Protein AF-A0A6A3JXP4-F1 (afdb_monomer)

Secondary structure (DSSP, 8-state):
-HHHHHHHHHHHHHHHHHHHHHHHHHHHHHHHHHHHHHHHHHHHHHHHHHHHHHHHHHHHHHHHHHHHHHHHHHHHHS-------TTGGGS---SSGGG-EEE--STT---EEEHHHHHHHHHHTT--TT-----SSHHHHHHHHHHHHHHTS---------TTS-SSSSS--HHHHHHHHHHSTTHHHHHH--TT-----HHHHHHHHHHHHHHTT--S---HHHHHHHHHHHHHHHHHHHHHHHTTTTT--SHHHHHHHHHHH-TT--------------------------------------------------------------------------------TT--HHHHHHHHHHHHHHHHHHHHHHHHHHHHHHHHHHHHHHHHHHHHHHHHHHHHHHHHHHHHHHHHHHHHHHHHHHHHHHHHHTT--HHHHHHHSPPP---GGG-PPPP---------------

pLDDT: mean 72.71, std 23.64, range [26.55, 98.12]

Mean predicted aligned error: 24.71 Å

Solvent-accessible surface area (backbone atoms only — not comparable to full-atom values): 29949 Å² total; per-residue (Å²): 108,74,72,59,56,50,53,53,52,49,56,51,52,51,52,52,52,52,51,55,48,52,56,50,52,51,50,53,55,51,51,52,52,52,53,50,55,53,52,50,52,54,52,50,56,52,50,52,51,52,52,54,51,56,51,52,52,51,52,53,53,52,52,50,53,52,51,52,50,50,53,52,52,55,60,62,65,76,54,80,94,63,58,60,45,90,61,49,90,80,52,89,65,89,54,76,63,35,65,38,74,42,62,25,71,47,86,97,40,94,44,31,24,26,45,52,54,37,52,56,49,38,66,75,67,72,57,57,94,82,66,85,71,50,49,52,47,71,72,45,45,54,49,51,54,51,51,55,56,51,70,75,46,91,63,78,82,72,75,81,74,51,52,67,76,36,30,80,46,93,79,45,17,53,41,52,46,46,51,48,55,40,66,52,90,57,41,46,58,62,56,71,59,60,94,93,62,83,84,70,48,58,59,55,58,22,41,54,47,38,49,53,31,51,75,67,54,30,78,63,92,64,50,34,65,55,46,50,54,48,49,57,48,48,58,47,40,51,47,52,52,49,54,46,63,76,51,70,58,79,88,58,84,48,73,64,49,49,52,50,52,52,57,70,58,44,93,80,73,95,81,88,85,84,90,82,89,80,90,79,91,82,87,85,87,90,91,83,90,82,87,84,87,82,90,86,90,82,92,84,84,90,88,88,82,83,86,87,88,85,82,85,88,87,83,87,88,85,85,86,90,90,84,86,88,85,87,91,88,91,81,91,87,88,89,88,86,87,87,81,93,81,91,76,79,86,74,68,94,76,81,46,68,68,62,51,53,51,52,53,50,53,52,50,52,53,51,50,54,51,51,51,51,54,48,51,55,53,51,53,52,50,52,54,50,51,50,54,52,49,53,52,50,53,50,52,50,54,51,51,52,52,52,51,53,52,50,50,53,49,52,52,52,50,50,55,49,50,54,50,49,60,47,53,52,51,52,52,54,47,43,51,74,73,68,54,54,69,69,58,48,47,71,75,60,64,76,82,79,82,69,88,74,84,73,70,73,82,78,80,83,77,79,86,90,82,84,79,86,77,92,83,90,131

Structure (mmCIF, N/CA/C/O backbone):
data_AF-A0A6A3JXP4-F1
#
_entry.id   AF-A0A6A3JXP4-F1
#
loop_
_atom_site.group_PDB
_atom_site.id
_atom_site.type_symbol
_atom_site.label_atom_id
_atom_site.label_alt_id
_atom_site.label_comp_id
_atom_site.label_asym_id
_atom_site.label_entity_id
_atom_site.label_seq_id
_atom_site.pdbx_PDB_ins_code
_atom_site.Cartn_x
_atom_site.Cartn_y
_atom_site.Cartn_z
_atom_site.occupancy
_atom_site.B_iso_or_equiv
_atom_site.auth_seq_id
_atom_site.auth_comp_id
_atom_site.auth_asym_id
_atom_site.auth_atom_id
_atom_site.pdbx_PDB_model_num
ATOM 1 N N . HIS A 1 1 ? 51.561 23.585 76.542 1.00 56.47 1 HIS A N 1
ATOM 2 C CA . HIS A 1 1 ? 51.476 24.344 75.281 1.00 56.47 1 HIS A CA 1
ATOM 3 C C . HIS A 1 1 ? 52.503 23.840 74.276 1.00 56.47 1 HIS A C 1
ATOM 5 O O . HIS A 1 1 ? 52.205 22.787 73.740 1.00 56.47 1 HIS A O 1
ATOM 11 N N . GLN A 1 2 ? 53.703 24.421 74.105 1.00 56.34 2 GLN A N 1
ATOM 12 C CA . GLN A 1 2 ? 54.625 24.126 72.974 1.00 56.34 2 GLN A CA 1
ATOM 13 C C . GLN A 1 2 ? 54.690 22.665 72.455 1.00 56.34 2 GLN A C 1
ATOM 15 O O . GLN A 1 2 ? 54.607 22.451 71.248 1.00 56.34 2 GLN A O 1
ATOM 20 N N . GLN A 1 3 ? 54.799 21.646 73.320 1.00 54.94 3 GLN A N 1
ATOM 21 C CA . GLN A 1 3 ? 54.808 20.234 72.885 1.00 54.94 3 GLN A CA 1
ATOM 22 C C . GLN A 1 3 ? 53.517 19.797 72.156 1.00 54.94 3 GLN A C 1
ATOM 24 O O . GLN A 1 3 ? 53.585 19.074 71.166 1.00 54.94 3 GLN A O 1
ATOM 29 N N . GLN A 1 4 ? 52.345 20.265 72.596 1.00 58.81 4 GLN A N 1
ATOM 30 C CA . GLN A 1 4 ? 51.056 19.989 71.946 1.00 58.81 4 GLN A CA 1
ATOM 31 C C . GLN A 1 4 ? 50.955 20.685 70.581 1.00 58.81 4 GLN A C 1
ATOM 33 O O . GLN A 1 4 ? 50.441 20.095 69.632 1.00 58.81 4 GLN A O 1
ATOM 38 N N . ASP A 1 5 ? 51.504 21.897 70.450 1.00 60.81 5 ASP A N 1
ATOM 39 C CA . ASP A 1 5 ? 51.547 22.627 69.178 1.00 60.81 5 ASP A CA 1
ATOM 40 C C . ASP A 1 5 ? 52.428 21.917 68.138 1.00 60.81 5 ASP A C 1
ATOM 42 O O . ASP A 1 5 ? 52.072 21.865 66.960 1.00 60.81 5 ASP A O 1
ATOM 46 N N . HIS A 1 6 ? 53.543 21.312 68.566 1.00 60.84 6 HIS A N 1
ATOM 47 C CA . HIS A 1 6 ? 54.387 20.489 67.694 1.00 60.84 6 HIS A CA 1
ATOM 48 C C . HIS A 1 6 ? 53.669 19.227 67.202 1.00 60.84 6 HIS A C 1
ATOM 50 O O . HIS A 1 6 ? 53.665 18.975 65.997 1.00 60.84 6 HIS A O 1
ATOM 56 N N . VAL A 1 7 ? 53.008 18.474 68.092 1.00 64.25 7 VAL A N 1
ATOM 57 C CA . VAL A 1 7 ? 52.220 17.287 67.703 1.00 64.25 7 VAL A CA 1
ATOM 58 C C . VAL A 1 7 ? 51.109 17.670 66.719 1.00 64.25 7 VAL A C 1
ATOM 60 O O . VAL A 1 7 ? 50.943 17.016 65.691 1.00 64.25 7 VAL A O 1
ATOM 63 N N . ARG A 1 8 ? 50.394 18.774 66.978 1.00 64.19 8 ARG A N 1
ATOM 64 C CA . ARG A 1 8 ? 49.293 19.242 66.122 1.00 64.19 8 ARG A CA 1
ATOM 65 C C . ARG A 1 8 ? 49.769 19.665 64.727 1.00 64.19 8 ARG A C 1
ATOM 67 O O . ARG A 1 8 ? 49.117 19.324 63.744 1.00 64.19 8 ARG A O 1
ATOM 74 N N . ARG A 1 9 ? 50.919 20.349 64.624 1.00 65.12 9 ARG A N 1
ATOM 75 C CA . ARG A 1 9 ? 51.537 20.703 63.330 1.00 65.12 9 ARG A CA 1
ATOM 76 C C . ARG A 1 9 ? 52.049 19.479 62.572 1.00 65.12 9 ARG A C 1
ATOM 78 O O . ARG A 1 9 ? 51.872 19.425 61.360 1.00 65.12 9 ARG A O 1
ATOM 85 N N . HIS A 1 10 ? 52.644 18.502 63.261 1.00 66.88 10 HIS A N 1
ATOM 86 C CA . HIS A 1 10 ? 53.105 17.262 62.627 1.00 66.88 10 HIS A CA 1
ATOM 87 C C . HIS A 1 10 ? 51.918 16.497 62.026 1.00 66.88 10 HIS A C 1
ATOM 89 O O . HIS A 1 10 ? 51.896 16.238 60.827 1.00 66.88 10 HIS A O 1
ATOM 95 N N . GLN A 1 11 ? 50.871 16.275 62.825 1.00 67.94 11 GLN A N 1
ATOM 96 C CA . GLN A 1 11 ? 49.664 15.557 62.414 1.00 67.94 11 GLN A CA 1
ATOM 97 C C . GLN A 1 11 ? 48.920 16.243 61.250 1.00 67.94 11 GLN A C 1
ATOM 99 O O . GLN A 1 11 ? 48.408 15.562 60.363 1.00 67.94 11 GLN A O 1
ATOM 104 N N . GLN A 1 12 ? 48.904 17.582 61.196 1.00 66.62 12 GLN A N 1
ATOM 105 C CA . GLN A 1 12 ? 48.406 18.328 60.031 1.00 66.62 12 GLN A CA 1
ATOM 106 C C . GLN A 1 12 ? 49.313 18.160 58.799 1.00 66.62 12 GLN A C 1
ATOM 108 O O . GLN A 1 12 ? 48.814 17.959 57.692 1.00 66.62 12 GLN A O 1
ATOM 113 N N . GLY A 1 13 ? 50.637 18.197 58.976 1.00 69.25 13 GLY A N 1
ATOM 114 C CA . GLY A 1 13 ? 51.605 17.967 57.900 1.00 69.25 13 GLY A CA 1
ATOM 115 C C . GLY A 1 13 ? 51.499 16.569 57.281 1.00 69.25 13 GLY A C 1
ATOM 116 O O . GLY A 1 13 ? 51.599 16.432 56.062 1.00 69.25 13 GLY A O 1
ATOM 117 N N . ASP A 1 14 ? 51.236 15.548 58.096 1.00 71.88 14 ASP A N 1
ATOM 118 C CA . ASP A 1 14 ? 51.039 14.170 57.636 1.00 71.88 14 ASP A CA 1
ATOM 119 C C . ASP A 1 14 ? 49.717 14.010 56.869 1.00 71.88 14 ASP A C 1
ATOM 121 O O . ASP A 1 14 ? 49.698 13.393 55.804 1.00 71.88 14 ASP A O 1
ATOM 125 N N . GLN A 1 15 ? 48.629 14.633 57.341 1.00 70.69 15 GLN A N 1
ATOM 126 C CA . GLN A 1 15 ? 47.342 14.656 56.630 1.00 70.69 15 GLN A CA 1
ATOM 127 C C . GLN A 1 15 ? 47.453 15.328 55.253 1.00 70.69 15 GLN A C 1
ATOM 129 O O . GLN A 1 15 ? 46.971 14.777 54.261 1.00 70.69 15 GLN A O 1
ATOM 134 N N . VAL A 1 16 ? 48.137 16.476 55.163 1.00 73.56 16 VAL A N 1
ATOM 135 C CA . VAL A 1 16 ? 48.388 17.166 53.884 1.00 73.56 16 VAL A CA 1
ATOM 136 C C . VAL A 1 16 ? 49.242 16.303 52.950 1.00 73.56 16 VAL A C 1
ATOM 138 O O . VAL A 1 16 ? 48.919 16.176 51.770 1.00 73.56 16 VAL A O 1
ATOM 141 N N . ARG A 1 17 ? 50.295 15.654 53.467 1.00 75.44 17 ARG A N 1
ATOM 142 C CA . ARG A 1 17 ? 51.174 14.778 52.673 1.00 75.44 17 ARG A CA 1
ATOM 143 C C . ARG A 1 17 ? 50.435 13.542 52.145 1.00 75.44 17 ARG A C 1
ATOM 145 O O . ARG A 1 17 ? 50.616 13.176 50.987 1.00 75.44 17 ARG A O 1
ATOM 152 N N . HIS A 1 18 ? 49.569 12.943 52.960 1.00 75.62 18 HIS A N 1
ATOM 153 C CA . HIS A 1 18 ? 48.718 11.818 52.569 1.00 75.62 18 HIS A CA 1
ATOM 154 C C . HIS A 1 18 ? 47.692 12.219 51.495 1.00 75.62 18 HIS A C 1
ATOM 156 O O . HIS A 1 18 ? 47.553 11.526 50.488 1.00 75.62 18 HIS A O 1
ATOM 162 N N . HIS A 1 19 ? 47.029 13.372 51.643 1.00 76.75 19 HIS A N 1
ATOM 163 C CA . HIS A 1 19 ? 46.098 13.881 50.630 1.00 76.75 19 HIS A CA 1
ATOM 164 C C . HIS A 1 19 ? 46.810 14.181 49.297 1.00 76.75 19 HIS A C 1
ATOM 166 O O . HIS A 1 19 ? 46.344 13.759 48.239 1.00 76.75 19 HIS A O 1
ATOM 172 N N . GLN A 1 20 ? 47.994 14.803 49.348 1.00 83.06 20 GLN A N 1
ATOM 173 C CA . GLN A 1 20 ? 48.814 15.080 48.166 1.00 83.06 20 GLN A CA 1
ATOM 174 C C . GLN A 1 20 ? 49.250 13.799 47.430 1.00 83.06 20 GLN A C 1
ATOM 176 O O . GLN A 1 20 ? 49.285 13.788 46.198 1.00 83.06 20 GLN A O 1
ATOM 181 N N . GLN A 1 21 ? 49.538 12.711 48.156 1.00 80.31 21 GLN A N 1
ATOM 182 C CA . GLN A 1 21 ? 49.806 11.398 47.556 1.00 80.31 21 GLN A CA 1
ATOM 183 C C . GLN A 1 21 ? 48.554 10.803 46.894 1.00 80.31 21 GLN A C 1
ATOM 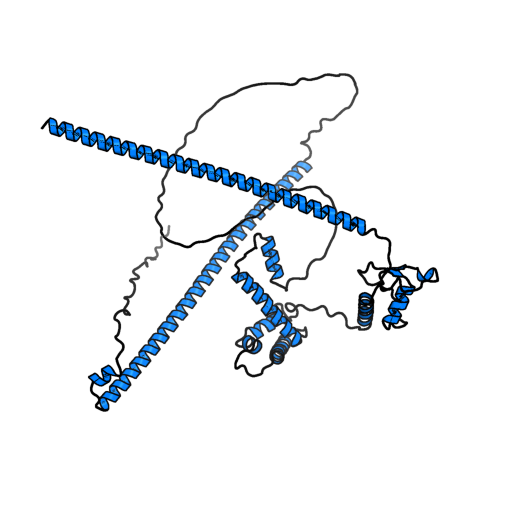185 O O . GLN A 1 21 ? 48.641 10.329 45.761 1.00 80.31 21 GLN A O 1
ATOM 190 N N . GLN A 1 22 ? 47.380 10.883 47.532 1.00 79.69 22 GLN A N 1
ATOM 191 C CA . GLN A 1 22 ? 46.123 10.415 46.929 1.00 79.69 22 GLN A CA 1
ATOM 192 C C . GLN A 1 22 ? 45.794 11.143 45.614 1.00 79.69 22 GLN A C 1
ATOM 194 O O . GLN A 1 22 ? 45.379 10.502 44.648 1.00 79.69 22 GLN A O 1
ATOM 199 N N . ASP A 1 23 ? 46.041 12.452 45.531 1.00 83.75 23 ASP A N 1
ATOM 200 C CA . ASP A 1 23 ? 45.825 13.224 44.300 1.00 83.75 23 ASP A CA 1
ATOM 201 C C . ASP A 1 23 ? 46.850 12.912 43.196 1.00 83.75 23 ASP A C 1
ATOM 203 O O . ASP A 1 23 ? 46.543 13.030 42.008 1.00 83.75 23 ASP A O 1
ATOM 207 N N . GLN A 1 24 ? 48.078 12.514 43.549 1.00 84.00 24 GLN A N 1
ATOM 208 C CA . GLN A 1 24 ? 49.051 12.005 42.574 1.00 84.00 24 GLN A CA 1
ATOM 209 C C . GLN A 1 24 ? 48.620 10.640 42.021 1.00 84.00 24 GLN A C 1
ATOM 211 O O . GLN A 1 24 ? 48.594 10.470 40.803 1.00 84.00 24 GLN A O 1
ATOM 216 N N . VAL A 1 25 ? 48.189 9.712 42.885 1.00 83.31 25 VAL A N 1
ATOM 217 C CA . VAL A 1 25 ? 47.664 8.397 42.472 1.00 83.31 25 VAL A CA 1
ATOM 218 C C . VAL A 1 25 ? 46.426 8.547 41.580 1.00 83.31 25 VAL A C 1
ATOM 220 O O . VAL A 1 25 ? 4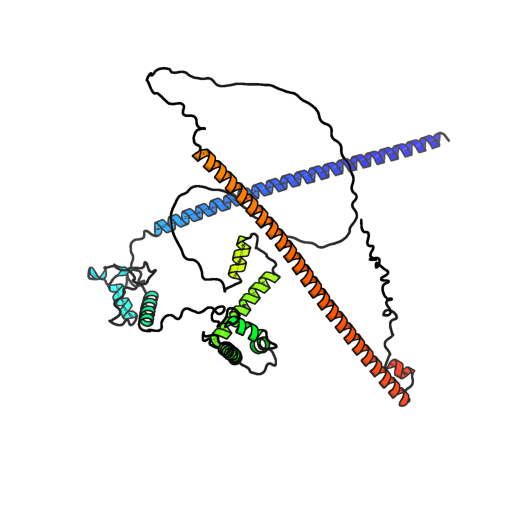6.354 7.913 40.529 1.00 83.31 25 VAL A O 1
ATOM 223 N N . ARG A 1 26 ? 45.484 9.434 41.934 1.00 83.62 26 ARG A N 1
ATOM 224 C CA . ARG A 1 26 ? 44.288 9.713 41.118 1.00 83.62 26 ARG A CA 1
ATOM 225 C C . ARG A 1 26 ? 44.625 10.247 39.726 1.00 83.62 26 ARG A C 1
ATOM 227 O O . ARG A 1 26 ? 44.044 9.770 38.757 1.00 83.62 26 ARG A O 1
ATOM 234 N N . ARG A 1 27 ? 45.563 11.198 39.608 1.00 80.62 27 ARG A N 1
ATOM 235 C CA . ARG A 1 27 ? 46.001 11.712 38.296 1.00 80.62 27 ARG A CA 1
ATOM 236 C C . ARG A 1 27 ? 46.663 10.628 37.452 1.00 80.62 27 ARG A C 1
ATOM 238 O O . ARG A 1 27 ? 46.280 10.462 36.300 1.00 80.62 27 ARG A O 1
ATOM 245 N N . HIS A 1 28 ? 47.578 9.848 38.028 1.00 86.31 28 HIS A N 1
ATOM 246 C CA . HIS A 1 28 ? 48.242 8.763 37.301 1.00 86.31 28 HIS A CA 1
ATOM 247 C C . HIS A 1 28 ? 47.233 7.718 36.795 1.00 86.31 28 HIS A C 1
ATOM 249 O O . HIS A 1 28 ? 47.277 7.336 35.629 1.00 86.31 28 HIS A O 1
ATOM 255 N N . GLN A 1 29 ? 46.257 7.340 37.628 1.00 84.56 29 GLN A N 1
ATOM 256 C CA . GLN A 1 29 ? 45.198 6.402 37.253 1.00 84.56 29 GLN A CA 1
ATOM 257 C C . GLN A 1 29 ? 44.267 6.948 36.152 1.00 84.56 29 GLN A C 1
ATOM 259 O O . GLN A 1 29 ? 43.822 6.179 35.302 1.00 84.56 29 GLN A O 1
ATOM 264 N N . GLN A 1 30 ? 43.997 8.259 36.125 1.00 81.56 30 GLN A N 1
ATOM 265 C CA . GLN A 1 30 ? 43.257 8.904 35.031 1.00 81.56 30 GLN A CA 1
ATOM 266 C C . GLN A 1 30 ? 44.072 8.959 33.730 1.00 81.56 30 GLN A C 1
ATOM 268 O O . GLN A 1 30 ? 43.528 8.695 32.658 1.00 81.56 30 GLN A O 1
ATOM 273 N N . GLU A 1 31 ? 45.373 9.253 33.807 1.00 85.31 31 GLU A N 1
ATOM 274 C CA . GLU A 1 31 ? 46.261 9.215 32.640 1.00 85.31 31 GLU A CA 1
ATOM 275 C C . GLU A 1 31 ? 46.344 7.812 32.031 1.00 85.31 31 GLU A C 1
ATOM 277 O O . GLU A 1 31 ? 46.246 7.674 30.813 1.00 85.31 31 GLU A O 1
ATOM 282 N N . ASP A 1 32 ? 46.482 6.769 32.851 1.00 87.75 32 ASP A N 1
ATOM 283 C CA . ASP A 1 32 ? 46.581 5.388 32.369 1.00 87.75 32 ASP A CA 1
ATOM 284 C C . ASP A 1 32 ? 45.269 4.904 31.733 1.00 87.75 32 ASP A C 1
ATOM 286 O O . ASP A 1 32 ? 45.295 4.264 30.680 1.00 87.75 32 ASP A O 1
ATOM 290 N N . GLN A 1 33 ? 44.115 5.281 32.298 1.00 83.00 33 GLN A N 1
ATOM 291 C CA . GLN A 1 33 ? 42.805 5.045 31.677 1.00 83.00 33 GLN A CA 1
ATOM 292 C C . GLN A 1 33 ? 42.686 5.747 30.314 1.00 83.00 33 GLN A C 1
ATOM 294 O O . GLN A 1 33 ? 42.245 5.129 29.344 1.00 83.00 33 GLN A O 1
ATOM 299 N N . GLY A 1 34 ? 43.137 7.003 30.209 1.00 86.38 34 GLY A N 1
ATOM 300 C CA . GLY A 1 34 ? 43.162 7.746 28.945 1.00 86.38 34 GLY A CA 1
ATOM 301 C C . GLY A 1 34 ? 44.084 7.113 27.895 1.00 86.38 34 GLY A C 1
ATOM 302 O O . GLY A 1 34 ? 43.683 6.947 26.741 1.00 86.38 34 GLY A O 1
ATOM 303 N N . ARG A 1 35 ? 45.292 6.689 28.295 1.00 86.75 35 ARG A N 1
ATOM 304 C CA . ARG A 1 35 ? 46.247 5.972 27.428 1.00 86.75 35 ARG A CA 1
ATOM 305 C C . ARG A 1 35 ? 45.653 4.658 26.915 1.00 86.75 35 ARG A C 1
ATOM 307 O O . ARG A 1 35 ? 45.745 4.382 25.721 1.00 86.75 35 ARG A O 1
ATOM 314 N N . HIS A 1 36 ? 45.014 3.876 27.788 1.00 87.88 36 HIS A N 1
ATOM 315 C CA . HIS A 1 36 ? 44.405 2.598 27.417 1.00 87.88 36 HIS A CA 1
ATOM 316 C C . HIS A 1 36 ? 43.236 2.789 26.437 1.00 87.88 36 HIS A C 1
ATOM 318 O O . HIS A 1 36 ? 43.225 2.169 25.374 1.00 87.88 36 HIS A O 1
ATOM 324 N N . GLN A 1 37 ? 42.322 3.725 26.723 1.00 88.75 37 GLN A N 1
ATOM 325 C CA . GLN A 1 37 ? 41.196 4.045 25.839 1.00 88.75 37 GLN A CA 1
ATOM 326 C C . GLN A 1 37 ? 41.662 4.538 24.457 1.00 88.75 37 GLN A C 1
ATOM 328 O O . GLN A 1 37 ? 41.098 4.139 23.436 1.00 88.75 37 GLN A O 1
ATOM 333 N N . GLN A 1 38 ? 42.711 5.365 24.396 1.00 88.62 38 GLN A N 1
ATOM 334 C CA . GLN A 1 38 ?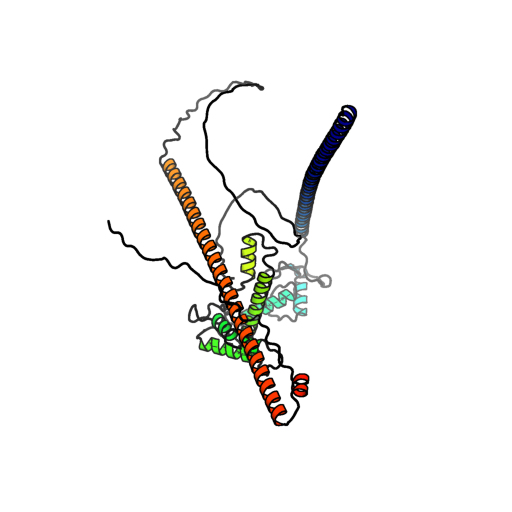 43.295 5.807 23.128 1.00 88.62 38 GLN A CA 1
ATOM 335 C C . GLN A 1 38 ? 43.946 4.644 22.358 1.00 88.62 38 GLN A C 1
ATOM 337 O O . GLN A 1 38 ? 43.799 4.551 21.137 1.00 88.62 38 GLN A O 1
ATOM 342 N N . GLN A 1 39 ? 44.628 3.730 23.055 1.00 90.06 39 GLN A N 1
ATOM 343 C CA . GLN A 1 39 ? 45.247 2.553 22.445 1.00 90.06 39 GLN A CA 1
ATOM 344 C C . GLN A 1 39 ? 44.202 1.594 21.851 1.00 90.06 39 GLN A C 1
ATOM 346 O O . GLN A 1 39 ? 44.401 1.095 20.741 1.00 90.06 39 GLN A O 1
ATOM 351 N N . ASP A 1 40 ? 43.070 1.385 22.529 1.00 90.88 40 ASP A N 1
ATOM 352 C CA . ASP A 1 40 ? 41.983 0.544 22.017 1.00 90.88 40 ASP A CA 1
ATOM 353 C C . ASP A 1 40 ? 41.242 1.180 20.832 1.00 90.88 40 ASP A C 1
ATOM 355 O O . ASP A 1 40 ? 40.938 0.475 19.868 1.00 90.88 40 ASP A O 1
ATOM 359 N N . GLN A 1 41 ? 41.035 2.505 20.815 1.00 89.62 41 GLN A N 1
ATOM 360 C CA . GLN A 1 41 ? 40.500 3.201 19.632 1.00 89.62 41 GLN A CA 1
ATOM 361 C C . GLN A 1 41 ? 41.398 3.002 18.400 1.00 89.62 41 GLN A C 1
ATOM 363 O O . GLN A 1 41 ? 40.912 2.648 17.323 1.00 89.62 41 GLN A O 1
ATOM 368 N N . VAL A 1 42 ? 42.718 3.165 18.558 1.00 93.12 42 VAL A N 1
ATOM 369 C CA . VAL A 1 42 ? 43.698 2.925 17.483 1.00 93.12 42 VAL A CA 1
ATOM 370 C C . VAL A 1 42 ? 43.684 1.457 17.039 1.00 93.12 42 VAL A C 1
ATOM 372 O O . VAL A 1 42 ? 43.717 1.171 15.840 1.00 93.12 42 VAL A O 1
ATOM 375 N N . ARG A 1 43 ? 43.582 0.514 17.982 1.00 91.50 43 ARG A N 1
ATOM 376 C CA . ARG A 1 43 ? 43.510 -0.927 17.699 1.00 91.50 43 ARG A CA 1
ATOM 377 C C . ARG A 1 43 ? 42.241 -1.307 16.932 1.00 91.50 43 ARG A C 1
ATOM 379 O O . ARG A 1 43 ? 42.321 -2.112 16.004 1.00 91.50 43 ARG A O 1
ATOM 386 N N . HIS A 1 44 ? 41.093 -0.730 17.283 1.00 90.44 44 HIS A N 1
ATOM 387 C CA . HIS A 1 44 ? 39.823 -0.963 16.593 1.00 90.44 44 HIS A CA 1
ATOM 388 C C . HIS A 1 44 ? 39.859 -0.393 15.167 1.00 90.44 44 HIS A C 1
ATOM 390 O O . HIS A 1 44 ? 39.607 -1.119 14.206 1.00 90.44 44 HIS A O 1
ATOM 396 N N . GLN A 1 45 ? 40.328 0.851 15.007 1.00 92.69 45 GLN A N 1
ATOM 397 C CA . GLN A 1 45 ? 40.481 1.492 13.698 1.00 92.69 45 GLN A CA 1
ATOM 398 C C . GLN A 1 45 ? 41.399 0.697 12.746 1.00 92.69 45 GLN A C 1
ATOM 400 O O . GLN A 1 45 ? 41.111 0.608 11.550 1.00 92.69 45 GLN A O 1
ATOM 405 N N . GLN A 1 46 ? 42.478 0.088 13.255 1.00 91.44 46 GLN A N 1
ATOM 406 C CA . GLN A 1 46 ? 43.336 -0.802 12.461 1.00 91.44 46 GLN A CA 1
ATOM 407 C C . GLN A 1 46 ? 42.623 -2.105 12.063 1.00 91.44 46 GLN A C 1
ATOM 409 O O . GLN A 1 46 ? 42.726 -2.524 10.909 1.00 91.44 46 GLN A O 1
ATOM 414 N N . GLN A 1 47 ? 41.861 -2.729 12.969 1.00 91.19 47 GLN A N 1
ATOM 415 C CA . GLN A 1 47 ? 41.080 -3.931 12.644 1.00 91.19 47 GLN A CA 1
ATOM 416 C C . GLN A 1 47 ? 40.036 -3.661 11.553 1.00 91.19 47 GLN A C 1
ATOM 418 O O . GLN A 1 47 ? 39.881 -4.480 10.647 1.00 91.19 47 GLN A O 1
ATOM 423 N N . ASP A 1 48 ? 39.376 -2.503 11.575 1.00 92.81 48 ASP A N 1
ATOM 424 C CA . ASP A 1 48 ? 38.399 -2.133 10.548 1.00 92.81 48 ASP A CA 1
ATOM 425 C C . ASP A 1 48 ? 39.037 -1.865 9.180 1.00 92.81 48 ASP A C 1
ATOM 427 O O . ASP A 1 48 ? 38.450 -2.204 8.150 1.00 92.81 48 ASP A O 1
ATOM 431 N N . GLN A 1 49 ? 40.252 -1.305 9.138 1.00 91.25 49 GLN A N 1
ATOM 432 C CA . GLN A 1 49 ? 41.009 -1.185 7.887 1.00 91.25 49 GLN A CA 1
ATOM 433 C C . GLN A 1 49 ? 41.343 -2.567 7.303 1.00 91.25 49 GLN A C 1
ATOM 435 O O . GLN A 1 49 ? 41.115 -2.793 6.113 1.00 91.25 49 GLN A O 1
ATOM 440 N N . VAL A 1 50 ? 41.795 -3.513 8.137 1.00 93.25 50 VAL A N 1
ATOM 441 C CA . VAL A 1 50 ? 42.073 -4.898 7.713 1.00 93.25 50 VAL A CA 1
ATOM 442 C C . VAL A 1 50 ? 40.801 -5.599 7.220 1.00 93.25 50 VAL A C 1
ATOM 444 O O . VAL A 1 50 ? 40.824 -6.218 6.156 1.00 93.25 50 VAL A O 1
ATOM 447 N N . ARG A 1 51 ? 39.669 -5.448 7.926 1.00 93.00 51 ARG A N 1
ATOM 448 C CA . ARG A 1 51 ? 38.364 -5.993 7.502 1.00 93.00 51 ARG A CA 1
ATOM 449 C C . ARG A 1 51 ? 37.924 -5.443 6.144 1.00 93.00 51 ARG A C 1
ATOM 451 O O . ARG A 1 51 ? 37.545 -6.226 5.276 1.00 93.00 51 ARG A O 1
ATOM 458 N N . ARG A 1 52 ? 38.009 -4.122 5.928 1.00 91.44 52 ARG A N 1
ATOM 459 C CA . ARG A 1 52 ? 37.658 -3.499 4.637 1.00 91.44 52 ARG A CA 1
ATOM 460 C C . ARG A 1 52 ? 38.555 -3.984 3.498 1.00 91.44 52 ARG A C 1
ATOM 462 O O . ARG A 1 52 ? 38.045 -4.268 2.417 1.00 91.44 52 ARG A O 1
ATOM 469 N N . HIS A 1 53 ? 39.860 -4.130 3.730 1.00 92.50 53 HIS A N 1
ATOM 470 C CA . HIS A 1 53 ? 40.778 -4.648 2.712 1.00 92.50 53 HIS A CA 1
ATOM 471 C C . HIS A 1 53 ? 40.442 -6.102 2.337 1.00 92.50 53 HIS A C 1
ATOM 473 O O . HIS A 1 53 ? 40.247 -6.403 1.161 1.00 92.50 53 HIS A O 1
ATOM 479 N N . GLN A 1 54 ? 40.239 -6.968 3.336 1.00 92.88 54 GLN A N 1
ATOM 480 C CA . GLN A 1 54 ? 39.877 -8.372 3.126 1.00 92.88 54 GLN A CA 1
ATOM 481 C C . GLN A 1 54 ? 38.533 -8.544 2.391 1.00 92.88 54 GLN A C 1
ATOM 483 O O . GLN A 1 54 ? 38.397 -9.450 1.569 1.00 92.88 54 GLN A O 1
ATOM 488 N N . GLN A 1 55 ? 37.550 -7.670 2.638 1.00 89.69 55 GLN A N 1
ATOM 489 C CA . GLN A 1 55 ? 36.292 -7.651 1.879 1.00 89.69 55 GLN A CA 1
ATOM 490 C C . GLN A 1 55 ? 36.508 -7.252 0.410 1.00 89.69 55 GLN A C 1
ATOM 492 O O . GLN A 1 55 ? 35.961 -7.903 -0.481 1.00 89.69 55 GLN A O 1
ATOM 497 N N . GLN A 1 56 ? 37.334 -6.235 0.130 1.00 90.25 56 GLN A N 1
ATOM 498 C CA . GLN A 1 56 ? 37.650 -5.847 -1.251 1.00 90.25 56 GLN A CA 1
ATOM 499 C C . GLN A 1 56 ? 38.330 -6.979 -2.031 1.00 90.25 56 GLN A C 1
ATOM 501 O O . GLN A 1 56 ? 37.989 -7.203 -3.193 1.00 90.25 56 GLN A O 1
ATOM 506 N N . ASP A 1 57 ? 39.248 -7.721 -1.410 1.00 91.75 57 ASP A N 1
ATOM 507 C CA . ASP A 1 57 ? 39.929 -8.840 -2.069 1.00 91.75 57 ASP A CA 1
ATOM 508 C C . ASP A 1 57 ? 38.973 -10.004 -2.374 1.00 91.75 57 ASP A C 1
ATOM 510 O O . ASP A 1 57 ? 39.032 -10.582 -3.462 1.00 91.75 57 ASP A O 1
ATOM 514 N N . GLN A 1 58 ? 38.024 -10.300 -1.474 1.00 89.94 58 GLN A N 1
ATOM 515 C CA . GLN A 1 58 ? 36.963 -11.283 -1.736 1.00 89.94 58 GLN A CA 1
ATOM 516 C C . GLN A 1 58 ? 36.078 -10.871 -2.924 1.00 89.94 58 GLN A C 1
ATOM 518 O O . GLN A 1 58 ? 35.789 -11.706 -3.784 1.00 89.94 58 GLN A O 1
ATOM 523 N N . VAL A 1 59 ? 35.701 -9.589 -3.020 1.00 91.56 59 VAL A N 1
ATOM 524 C CA . VAL A 1 59 ? 34.917 -9.058 -4.151 1.00 91.56 59 VAL A CA 1
ATOM 525 C C . VAL A 1 59 ? 35.693 -9.173 -5.468 1.00 91.56 59 VAL A C 1
ATOM 527 O O . VAL A 1 59 ? 35.145 -9.678 -6.449 1.00 91.56 59 VAL A O 1
ATOM 530 N N . ARG A 1 60 ? 36.980 -8.790 -5.496 1.00 91.25 60 ARG A N 1
ATOM 531 C CA . ARG A 1 60 ? 37.845 -8.926 -6.688 1.00 91.25 60 ARG A CA 1
ATOM 532 C C . ARG A 1 60 ? 37.969 -10.383 -7.135 1.00 91.25 60 ARG A C 1
ATOM 534 O O . ARG A 1 60 ? 37.821 -10.678 -8.320 1.00 91.25 60 ARG A O 1
ATOM 541 N N . HIS A 1 61 ? 38.204 -11.298 -6.195 1.00 91.19 61 HIS A N 1
ATOM 542 C CA . HIS A 1 61 ? 38.329 -12.727 -6.479 1.00 91.19 61 HIS A CA 1
ATOM 543 C C . HIS A 1 61 ? 37.022 -13.317 -7.033 1.00 91.19 61 HIS A C 1
ATOM 545 O O . HIS A 1 61 ? 37.048 -14.035 -8.033 1.00 91.19 61 HIS A O 1
ATOM 551 N N . HIS A 1 62 ? 35.869 -12.964 -6.454 1.00 90.06 62 HIS A N 1
ATOM 552 C CA . HIS A 1 62 ? 34.569 -13.396 -6.970 1.00 90.06 62 HIS A CA 1
ATOM 553 C C . HIS A 1 62 ? 34.302 -12.846 -8.382 1.00 90.06 62 HIS A C 1
ATOM 555 O O . HIS A 1 62 ? 33.906 -13.598 -9.271 1.00 90.06 62 HIS A O 1
ATOM 561 N N . GLN A 1 63 ? 34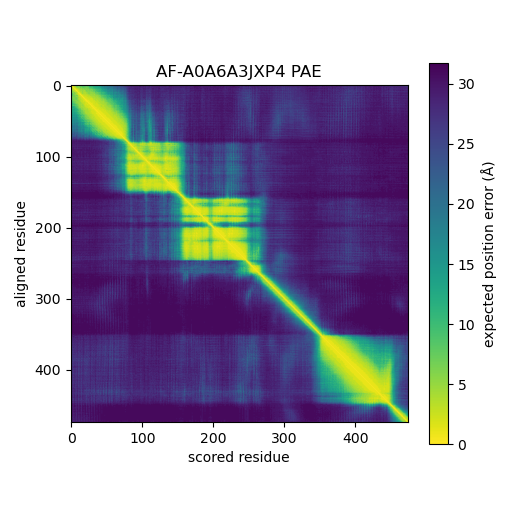.604 -11.567 -8.628 1.00 91.69 63 GLN A N 1
ATOM 562 C CA . GLN A 1 63 ? 34.446 -10.940 -9.944 1.00 91.69 63 GLN A CA 1
ATOM 563 C C . GLN A 1 63 ? 35.328 -11.604 -11.019 1.00 91.69 63 GLN A C 1
ATOM 565 O O . GLN A 1 63 ? 34.863 -11.822 -12.139 1.00 91.69 63 GLN A O 1
ATOM 570 N N . GLN A 1 64 ? 36.565 -11.993 -10.684 1.00 88.19 64 GLN A N 1
ATOM 571 C CA . GLN A 1 64 ? 37.434 -12.758 -11.589 1.00 88.19 64 GLN A CA 1
ATOM 572 C C . GLN A 1 64 ? 36.890 -14.164 -11.874 1.00 88.19 64 GLN A C 1
ATOM 574 O O . GLN A 1 64 ? 36.844 -14.570 -13.036 1.00 88.19 64 GLN A O 1
ATOM 579 N N . GLN A 1 65 ? 36.425 -14.897 -10.853 1.00 86.62 65 GLN A N 1
ATOM 580 C CA . GLN A 1 65 ? 35.784 -16.204 -11.057 1.00 86.62 65 GLN A CA 1
ATOM 581 C C . GLN A 1 65 ? 34.579 -16.099 -11.997 1.00 86.62 65 GLN A C 1
ATOM 583 O O . GLN A 1 65 ? 34.392 -16.951 -12.868 1.00 86.62 65 GLN A O 1
ATOM 588 N N . ASP A 1 66 ? 33.789 -15.035 -11.865 1.00 87.62 66 ASP A N 1
ATOM 589 C CA . ASP A 1 66 ? 32.596 -14.829 -12.675 1.00 87.62 66 ASP A CA 1
ATOM 590 C C . ASP A 1 66 ? 32.926 -14.429 -14.129 1.00 87.62 66 ASP A C 1
ATOM 592 O O . ASP A 1 66 ? 32.257 -14.879 -15.061 1.00 87.62 66 ASP A O 1
ATOM 596 N N . GLN A 1 67 ? 34.018 -13.689 -14.363 1.00 82.88 67 GLN A N 1
ATOM 597 C CA . GLN A 1 67 ? 34.562 -13.453 -15.710 1.00 82.88 67 GLN A CA 1
ATOM 598 C C . GLN A 1 67 ? 35.084 -14.746 -16.360 1.00 82.88 67 GLN A C 1
ATOM 600 O O . GLN A 1 67 ? 34.737 -15.037 -17.507 1.00 82.88 67 GLN A O 1
ATOM 605 N N . VAL A 1 68 ? 35.851 -15.564 -15.629 1.00 85.94 68 VAL A N 1
ATOM 606 C CA . VAL A 1 68 ? 36.332 -16.876 -16.109 1.00 85.94 68 VAL A CA 1
ATOM 607 C C . VAL A 1 68 ? 35.154 -17.792 -16.452 1.00 85.94 68 VAL A C 1
ATOM 609 O O . VAL A 1 68 ? 35.137 -18.411 -17.517 1.00 85.94 68 VAL A O 1
ATOM 612 N N . ARG A 1 69 ? 34.118 -17.821 -15.605 1.00 82.38 69 ARG A N 1
ATOM 613 C CA . ARG A 1 69 ? 32.885 -18.587 -15.833 1.00 82.38 69 ARG A CA 1
ATOM 614 C C . ARG A 1 69 ? 32.155 -18.144 -17.102 1.00 82.38 69 ARG A C 1
ATOM 616 O O . ARG A 1 69 ? 31.760 -19.002 -17.891 1.00 82.38 69 ARG A O 1
ATOM 623 N N . ARG A 1 70 ? 32.018 -16.832 -17.336 1.00 74.75 70 ARG A N 1
ATOM 624 C CA . ARG A 1 70 ? 31.419 -16.276 -18.565 1.00 74.75 70 ARG A CA 1
ATOM 625 C C . ARG A 1 70 ? 32.244 -16.634 -19.804 1.00 74.75 70 ARG A C 1
ATOM 627 O O . ARG A 1 70 ? 31.671 -17.097 -20.788 1.00 74.75 70 ARG A O 1
ATOM 634 N N . HIS A 1 71 ? 33.573 -16.522 -19.752 1.00 73.00 71 HIS A N 1
ATOM 635 C CA . HIS A 1 71 ? 34.440 -16.940 -20.860 1.00 73.00 71 HIS A CA 1
ATOM 636 C C . HIS A 1 71 ? 34.358 -18.444 -21.146 1.00 73.00 71 HIS A C 1
ATOM 638 O O . HIS A 1 71 ? 34.313 -18.837 -22.310 1.00 73.00 71 HIS A O 1
ATOM 644 N N . GLN A 1 72 ? 34.272 -19.298 -20.123 1.00 70.25 72 GLN A N 1
ATOM 645 C CA . GLN A 1 72 ? 34.150 -20.742 -20.329 1.00 70.25 72 GLN A CA 1
ATOM 646 C C . GLN A 1 72 ? 32.754 -21.149 -20.841 1.00 70.25 72 GLN A C 1
ATOM 648 O O . GLN A 1 72 ? 32.639 -22.080 -21.641 1.00 70.25 72 GLN A O 1
ATOM 653 N N . GLN A 1 73 ? 31.698 -20.415 -20.471 1.00 65.56 73 GLN A N 1
ATOM 654 C CA . GLN A 1 73 ? 30.365 -20.538 -21.078 1.00 65.56 73 GLN A CA 1
ATOM 655 C C . GLN A 1 73 ? 30.351 -20.073 -22.544 1.00 65.56 73 GLN A C 1
ATOM 657 O O . GLN A 1 73 ? 29.790 -20.761 -23.395 1.00 65.56 73 GLN A O 1
ATOM 662 N N . ALA A 1 74 ? 31.029 -18.970 -22.874 1.00 58.03 74 ALA A N 1
ATOM 663 C CA . ALA A 1 74 ? 31.187 -18.517 -24.257 1.00 58.03 74 ALA A CA 1
ATOM 664 C C . ALA A 1 74 ? 31.974 -19.537 -25.103 1.00 58.03 74 ALA A C 1
ATOM 666 O O . ALA A 1 74 ? 31.512 -19.943 -26.170 1.00 58.03 74 ALA A O 1
ATOM 667 N N . ALA A 1 75 ? 33.104 -20.044 -24.598 1.00 57.44 75 ALA A N 1
ATOM 668 C CA . ALA A 1 75 ? 33.911 -21.057 -25.279 1.00 57.44 75 ALA A CA 1
ATOM 669 C C . ALA A 1 75 ? 33.136 -22.367 -25.519 1.00 57.44 75 ALA A C 1
ATOM 671 O O . ALA A 1 75 ? 33.202 -22.937 -26.606 1.00 57.44 75 ALA A O 1
ATOM 672 N N . THR A 1 76 ? 32.337 -22.819 -24.544 1.00 54.72 76 THR A N 1
ATOM 673 C CA . THR A 1 76 ? 31.496 -24.025 -24.690 1.00 54.72 76 THR A CA 1
ATOM 674 C C . THR A 1 76 ? 30.236 -23.813 -25.537 1.00 54.72 76 THR A C 1
ATOM 676 O O . THR A 1 76 ? 29.631 -24.796 -25.964 1.00 54.72 76 THR A O 1
ATOM 679 N N . SER A 1 77 ? 29.862 -22.566 -25.853 1.00 49.25 77 SER A N 1
ATOM 680 C CA . SER A 1 77 ? 28.763 -22.272 -26.788 1.00 49.25 77 SER A CA 1
ATOM 681 C C . SER A 1 77 ? 29.123 -22.538 -28.257 1.00 49.25 77 SER A C 1
ATOM 683 O O . SER A 1 77 ? 28.234 -22.829 -29.055 1.00 49.25 77 SER A O 1
ATOM 685 N N . THR A 1 78 ? 30.419 -22.568 -28.601 1.00 45.59 78 THR A N 1
ATOM 686 C CA . THR A 1 78 ? 30.931 -22.917 -29.946 1.00 45.59 78 THR A CA 1
ATOM 687 C C . THR A 1 78 ? 30.960 -24.443 -30.162 1.00 45.59 78 THR A C 1
ATOM 689 O O . THR A 1 78 ? 31.895 -25.015 -30.719 1.00 45.59 78 THR A O 1
ATOM 692 N N . ALA A 1 79 ? 29.934 -25.141 -29.671 1.00 46.38 79 ALA A N 1
ATOM 693 C CA . ALA A 1 79 ? 29.775 -26.579 -29.838 1.00 46.38 79 ALA A CA 1
ATOM 694 C C . ALA A 1 79 ? 29.196 -26.902 -31.224 1.00 46.38 79 ALA A C 1
ATOM 696 O O . ALA A 1 79 ? 28.279 -26.231 -31.699 1.00 46.38 79 ALA A O 1
ATOM 697 N N . MET A 1 80 ? 29.690 -27.971 -31.859 1.00 57.81 80 MET A N 1
ATOM 698 C CA . MET A 1 80 ? 29.178 -28.413 -33.159 1.00 57.81 80 MET A CA 1
ATOM 699 C C . MET A 1 80 ? 27.659 -28.639 -33.131 1.00 57.81 80 MET A C 1
ATOM 701 O O . MET A 1 80 ? 27.105 -29.235 -32.201 1.00 57.81 80 MET A O 1
ATOM 705 N N . ALA A 1 81 ? 27.006 -28.188 -34.201 1.00 64.44 81 ALA A N 1
ATOM 706 C CA . ALA A 1 81 ? 25.571 -28.262 -34.431 1.00 64.44 81 ALA A CA 1
ATOM 707 C C . ALA A 1 81 ? 25.028 -29.699 -34.255 1.00 64.44 81 ALA A C 1
ATOM 709 O O . ALA A 1 81 ? 25.145 -30.540 -35.144 1.00 64.44 81 ALA A O 1
ATOM 710 N N . THR A 1 82 ? 24.409 -29.992 -33.105 1.00 79.56 82 THR A N 1
ATOM 711 C CA . THR A 1 82 ? 23.920 -31.336 -32.745 1.00 79.56 82 THR A CA 1
ATOM 712 C C . THR A 1 82 ? 22.394 -31.407 -32.632 1.00 79.56 82 THR A C 1
ATOM 714 O O . THR A 1 82 ? 21.726 -30.512 -32.120 1.00 79.56 82 THR A O 1
ATOM 717 N N . CYS A 1 83 ? 21.819 -32.512 -33.117 1.00 86.00 83 CYS A N 1
ATOM 718 C CA . CYS A 1 83 ? 20.370 -32.707 -33.194 1.00 86.00 83 CYS A CA 1
ATOM 719 C C . CYS A 1 83 ? 19.747 -32.881 -31.798 1.00 86.00 83 CYS A C 1
ATOM 721 O O . CYS A 1 83 ? 20.064 -33.834 -31.083 1.00 86.00 83 CYS A O 1
ATOM 723 N N . LYS A 1 84 ? 18.769 -32.033 -31.459 1.00 88.00 84 LYS A N 1
ATOM 724 C CA . LYS A 1 84 ? 18.153 -31.935 -30.124 1.00 88.00 84 LYS A CA 1
ATOM 725 C C . LYS A 1 84 ? 17.378 -33.173 -29.654 1.00 88.00 84 LYS A C 1
ATOM 727 O O . LYS A 1 84 ? 17.187 -33.358 -28.450 1.00 88.00 84 LYS A O 1
ATOM 732 N N . LEU A 1 85 ? 16.905 -34.025 -30.567 1.00 83.44 85 LEU A N 1
ATOM 733 C CA . LEU A 1 85 ? 16.103 -35.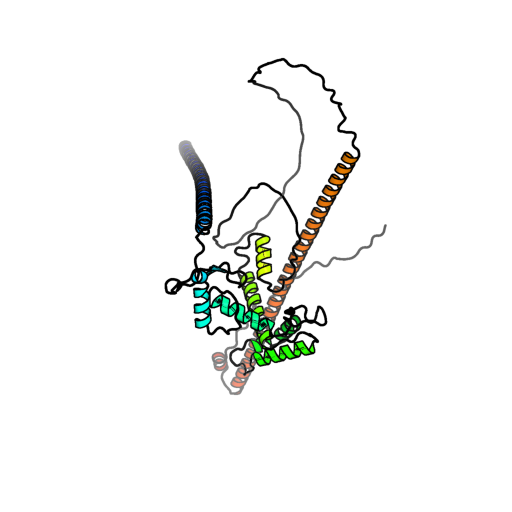196 -30.204 1.00 83.44 85 LEU A CA 1
ATOM 734 C C . LEU A 1 85 ? 16.925 -36.192 -29.360 1.00 83.44 85 LEU A C 1
ATOM 736 O O . LEU A 1 85 ? 17.826 -36.845 -29.881 1.00 83.44 85 LEU A O 1
ATOM 740 N N . LYS A 1 86 ? 16.566 -36.386 -28.080 1.00 82.25 86 LYS A N 1
ATOM 741 C CA . LYS A 1 86 ? 17.253 -37.325 -27.159 1.00 82.25 86 LYS A CA 1
ATOM 742 C C . LYS A 1 86 ? 17.392 -38.749 -27.725 1.00 82.25 86 LYS A C 1
ATOM 744 O O . LYS A 1 86 ? 18.384 -39.424 -27.476 1.00 82.25 86 LYS A O 1
ATOM 749 N N . SER A 1 87 ? 16.416 -39.205 -28.512 1.00 81.31 87 SER A N 1
ATOM 750 C CA . SER A 1 87 ? 16.411 -40.517 -29.171 1.00 81.31 87 SER A CA 1
ATOM 751 C C . SER A 1 87 ? 17.100 -40.544 -30.547 1.00 81.31 87 SER A C 1
ATOM 753 O O . SER A 1 87 ? 17.047 -41.573 -31.211 1.00 81.31 87 SER A O 1
ATOM 755 N N . CYS A 1 88 ? 17.795 -39.481 -30.974 1.00 85.31 88 CYS A N 1
ATOM 756 C CA . CYS A 1 88 ? 18.463 -39.365 -32.282 1.00 85.31 88 CYS A CA 1
ATOM 757 C C . CYS A 1 88 ? 19.394 -40.548 -32.626 1.00 85.31 88 CYS A C 1
ATOM 759 O O . CYS A 1 88 ? 19.421 -40.993 -33.777 1.00 85.31 88 CYS A O 1
ATOM 761 N N . ARG A 1 89 ? 20.108 -41.106 -31.633 1.00 83.12 89 ARG A N 1
ATOM 762 C CA . ARG A 1 89 ? 20.956 -42.308 -31.796 1.00 83.12 89 ARG A CA 1
ATOM 763 C C . ARG A 1 89 ? 20.159 -43.594 -32.088 1.00 83.12 89 ARG A C 1
ATOM 765 O O . ARG A 1 89 ? 20.721 -44.543 -32.610 1.00 83.12 89 ARG A O 1
ATOM 772 N N . ARG A 1 90 ? 18.855 -43.624 -31.781 1.00 82.88 90 ARG A N 1
ATOM 773 C CA . ARG A 1 90 ? 17.913 -44.731 -32.057 1.00 82.88 90 ARG A CA 1
ATOM 774 C C . ARG A 1 90 ? 17.118 -44.536 -33.360 1.00 82.88 90 ARG A C 1
ATOM 776 O O . ARG A 1 90 ? 16.177 -45.287 -33.621 1.00 82.88 90 ARG A O 1
ATOM 783 N N . VAL A 1 91 ? 17.446 -43.517 -34.160 1.00 83.00 91 VAL A N 1
ATOM 784 C CA . VAL A 1 91 ? 16.867 -43.289 -35.492 1.00 83.00 91 VAL A CA 1
ATOM 785 C C . VAL A 1 91 ? 17.924 -43.647 -36.534 1.00 83.00 91 VAL A C 1
ATOM 787 O O . VAL A 1 91 ? 18.943 -42.955 -36.630 1.00 83.00 91 VAL A O 1
ATOM 790 N N . LYS A 1 92 ? 17.690 -44.737 -37.281 1.00 82.38 92 LYS A N 1
ATOM 791 C CA . LYS A 1 92 ? 18.504 -45.101 -38.449 1.00 82.38 92 LYS A CA 1
ATOM 792 C C . LYS A 1 92 ? 18.462 -43.945 -39.457 1.00 82.38 92 LYS A C 1
ATOM 794 O O . LYS A 1 92 ? 17.416 -43.327 -39.627 1.00 82.38 92 LYS A O 1
ATOM 799 N N . LYS A 1 93 ? 19.608 -43.654 -40.066 1.00 86.19 93 LYS A N 1
ATOM 800 C CA . LYS A 1 93 ? 19.807 -42.662 -41.131 1.00 86.19 93 LYS A CA 1
ATOM 801 C C . LYS A 1 93 ? 20.522 -43.419 -42.239 1.00 86.19 93 LYS A C 1
ATOM 803 O O . LYS A 1 93 ? 21.497 -44.105 -41.934 1.00 86.19 93 LYS A O 1
ATOM 808 N N . VAL A 1 94 ? 19.977 -43.399 -43.448 1.00 79.06 94 VAL A N 1
ATOM 809 C CA . VAL A 1 94 ? 20.390 -44.292 -44.546 1.00 79.06 94 VAL A CA 1
ATOM 810 C C . VAL A 1 94 ? 20.721 -43.488 -45.805 1.00 79.06 94 VAL A C 1
ATOM 812 O O . VAL A 1 94 ? 21.631 -43.848 -46.542 1.00 79.06 94 VAL A O 1
ATOM 815 N N . SER A 1 95 ? 20.028 -42.370 -46.008 1.00 83.69 95 SER A N 1
ATOM 816 C CA . SER A 1 95 ? 20.255 -41.387 -47.068 1.00 83.69 95 SER A CA 1
ATOM 817 C C . SER A 1 95 ? 20.967 -40.137 -46.539 1.00 83.69 95 SER A C 1
ATOM 819 O O . SER A 1 95 ? 20.930 -39.853 -45.342 1.00 83.69 95 SER A O 1
ATOM 821 N N . ALA A 1 96 ? 21.558 -39.335 -47.432 1.00 76.12 96 ALA A N 1
ATOM 822 C CA . ALA A 1 96 ? 22.095 -38.016 -47.077 1.00 76.12 96 ALA A CA 1
ATOM 823 C C . ALA A 1 96 ? 21.007 -37.070 -46.522 1.00 76.12 96 ALA A C 1
ATOM 825 O O . ALA A 1 96 ? 21.270 -36.294 -45.602 1.00 76.12 96 ALA A O 1
ATOM 826 N N . GLU A 1 97 ? 19.767 -37.178 -47.011 1.00 79.69 97 GLU A N 1
ATOM 827 C CA . GLU A 1 97 ? 18.635 -36.386 -46.520 1.00 79.69 97 GLU A CA 1
ATOM 828 C C . GLU A 1 97 ? 18.267 -36.696 -45.064 1.00 79.69 97 GLU A C 1
ATOM 830 O O . GLU A 1 97 ? 17.858 -35.795 -44.332 1.00 79.69 97 GLU A O 1
ATOM 835 N N . ASP A 1 98 ? 18.471 -37.932 -44.597 1.00 83.12 98 ASP A N 1
ATOM 836 C CA . ASP A 1 98 ? 18.255 -38.293 -43.190 1.00 83.12 98 ASP A CA 1
ATOM 837 C C . ASP A 1 98 ? 19.211 -37.553 -42.238 1.00 83.12 98 ASP A C 1
ATOM 839 O O . ASP A 1 98 ? 18.914 -37.422 -41.048 1.00 83.12 98 ASP A O 1
ATOM 843 N N . PHE A 1 99 ? 20.350 -37.068 -42.745 1.00 80.81 99 PHE A N 1
ATOM 844 C CA . PHE A 1 99 ? 21.312 -36.243 -42.011 1.00 80.81 99 PHE A CA 1
ATOM 845 C C . PHE A 1 99 ? 21.080 -34.734 -42.193 1.00 80.81 99 PHE A C 1
ATOM 847 O O . PHE A 1 99 ? 21.718 -33.949 -41.493 1.00 80.81 99 PHE A O 1
ATOM 854 N N . ALA A 1 100 ? 20.160 -34.302 -43.066 1.00 87.06 100 ALA A N 1
ATOM 855 C CA . ALA A 1 100 ? 19.863 -32.883 -43.255 1.00 87.06 100 ALA A CA 1
ATOM 856 C C . ALA A 1 100 ? 19.340 -32.258 -41.950 1.00 87.06 100 ALA A C 1
ATOM 858 O O . ALA A 1 100 ? 18.395 -32.766 -41.339 1.00 87.06 100 ALA A O 1
ATOM 859 N N . MET A 1 101 ? 19.968 -31.166 -41.513 1.00 88.50 101 MET A N 1
ATOM 860 C CA . MET A 1 101 ? 19.678 -30.499 -40.242 1.00 88.50 101 MET A CA 1
ATOM 861 C C . MET A 1 101 ? 18.732 -29.322 -40.452 1.00 88.50 101 MET A C 1
ATOM 863 O O . MET A 1 101 ? 19.017 -28.410 -41.221 1.00 88.50 101 MET A O 1
ATOM 867 N N . LEU A 1 102 ? 17.607 -29.353 -39.745 1.00 89.69 102 LEU A N 1
ATOM 868 C CA . LEU A 1 102 ? 16.502 -28.411 -39.868 1.00 89.69 102 LEU A CA 1
ATOM 869 C C . LEU A 1 102 ? 16.383 -27.595 -38.580 1.00 89.69 102 LEU A C 1
ATOM 871 O O . LEU A 1 102 ? 16.402 -28.151 -37.476 1.00 89.69 102 LEU A O 1
ATOM 875 N N . GLN A 1 103 ? 16.265 -26.277 -38.719 1.00 90.50 103 GLN A N 1
ATOM 876 C CA . GLN A 1 103 ? 16.090 -25.353 -37.601 1.00 90.50 103 GLN A CA 1
ATOM 877 C C . GLN A 1 103 ? 14.632 -25.320 -37.133 1.00 90.50 103 GLN A C 1
ATOM 879 O O . GLN A 1 103 ? 13.705 -25.472 -37.924 1.00 90.50 103 GLN A O 1
ATOM 884 N N . CYS A 1 104 ? 14.422 -25.142 -35.830 1.00 91.50 104 CYS A N 1
ATOM 885 C CA . CYS A 1 104 ? 13.093 -25.000 -35.251 1.00 91.50 104 CYS A CA 1
ATOM 886 C C . CYS A 1 104 ? 12.468 -23.649 -35.646 1.00 91.50 104 CYS A C 1
ATOM 888 O O . CYS A 1 104 ? 13.031 -22.601 -35.353 1.00 91.50 104 CYS A O 1
ATOM 890 N N . GLU A 1 105 ? 11.275 -23.671 -36.243 1.00 90.25 105 GLU A N 1
ATOM 891 C CA . GLU A 1 105 ? 10.540 -22.469 -36.684 1.00 90.25 105 GLU A CA 1
ATOM 892 C C . GLU A 1 105 ? 9.796 -21.741 -35.549 1.00 90.25 105 GLU A C 1
ATOM 894 O O . GLU A 1 105 ? 9.242 -20.664 -35.749 1.00 90.25 105 GLU A O 1
ATOM 899 N N . ASN A 1 106 ? 9.777 -22.309 -34.341 1.00 88.75 106 ASN A N 1
ATOM 900 C CA . ASN A 1 106 ? 9.229 -21.647 -33.157 1.00 88.75 106 ASN A CA 1
ATOM 901 C C . ASN A 1 106 ? 10.107 -20.446 -32.768 1.00 88.75 106 ASN A C 1
ATOM 903 O O . ASN A 1 106 ? 11.279 -20.632 -32.429 1.00 88.75 106 ASN A O 1
ATOM 907 N N . SER A 1 107 ? 9.529 -19.244 -32.716 1.00 83.31 107 SER A N 1
ATOM 908 C CA . SER A 1 107 ? 10.216 -18.017 -32.287 1.00 83.31 107 SER A CA 1
ATOM 909 C C . SER A 1 107 ? 10.960 -18.199 -30.953 1.00 83.31 107 SER A C 1
ATOM 911 O O . SER A 1 107 ? 10.497 -18.888 -30.041 1.00 83.31 107 SER A O 1
ATOM 913 N N . GLY A 1 108 ? 12.179 -17.659 -30.862 1.00 82.81 108 GLY A N 1
ATOM 914 C CA . GLY A 1 108 ? 13.063 -17.850 -29.703 1.00 82.81 108 GLY A CA 1
ATOM 915 C C . GLY A 1 108 ? 13.689 -19.250 -29.555 1.00 82.81 108 GLY A C 1
ATOM 916 O O . GLY A 1 108 ? 14.313 -19.520 -28.531 1.00 82.81 108 GLY A O 1
ATOM 917 N N . CYS A 1 109 ? 13.558 -20.159 -30.533 1.00 87.69 109 CYS A N 1
ATOM 918 C CA . CYS A 1 109 ? 14.125 -21.511 -30.451 1.00 87.69 109 CYS A CA 1
ATOM 919 C C . CYS A 1 109 ? 15.301 -21.740 -31.421 1.00 87.69 109 CYS A C 1
ATOM 921 O O . CYS A 1 109 ? 15.121 -22.166 -32.556 1.00 87.69 109 CYS A O 1
ATOM 923 N N . SER A 1 110 ? 16.536 -21.583 -30.936 1.00 86.50 110 SER A N 1
ATOM 924 C CA . SER A 1 110 ? 17.783 -21.864 -31.679 1.00 86.50 110 SER A CA 1
ATOM 925 C C . SER A 1 110 ? 18.102 -23.360 -31.880 1.00 86.50 110 SER A C 1
ATOM 927 O O . SER A 1 110 ? 19.235 -23.733 -32.171 1.00 86.50 110 SER A O 1
ATOM 929 N N . GLN A 1 111 ? 17.143 -24.258 -31.642 1.00 87.88 111 GLN A N 1
ATOM 930 C CA . GLN A 1 111 ? 17.388 -25.703 -31.632 1.00 87.88 111 GLN A CA 1
ATOM 931 C C . GLN A 1 111 ? 17.191 -26.321 -33.019 1.00 87.88 111 GLN A C 1
ATOM 933 O O . GLN A 1 111 ? 16.309 -25.918 -33.772 1.00 87.88 111 GLN A O 1
ATOM 938 N N . ILE A 1 112 ? 17.973 -27.358 -33.315 1.00 90.44 112 ILE A N 1
ATOM 939 C CA . ILE A 1 112 ? 18.032 -28.017 -34.626 1.00 90.44 112 ILE A CA 1
ATOM 940 C C . ILE A 1 112 ? 17.787 -29.527 -34.509 1.00 90.44 112 ILE A C 1
ATOM 942 O O . ILE A 1 112 ? 18.080 -30.137 -33.474 1.00 90.44 112 ILE A O 1
ATOM 946 N N . VAL A 1 113 ? 17.248 -30.150 -35.558 1.00 90.69 113 VAL A N 1
ATOM 947 C CA . VAL A 1 113 ? 16.980 -31.598 -35.630 1.00 90.69 11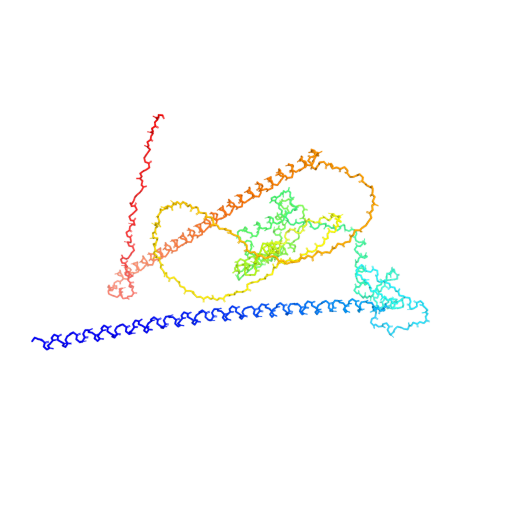3 VAL A CA 1
ATOM 948 C C . VAL A 1 113 ? 17.227 -32.157 -37.030 1.00 90.69 113 VAL A C 1
ATOM 950 O O . VAL A 1 113 ? 16.978 -31.483 -38.021 1.00 90.69 113 VAL A O 1
ATOM 953 N N . HIS A 1 114 ? 17.663 -33.415 -37.125 1.00 90.94 114 HIS A N 1
ATOM 954 C CA . HIS A 1 114 ? 17.729 -34.118 -38.411 1.00 90.94 114 HIS A CA 1
ATOM 955 C C . HIS A 1 114 ? 16.328 -34.297 -39.034 1.00 90.94 114 HIS A C 1
ATOM 957 O O . HIS A 1 114 ? 15.368 -34.555 -38.299 1.00 90.94 114 HIS A O 1
ATOM 963 N N . ARG A 1 115 ? 16.210 -34.292 -40.368 1.00 89.06 115 ARG A N 1
ATOM 964 C CA . ARG A 1 115 ? 14.949 -34.495 -41.118 1.00 89.06 115 ARG A CA 1
ATOM 965 C C . ARG A 1 115 ? 14.182 -35.756 -40.698 1.00 89.06 115 ARG A C 1
ATOM 967 O O . ARG A 1 115 ? 12.991 -35.693 -40.381 1.00 89.06 115 ARG A O 1
ATOM 974 N N . VAL A 1 116 ? 14.868 -36.895 -40.584 1.00 89.75 116 VAL A N 1
ATOM 975 C CA . VAL A 1 116 ? 14.248 -38.157 -40.129 1.00 89.75 116 VAL A CA 1
ATOM 976 C C . VAL A 1 116 ? 13.870 -38.133 -38.639 1.00 89.75 116 VAL A C 1
ATOM 978 O O . VAL A 1 116 ? 12.898 -38.766 -38.221 1.00 89.75 116 VAL A O 1
ATOM 981 N N . CYS A 1 117 ? 14.594 -37.357 -37.822 1.00 90.81 117 CYS A N 1
ATOM 982 C CA . CYS A 1 117 ? 14.254 -37.143 -36.415 1.00 90.81 117 CYS A CA 1
ATOM 983 C C . CYS A 1 117 ? 12.990 -36.286 -36.264 1.00 90.81 117 CYS A C 1
ATOM 985 O O . CYS A 1 117 ? 12.189 -36.581 -35.382 1.00 90.81 117 CYS A O 1
ATOM 987 N N . LEU A 1 118 ? 12.794 -35.270 -37.114 1.00 89.69 118 LEU A N 1
ATOM 988 C CA . LEU A 1 118 ? 11.558 -34.484 -37.176 1.00 89.69 118 LEU A CA 1
ATOM 989 C C . LEU A 1 118 ? 10.373 -35.367 -37.581 1.00 89.69 118 LEU A C 1
ATOM 991 O O . LEU A 1 118 ? 9.405 -35.459 -36.832 1.00 89.69 118 LEU A O 1
ATOM 995 N N . THR A 1 119 ? 10.483 -36.074 -38.709 1.00 88.56 119 THR A N 1
ATOM 996 C CA . THR A 1 119 ? 9.398 -36.910 -39.259 1.00 88.56 119 THR A CA 1
ATOM 997 C C . THR A 1 119 ? 8.903 -37.930 -38.231 1.00 88.56 119 THR A C 1
ATOM 999 O O . THR A 1 119 ? 7.730 -37.930 -37.865 1.00 88.56 119 THR A O 1
ATOM 1002 N N . ARG A 1 120 ? 9.816 -38.724 -37.647 1.00 89.06 120 ARG A N 1
ATOM 1003 C CA . ARG A 1 120 ? 9.467 -39.704 -36.605 1.00 89.06 120 ARG A CA 1
ATOM 1004 C C . ARG A 1 120 ? 8.842 -39.055 -35.365 1.00 89.06 120 ARG A C 1
ATOM 1006 O O . ARG A 1 120 ? 7.982 -39.661 -34.727 1.00 89.06 120 ARG A O 1
ATOM 1013 N N . MET A 1 121 ? 9.280 -37.851 -34.998 1.00 90.06 121 MET A N 1
ATOM 1014 C CA . MET A 1 121 ? 8.740 -37.115 -33.855 1.00 90.06 121 MET A CA 1
ATOM 1015 C C . MET A 1 121 ? 7.301 -36.649 -34.114 1.00 90.06 121 MET A C 1
ATOM 1017 O O . MET A 1 121 ? 6.458 -36.825 -33.240 1.00 90.06 121 MET A O 1
ATOM 1021 N N . LEU A 1 122 ? 7.008 -36.131 -35.311 1.00 88.38 122 LEU A N 1
ATOM 1022 C CA . LEU A 1 122 ? 5.665 -35.703 -35.715 1.00 88.38 122 LEU A CA 1
ATOM 1023 C C . LEU A 1 122 ? 4.679 -36.879 -35.760 1.00 88.38 122 LEU A C 1
ATOM 1025 O O . LEU A 1 122 ? 3.615 -36.790 -35.147 1.00 88.38 122 LEU A O 1
ATOM 1029 N N . SER A 1 123 ? 5.068 -38.022 -36.340 1.00 87.00 123 SER A N 1
ATOM 1030 C CA . SER A 1 123 ? 4.254 -39.249 -36.293 1.00 87.00 123 SER A CA 1
ATOM 1031 C C . SER A 1 123 ? 3.989 -39.717 -34.855 1.00 87.00 123 SER A C 1
ATOM 1033 O O . SER A 1 123 ? 2.876 -40.105 -34.521 1.00 87.00 123 SER A O 1
ATOM 1035 N N . THR A 1 124 ? 4.985 -39.614 -33.964 1.00 87.06 124 THR A N 1
ATOM 1036 C CA . THR A 1 124 ? 4.829 -39.949 -32.530 1.00 87.06 124 THR A CA 1
ATOM 1037 C C . THR A 1 124 ? 3.897 -38.970 -31.795 1.00 87.06 124 THR A C 1
ATOM 1039 O O . THR A 1 124 ? 3.404 -39.275 -30.712 1.00 87.06 124 THR A O 1
ATOM 1042 N N . PHE A 1 125 ? 3.665 -37.774 -32.341 1.00 87.00 125 PHE A N 1
ATOM 1043 C CA . PHE A 1 125 ? 2.839 -36.736 -31.722 1.00 87.00 125 PHE A CA 1
ATOM 1044 C C . PHE A 1 125 ? 1.390 -36.708 -32.211 1.00 87.00 125 PHE A C 1
ATOM 1046 O O . PHE A 1 125 ? 0.632 -35.906 -31.658 1.00 87.00 125 PHE A O 1
ATOM 1053 N N . GLY A 1 126 ? 1.028 -37.540 -33.197 1.00 84.56 126 GLY A N 1
ATOM 1054 C CA . GLY A 1 126 ? -0.269 -37.478 -33.873 1.00 84.56 126 GLY A CA 1
ATOM 1055 C C . GLY A 1 126 ? -0.435 -36.193 -34.686 1.00 84.56 126 GLY A C 1
ATOM 1056 O O . GLY A 1 126 ? -1.481 -35.557 -34.609 1.00 84.56 126 GLY A O 1
ATOM 1057 N N . ALA A 1 127 ? 0.623 -35.756 -35.377 1.00 83.06 127 ALA A N 1
ATOM 1058 C CA . ALA A 1 127 ? 0.561 -34.582 -36.241 1.00 83.06 127 ALA A CA 1
ATOM 1059 C C . ALA A 1 127 ? -0.250 -34.865 -37.514 1.00 83.06 127 ALA A C 1
ATOM 1061 O O . ALA A 1 127 ? -0.053 -35.896 -38.155 1.00 83.06 127 ALA A O 1
ATOM 1062 N N . ASP A 1 128 ? -1.120 -33.922 -37.875 1.00 75.62 128 ASP A N 1
ATOM 1063 C CA . ASP A 1 128 ? -1.845 -33.892 -39.149 1.00 75.62 128 ASP A CA 1
ATOM 1064 C C . ASP A 1 128 ? -0.858 -33.780 -40.332 1.00 75.62 128 ASP A C 1
ATOM 1066 O O . ASP A 1 128 ? 0.186 -33.132 -40.212 1.00 75.62 128 ASP A O 1
ATOM 1070 N N . GLU A 1 129 ? -1.188 -34.359 -41.490 1.00 74.25 129 GLU A N 1
ATOM 1071 C CA . GLU A 1 129 ? -0.395 -34.239 -42.728 1.00 74.25 129 GLU A CA 1
ATOM 1072 C C . GLU A 1 129 ? -0.265 -32.780 -43.216 1.00 74.25 129 GLU A C 1
ATOM 1074 O O . GLU A 1 129 ? 0.662 -32.421 -43.951 1.00 74.25 129 GLU A O 1
ATOM 1079 N N . GLN A 1 130 ? -1.163 -31.902 -42.762 1.00 76.69 130 GLN A N 1
ATOM 1080 C CA . GLN A 1 130 ? -1.110 -30.459 -42.975 1.00 76.69 130 GLN A CA 1
ATOM 1081 C C . GLN A 1 130 ? -0.018 -29.757 -42.137 1.00 76.69 130 GLN A C 1
ATOM 1083 O O . GLN A 1 130 ? 0.370 -28.633 -42.469 1.00 76.69 130 GLN A O 1
ATOM 1088 N N . PHE A 1 131 ? 0.534 -30.387 -41.087 1.00 82.56 131 PHE A N 1
ATOM 1089 C CA . PHE A 1 131 ? 1.547 -29.785 -40.205 1.00 82.56 131 PHE A CA 1
ATOM 1090 C C . PHE A 1 131 ? 2.949 -29.759 -40.846 1.00 82.56 131 PHE A C 1
ATOM 1092 O O . PHE A 1 131 ? 3.852 -30.533 -40.525 1.00 82.56 131 PHE A O 1
ATOM 1099 N N . LYS A 1 132 ? 3.161 -28.810 -41.759 1.00 82.81 132 LYS A N 1
ATOM 1100 C CA . LYS A 1 132 ? 4.407 -28.639 -42.528 1.00 82.81 132 LYS A CA 1
ATOM 1101 C C . LYS A 1 132 ? 5.402 -27.697 -41.831 1.00 82.81 132 LYS A C 1
ATOM 1103 O O . LYS A 1 132 ? 5.851 -26.723 -42.430 1.00 82.81 132 LYS A O 1
ATOM 1108 N N . LYS A 1 133 ? 5.710 -27.950 -40.549 1.00 88.56 133 LYS A N 1
ATOM 1109 C CA . LYS A 1 133 ? 6.562 -27.077 -39.712 1.00 88.56 133 LYS A CA 1
ATOM 1110 C C . LYS A 1 133 ? 7.672 -27.816 -38.959 1.00 88.56 133 LYS A C 1
ATOM 1112 O O . LYS A 1 133 ? 7.454 -28.846 -38.321 1.00 88.56 133 LYS A O 1
ATOM 1117 N N . ASN A 1 134 ? 8.872 -27.244 -38.990 1.00 91.19 134 ASN A N 1
ATOM 1118 C CA . ASN A 1 134 ? 10.071 -27.785 -38.359 1.00 91.19 134 ASN A CA 1
ATOM 1119 C C . ASN A 1 134 ? 10.081 -27.477 -36.853 1.00 91.19 134 ASN A C 1
ATOM 1121 O O . ASN A 1 134 ? 10.173 -26.319 -36.445 1.00 91.19 134 ASN A O 1
ATOM 1125 N N . ILE A 1 135 ? 10.006 -28.511 -36.006 1.00 91.94 135 ILE A N 1
ATOM 1126 C CA . ILE A 1 135 ? 10.000 -28.372 -34.539 1.00 91.94 135 ILE A CA 1
ATOM 1127 C C . ILE A 1 135 ? 11.010 -29.301 -33.850 1.00 91.94 135 ILE A C 1
ATOM 1129 O O . ILE A 1 135 ? 11.274 -30.417 -34.291 1.00 91.94 135 ILE A O 1
ATOM 1133 N N . CYS A 1 136 ? 11.589 -28.851 -32.733 1.00 89.81 136 CYS A N 1
ATOM 1134 C CA . CYS A 1 136 ? 12.632 -29.601 -32.015 1.00 89.81 136 CYS A CA 1
ATOM 1135 C C . CYS A 1 136 ? 12.115 -30.512 -30.879 1.00 89.81 136 CYS A C 1
ATOM 1137 O O . CYS A 1 136 ? 12.902 -31.241 -30.271 1.00 89.81 136 CYS A O 1
ATOM 1139 N N . GLY A 1 137 ? 10.817 -30.462 -30.555 1.00 89.25 137 GLY A N 1
ATOM 1140 C CA . GLY A 1 137 ? 10.225 -31.178 -29.419 1.00 89.25 137 GLY A CA 1
ATOM 1141 C C . GLY A 1 137 ? 8.750 -30.842 -29.170 1.00 89.25 137 GLY A C 1
ATOM 1142 O O . GLY A 1 137 ? 8.228 -29.865 -29.708 1.00 89.25 137 GLY A O 1
ATOM 1143 N N . LYS A 1 138 ? 8.081 -31.618 -28.297 1.00 88.31 138 LYS A N 1
ATOM 1144 C CA . LYS A 1 138 ? 6.632 -31.487 -28.015 1.00 88.31 138 LYS A CA 1
ATOM 1145 C C . LYS A 1 138 ? 6.228 -30.099 -27.499 1.00 88.31 138 LYS A C 1
ATOM 1147 O O . LYS A 1 138 ? 5.131 -29.652 -27.801 1.00 88.31 138 LYS A O 1
ATOM 1152 N N . ARG A 1 139 ? 7.115 -29.389 -26.783 1.00 89.25 139 ARG A N 1
ATOM 1153 C CA . ARG A 1 139 ? 6.870 -27.999 -26.343 1.00 89.25 139 ARG A CA 1
ATOM 1154 C C . ARG A 1 139 ? 6.655 -27.062 -27.539 1.00 89.25 139 ARG A C 1
ATOM 1156 O O . ARG A 1 139 ? 5.662 -26.348 -27.559 1.00 89.25 139 ARG A O 1
ATOM 1163 N N . CYS A 1 140 ? 7.541 -27.112 -28.534 1.00 90.00 140 CYS A N 1
ATOM 1164 C CA . CYS A 1 140 ? 7.444 -26.283 -29.737 1.00 90.00 140 CYS A CA 1
ATOM 1165 C C . CYS A 1 140 ? 6.299 -26.747 -30.650 1.00 90.00 140 CYS A C 1
ATOM 1167 O O . CYS A 1 140 ? 5.586 -25.914 -31.186 1.00 90.00 140 CYS A O 1
ATOM 1169 N N . TYR A 1 141 ? 6.051 -28.060 -30.759 1.00 90.12 141 TYR A N 1
ATOM 1170 C CA . TYR A 1 141 ? 4.858 -28.582 -31.441 1.00 90.12 141 TYR A CA 1
ATOM 1171 C C . TYR A 1 141 ? 3.563 -28.009 -30.839 1.00 90.12 141 TYR A C 1
ATOM 1173 O O . TYR A 1 141 ? 2.766 -27.408 -31.551 1.00 90.12 141 TYR A O 1
ATOM 1181 N N . ASN A 1 142 ? 3.381 -28.119 -29.516 1.00 90.06 142 ASN A N 1
ATOM 1182 C CA . ASN A 1 142 ? 2.197 -27.596 -28.829 1.00 90.06 142 ASN A CA 1
ATOM 1183 C C . ASN A 1 142 ? 2.069 -26.066 -28.964 1.00 90.06 142 ASN A C 1
ATOM 1185 O O . ASN A 1 142 ? 0.953 -25.563 -29.048 1.00 90.06 142 ASN A O 1
ATOM 1189 N N . ALA A 1 143 ? 3.185 -25.329 -28.980 1.00 88.69 143 ALA A N 1
ATOM 1190 C CA . ALA A 1 143 ? 3.184 -23.880 -29.179 1.00 88.69 143 ALA A CA 1
ATOM 1191 C C . ALA A 1 143 ? 2.753 -23.489 -30.604 1.00 88.69 143 ALA A C 1
ATOM 1193 O O . ALA A 1 143 ? 1.869 -22.649 -30.751 1.00 88.69 143 ALA A O 1
ATOM 1194 N N . MET A 1 144 ? 3.302 -24.143 -31.635 1.00 86.62 144 MET A N 1
ATOM 1195 C CA . MET A 1 144 ? 2.925 -23.906 -33.036 1.00 86.62 144 MET A CA 1
ATOM 1196 C C . MET A 1 144 ? 1.457 -24.272 -33.299 1.00 86.62 144 MET A C 1
ATOM 1198 O O . MET A 1 144 ? 0.725 -23.467 -33.866 1.00 86.62 144 MET A O 1
ATOM 1202 N N . VAL A 1 145 ? 0.993 -25.430 -32.814 1.00 87.12 145 VAL A N 1
ATOM 1203 C CA . VAL A 1 145 ? -0.418 -25.846 -32.929 1.00 87.12 145 VAL A CA 1
ATOM 1204 C C . VAL A 1 145 ? -1.348 -24.864 -32.206 1.00 87.12 145 VAL A C 1
ATOM 1206 O O . VAL A 1 145 ? -2.382 -24.482 -32.751 1.00 87.12 145 VAL A O 1
ATOM 1209 N N . LYS A 1 146 ? -0.971 -24.376 -31.014 1.00 84.81 146 LYS A N 1
ATOM 1210 C CA . LYS A 1 146 ? -1.738 -23.333 -30.316 1.00 84.81 146 LYS A CA 1
ATOM 1211 C C . LYS A 1 146 ? -1.805 -22.035 -31.130 1.00 84.81 146 LYS A C 1
ATOM 1213 O O . LYS A 1 146 ? -2.882 -21.457 -31.214 1.00 84.81 146 LYS A O 1
ATOM 1218 N N . ALA A 1 147 ? -0.700 -21.602 -31.740 1.00 80.44 147 ALA A N 1
ATOM 1219 C CA . ALA A 1 147 ? -0.679 -20.408 -32.583 1.00 80.44 147 ALA A CA 1
ATOM 1220 C C . ALA A 1 147 ? -1.590 -20.560 -33.817 1.00 80.44 147 ALA A C 1
ATOM 1222 O O . ALA A 1 147 ? -2.407 -19.682 -34.070 1.00 80.44 147 ALA A O 1
ATOM 1223 N N . GLN A 1 148 ? -1.540 -21.704 -34.512 1.00 77.81 148 GLN A N 1
ATOM 1224 C CA . GLN A 1 148 ? -2.428 -21.990 -35.650 1.00 77.81 148 GLN A CA 1
ATOM 1225 C C . GLN A 1 148 ? -3.915 -21.975 -35.255 1.00 77.81 148 GLN A C 1
ATOM 1227 O O . GLN A 1 148 ? -4.741 -21.427 -35.980 1.00 77.81 148 GLN A O 1
ATOM 1232 N N . HIS A 1 149 ? -4.274 -22.517 -34.086 1.00 70.38 149 HIS A N 1
ATOM 1233 C CA . HIS A 1 149 ? -5.654 -22.433 -33.594 1.00 70.38 149 HIS A CA 1
ATOM 1234 C C . HIS A 1 149 ? -6.081 -21.010 -33.204 1.00 70.38 149 HIS A C 1
ATOM 1236 O O . HIS A 1 149 ? -7.265 -20.706 -33.307 1.00 70.38 149 HIS A O 1
ATOM 1242 N N . GLN A 1 150 ? -5.155 -20.140 -32.783 1.00 62.03 150 GLN A N 1
ATOM 1243 C CA . GLN A 1 150 ? -5.465 -18.730 -32.519 1.00 62.03 150 GLN A CA 1
ATOM 1244 C C . GLN A 1 150 ? -5.717 -17.949 -33.819 1.00 62.03 150 GLN A C 1
ATOM 1246 O O . GLN A 1 150 ? -6.634 -17.133 -33.850 1.00 62.03 150 GLN A O 1
ATOM 1251 N N . ASP A 1 151 ? -4.975 -18.248 -34.888 1.00 55.41 151 ASP A N 1
ATOM 1252 C CA . ASP A 1 151 ? -5.122 -17.619 -36.213 1.00 55.41 151 ASP A CA 1
ATOM 1253 C C . ASP A 1 151 ? -6.480 -17.953 -36.868 1.00 55.41 151 ASP A C 1
ATOM 1255 O O . ASP A 1 151 ? -7.147 -17.096 -37.443 1.00 55.41 151 ASP A O 1
ATOM 1259 N N . HIS A 1 152 ? -6.957 -19.194 -36.702 1.00 55.84 152 HIS A N 1
ATOM 1260 C CA . HIS A 1 152 ? -8.285 -19.606 -37.176 1.00 55.84 152 HIS A CA 1
ATOM 1261 C C . HIS A 1 152 ? -9.456 -19.090 -36.319 1.00 55.84 152 HIS A C 1
ATOM 1263 O O . HIS A 1 152 ? -10.606 -19.156 -36.758 1.00 55.84 152 HIS A O 1
ATOM 1269 N N . THR A 1 153 ? -9.206 -18.543 -35.125 1.00 43.75 153 THR A N 1
ATOM 1270 C CA . THR A 1 153 ? -10.236 -17.850 -34.338 1.00 43.75 153 THR A CA 1
ATOM 1271 C C . THR A 1 153 ? -10.176 -16.346 -34.574 1.00 43.75 153 THR A C 1
ATOM 1273 O O . THR A 1 153 ? -9.483 -15.630 -33.854 1.00 43.75 153 THR A O 1
ATOM 1276 N N . VAL A 1 154 ? -10.977 -15.839 -35.520 1.00 45.59 154 VAL A N 1
ATOM 1277 C CA . VAL A 1 154 ? -11.170 -14.391 -35.734 1.00 45.59 154 VAL A CA 1
ATOM 1278 C C . VAL A 1 154 ? -12.024 -13.786 -34.605 1.00 45.59 154 VAL A C 1
ATOM 1280 O O . VAL A 1 154 ? -13.168 -13.370 -34.772 1.00 45.59 154 VAL A O 1
ATOM 1283 N N . GLN A 1 155 ? -11.443 -13.747 -33.411 1.00 46.50 155 GLN A N 1
ATOM 1284 C CA . GLN A 1 155 ? -11.769 -12.805 -32.353 1.00 46.50 155 GLN A CA 1
ATOM 1285 C C . GLN A 1 155 ? -10.564 -11.866 -32.253 1.00 46.50 155 GLN A C 1
ATOM 1287 O O . GLN A 1 155 ? -9.496 -12.324 -31.842 1.00 46.50 155 GLN A O 1
ATOM 1292 N N . PRO A 1 156 ? -10.681 -10.574 -32.620 1.00 41.25 156 PRO A N 1
ATOM 1293 C CA . PRO A 1 156 ? -9.571 -9.647 -32.446 1.00 41.25 156 PRO A CA 1
ATOM 1294 C C . PRO A 1 156 ? -9.176 -9.641 -30.970 1.00 41.25 156 PRO A C 1
ATOM 1296 O O . PRO A 1 156 ? -10.049 -9.596 -30.098 1.00 41.25 156 PRO A O 1
ATOM 1299 N N . ALA A 1 157 ? -7.873 -9.712 -30.686 1.00 49.12 157 ALA A N 1
ATOM 1300 C CA . ALA A 1 157 ? -7.358 -9.747 -29.323 1.00 49.12 157 ALA A CA 1
ATOM 1301 C C . ALA A 1 157 ? -7.822 -8.489 -28.572 1.00 49.12 157 ALA A C 1
ATOM 1303 O O . ALA A 1 157 ? -7.264 -7.403 -28.743 1.00 49.12 157 ALA A O 1
ATOM 1304 N N . LYS A 1 158 ? -8.893 -8.631 -27.779 1.00 54.78 158 LYS A N 1
ATOM 1305 C CA . LYS A 1 158 ? -9.553 -7.521 -27.087 1.00 54.78 158 LYS A CA 1
ATOM 1306 C C . LYS A 1 158 ? -8.539 -6.904 -26.131 1.00 54.78 158 LYS A C 1
ATOM 1308 O O . LYS A 1 158 ? -8.242 -7.499 -25.095 1.00 54.78 158 LYS A O 1
ATOM 1313 N N . LYS A 1 159 ? -7.985 -5.742 -26.510 1.00 60.09 159 LYS A N 1
ATOM 1314 C CA . LYS A 1 159 ? -7.018 -4.985 -25.702 1.00 60.09 159 LYS A CA 1
ATOM 1315 C C . LYS A 1 159 ? -7.575 -4.902 -24.283 1.00 60.09 159 LYS A C 1
ATOM 1317 O O . LYS A 1 159 ? -8.695 -4.432 -24.103 1.00 60.09 159 LYS A O 1
ATOM 1322 N N . ARG A 1 160 ? -6.848 -5.447 -23.302 1.00 71.56 160 ARG A N 1
ATOM 1323 C CA . ARG A 1 160 ? -7.349 -5.664 -21.936 1.00 71.56 160 ARG A CA 1
ATOM 1324 C C . ARG A 1 160 ? -7.570 -4.313 -21.257 1.00 71.56 160 ARG A C 1
ATOM 1326 O O . ARG A 1 160 ? -6.642 -3.773 -20.666 1.00 71.56 160 ARG A O 1
ATOM 1333 N N . ILE A 1 161 ? -8.784 -3.774 -21.367 1.00 80.25 161 ILE A N 1
ATOM 1334 C CA . ILE A 1 161 ? -9.096 -2.412 -20.923 1.00 80.25 161 ILE A CA 1
ATOM 1335 C C . ILE A 1 161 ? -8.830 -2.304 -19.406 1.00 80.25 161 ILE A C 1
ATOM 1337 O O . ILE A 1 161 ? -9.402 -3.100 -18.640 1.00 80.25 161 ILE A O 1
ATOM 1341 N N . PRO A 1 162 ? -7.950 -1.383 -18.959 1.00 87.38 162 PRO A N 1
ATOM 1342 C CA . PRO A 1 162 ? -7.615 -1.218 -17.548 1.00 87.38 162 PRO A CA 1
ATOM 1343 C C . PRO A 1 162 ? -8.842 -0.909 -16.691 1.00 87.38 162 PRO A C 1
ATOM 1345 O O . PRO A 1 162 ? -9.747 -0.199 -17.117 1.00 87.38 162 PRO A O 1
ATOM 1348 N N . TRP A 1 163 ? -8.845 -1.403 -15.453 1.00 91.81 163 TRP A N 1
ATOM 1349 C CA . TRP A 1 163 ? -9.953 -1.229 -14.499 1.00 91.81 163 TRP A CA 1
ATOM 1350 C C . TRP A 1 163 ? -10.196 0.224 -14.059 1.00 91.81 163 TRP A C 1
ATOM 1352 O O . TRP A 1 163 ? -11.205 0.498 -13.423 1.00 91.81 163 TRP A O 1
ATOM 1362 N N . HIS A 1 164 ? -9.256 1.123 -14.348 1.00 88.81 164 HIS A N 1
ATOM 1363 C CA . HIS A 1 164 ? -9.278 2.524 -13.927 1.00 88.81 164 HIS A CA 1
ATOM 1364 C C . HIS A 1 164 ? -9.847 3.440 -15.028 1.00 88.81 164 HIS A C 1
ATOM 1366 O O . HIS A 1 164 ? -10.401 4.487 -14.716 1.00 88.81 164 HIS A O 1
ATOM 1372 N N . ASN A 1 165 ? -9.744 3.022 -16.301 1.00 85.31 165 ASN A N 1
ATOM 1373 C CA . ASN A 1 165 ? -9.949 3.858 -17.495 1.00 85.31 165 ASN A CA 1
ATOM 1374 C C . ASN A 1 165 ? -10.968 3.240 -18.480 1.00 85.31 165 ASN A C 1
ATOM 1376 O O . ASN A 1 165 ? -10.880 3.442 -19.689 1.00 85.31 165 ASN A O 1
ATOM 1380 N N . ASP A 1 166 ? -11.918 2.447 -17.982 1.00 87.75 166 ASP A N 1
ATOM 1381 C CA . ASP A 1 166 ? -13.034 1.869 -18.748 1.00 87.75 166 ASP A CA 1
ATOM 1382 C C . ASP A 1 166 ? -14.360 2.644 -18.609 1.00 87.75 166 ASP A C 1
ATOM 1384 O O . ASP A 1 166 ? -15.413 2.196 -19.078 1.00 87.75 166 ASP A O 1
ATOM 1388 N N . GLY A 1 167 ? -14.285 3.801 -17.955 1.00 84.06 167 GLY A N 1
ATOM 1389 C CA . GLY A 1 167 ? -15.401 4.635 -17.542 1.00 84.06 167 GLY A CA 1
ATOM 1390 C C . GLY A 1 167 ? -16.081 5.471 -18.628 1.00 84.06 167 GLY A C 1
ATOM 1391 O O . GLY A 1 167 ? -15.480 5.754 -19.667 1.00 84.06 167 GLY A O 1
ATOM 1392 N N . PRO A 1 168 ? -17.311 5.957 -18.368 1.00 82.00 168 PRO A N 1
ATOM 1393 C CA . PRO A 1 168 ? -17.871 7.107 -19.078 1.00 82.00 168 PRO A CA 1
ATOM 1394 C C . PRO A 1 168 ? -17.206 8.438 -18.669 1.00 82.00 168 PRO A C 1
ATOM 1396 O O . PRO A 1 168 ? -17.312 9.416 -19.405 1.00 82.00 168 PRO A O 1
ATOM 1399 N N . SER A 1 169 ? -16.520 8.486 -17.520 1.00 82.19 169 SER A N 1
ATOM 1400 C CA . SER A 1 169 ? -15.753 9.635 -17.018 1.00 82.19 169 SER A CA 1
ATOM 1401 C C . SER A 1 169 ? -14.455 9.172 -16.342 1.00 82.19 169 SER A C 1
ATOM 1403 O O . SER A 1 169 ? -14.280 7.988 -16.060 1.00 82.19 169 SER A O 1
ATOM 1405 N N . SER A 1 170 ? -13.562 10.109 -16.011 1.00 76.75 170 SER A N 1
ATOM 1406 C CA . SER A 1 170 ? -12.369 9.845 -15.188 1.00 76.75 170 SER A CA 1
ATOM 1407 C C . SER A 1 170 ? -12.676 9.516 -13.717 1.00 76.75 170 SER A C 1
ATOM 1409 O O . SER A 1 170 ? -11.791 9.058 -13.001 1.00 76.75 170 SER A O 1
ATOM 1411 N N . SER A 1 171 ? -13.910 9.744 -13.252 1.00 81.56 171 SER A N 1
ATOM 1412 C CA . SER A 1 171 ? -14.348 9.497 -11.869 1.00 81.56 171 SER A CA 1
ATOM 1413 C C . SER A 1 171 ? -15.101 8.172 -11.676 1.00 81.56 171 SER A C 1
ATOM 1415 O O . SER A 1 171 ? -15.150 7.642 -10.562 1.00 81.56 171 SER A O 1
ATOM 1417 N N . VAL A 1 172 ? -15.676 7.607 -12.741 1.00 87.81 172 VAL A N 1
ATOM 1418 C CA . VAL A 1 172 ? -16.522 6.404 -12.694 1.00 87.81 172 VAL A CA 1
ATOM 1419 C C . VAL A 1 172 ? -15.893 5.311 -13.550 1.00 87.81 172 VAL A C 1
ATOM 1421 O O . VAL A 1 172 ? -15.940 5.395 -14.767 1.00 87.81 172 VAL A O 1
ATOM 1424 N N . SER A 1 173 ? -15.316 4.284 -12.931 1.00 94.44 173 SER A N 1
ATOM 1425 C CA . SER A 1 173 ? -14.660 3.151 -13.602 1.00 94.44 173 SER A CA 1
ATOM 1426 C C . SER A 1 173 ? -14.984 1.836 -12.894 1.00 94.44 173 SER A C 1
ATOM 1428 O O . SER A 1 173 ? -15.475 1.849 -11.761 1.00 94.44 173 SER A O 1
ATOM 1430 N N . SER A 1 174 ? -14.679 0.684 -13.511 1.00 92.94 174 SER A N 1
ATOM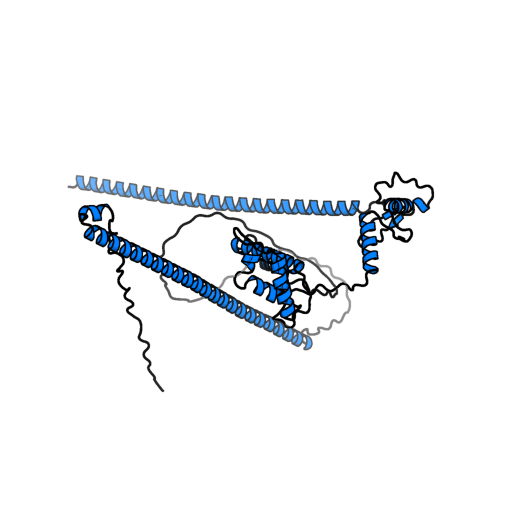 1431 C CA . SER A 1 174 ? -14.888 -0.621 -12.855 1.00 92.94 174 SER A CA 1
ATOM 1432 C C . SER A 1 174 ? -14.217 -0.679 -11.483 1.00 92.94 174 SER A C 1
ATOM 1434 O O . SER A 1 174 ? -14.732 -1.337 -10.583 1.00 92.94 174 SER A O 1
ATOM 1436 N N . LEU A 1 175 ? -13.064 -0.018 -11.306 1.00 93.81 175 LEU A N 1
ATOM 1437 C CA . LEU A 1 175 ? -12.382 0.022 -10.020 1.00 93.81 175 LEU A CA 1
ATOM 1438 C C . LEU A 1 175 ? -13.034 0.980 -9.023 1.00 93.81 175 LEU A C 1
ATOM 1440 O O . LEU A 1 175 ? -13.145 0.594 -7.865 1.00 93.81 175 LEU A O 1
ATOM 1444 N N . SER A 1 176 ? -13.458 2.189 -9.412 1.00 93.25 176 SER A N 1
ATOM 1445 C CA . SER A 1 176 ? -14.076 3.101 -8.434 1.00 93.25 176 SER A CA 1
ATOM 1446 C C . SER A 1 176 ? -15.425 2.568 -7.943 1.00 93.25 176 SER A C 1
ATOM 1448 O O . SER A 1 176 ? -15.711 2.640 -6.747 1.00 93.25 176 SER A O 1
ATOM 1450 N N . VAL A 1 177 ? -16.193 1.915 -8.822 1.00 92.75 177 VAL A N 1
ATOM 1451 C CA . VAL A 1 177 ? -17.430 1.205 -8.461 1.00 92.75 177 VAL A CA 1
ATOM 1452 C C . VAL A 1 177 ? -17.148 -0.034 -7.611 1.00 92.75 177 VAL A C 1
ATOM 1454 O O . VAL A 1 177 ? -17.835 -0.242 -6.614 1.00 92.75 177 VAL A O 1
ATOM 1457 N N . LEU A 1 178 ? -16.114 -0.824 -7.936 1.00 94.12 178 LEU A N 1
ATOM 1458 C CA . LEU A 1 178 ? -15.685 -1.950 -7.101 1.00 94.12 178 LEU A CA 1
ATOM 1459 C C . LEU A 1 178 ? -15.276 -1.485 -5.698 1.00 94.12 178 LEU A C 1
ATOM 1461 O O . LEU A 1 178 ? -15.792 -2.015 -4.722 1.00 94.12 178 LEU A O 1
ATOM 1465 N N . ILE A 1 179 ? -14.373 -0.505 -5.587 1.00 93.81 179 ILE A N 1
ATOM 1466 C CA . ILE A 1 179 ? -13.889 0.001 -4.295 1.00 93.81 179 ILE A CA 1
ATOM 1467 C C . ILE A 1 179 ? -15.072 0.490 -3.465 1.00 93.81 179 ILE A C 1
ATOM 1469 O O . ILE A 1 179 ? -15.259 -0.024 -2.365 1.00 93.81 179 ILE A O 1
ATOM 1473 N N . LYS A 1 180 ? -15.917 1.371 -4.023 1.00 92.00 180 LYS A N 1
ATOM 1474 C CA . LYS A 1 180 ? -17.132 1.847 -3.352 1.00 92.00 180 LYS A CA 1
ATOM 1475 C C . LYS A 1 180 ? -18.016 0.682 -2.893 1.00 92.00 180 LYS A C 1
ATOM 1477 O O . LYS A 1 180 ? -18.378 0.607 -1.725 1.00 92.00 180 LYS A O 1
ATOM 1482 N N . GLY A 1 181 ? -18.309 -0.263 -3.788 1.00 90.12 181 GLY A N 1
ATOM 1483 C CA . GLY A 1 181 ? -19.138 -1.429 -3.489 1.00 90.12 181 GLY A CA 1
ATOM 1484 C C . GLY A 1 181 ? -18.597 -2.300 -2.351 1.00 90.12 181 GLY A C 1
ATOM 1485 O O . GLY A 1 181 ? -19.395 -2.859 -1.602 1.00 90.12 181 GLY A O 1
ATOM 1486 N N . MET A 1 182 ? -17.272 -2.385 -2.177 1.00 88.94 182 MET A N 1
ATOM 1487 C CA . MET A 1 182 ? -16.646 -3.108 -1.063 1.00 88.94 182 MET A CA 1
ATOM 1488 C C . MET A 1 182 ? -16.575 -2.277 0.231 1.00 88.94 182 MET A C 1
ATOM 1490 O O . MET A 1 182 ? -16.734 -2.852 1.310 1.00 88.94 182 MET A O 1
ATOM 1494 N N . THR A 1 183 ? -16.346 -0.959 0.146 1.00 87.56 183 THR A N 1
ATOM 1495 C CA . THR A 1 183 ? -16.253 -0.053 1.310 1.00 87.56 183 THR A CA 1
ATOM 1496 C C . THR A 1 183 ? -17.609 0.337 1.896 1.00 87.56 183 THR A C 1
ATOM 1498 O O . THR A 1 183 ? -17.682 0.667 3.078 1.00 87.56 183 THR A O 1
ATOM 1501 N N . ASP A 1 184 ? -18.683 0.294 1.106 1.00 83.19 184 ASP A N 1
ATOM 1502 C CA . ASP A 1 184 ? -20.021 0.679 1.553 1.00 83.19 184 ASP A CA 1
ATOM 1503 C C . ASP A 1 184 ? -20.581 -0.330 2.585 1.00 83.19 184 ASP A C 1
ATOM 1505 O O . ASP A 1 184 ? -20.988 -1.460 2.285 1.00 83.19 184 ASP A O 1
ATOM 1509 N N . GLY A 1 185 ? -20.625 0.104 3.847 1.00 78.38 185 GLY A N 1
ATOM 1510 C CA . GLY A 1 185 ? -21.343 -0.552 4.941 1.00 78.38 185 GLY A CA 1
ATOM 1511 C C . GLY A 1 185 ? -20.766 -1.903 5.378 1.00 78.38 185 GLY A C 1
ATOM 1512 O O . GLY A 1 185 ? -19.865 -1.968 6.211 1.00 78.38 185 GLY A O 1
ATOM 1513 N N . LYS A 1 186 ? -21.367 -3.004 4.906 1.00 78.94 186 LYS A N 1
ATOM 1514 C CA . LYS A 1 186 ? -21.051 -4.381 5.349 1.00 78.94 186 LYS A CA 1
ATOM 1515 C C . LYS A 1 186 ? -20.614 -5.312 4.211 1.00 78.94 186 LYS A C 1
ATOM 1517 O O . LYS A 1 186 ? -20.400 -6.498 4.457 1.00 78.94 186 LYS A O 1
ATOM 1522 N N . ASN A 1 187 ? -20.454 -4.810 2.988 1.00 85.88 187 ASN A N 1
ATOM 1523 C CA . ASN A 1 187 ? -20.249 -5.653 1.806 1.00 85.88 187 ASN A CA 1
ATOM 1524 C C . ASN A 1 187 ? -18.926 -6.432 1.815 1.00 85.88 187 ASN A C 1
ATOM 1526 O O . ASN A 1 187 ? -18.939 -7.635 1.557 1.00 85.88 187 ASN A O 1
ATOM 1530 N N . TYR A 1 188 ? -17.800 -5.824 2.211 1.00 88.38 188 TYR A N 1
ATOM 1531 C CA . TYR A 1 188 ? -16.557 -6.587 2.397 1.00 88.38 188 TYR A CA 1
ATOM 1532 C C . TYR A 1 188 ? -16.666 -7.655 3.502 1.00 88.38 188 TYR A C 1
ATOM 1534 O O . TYR A 1 188 ? -16.083 -8.729 3.370 1.00 88.38 188 TYR A O 1
ATOM 1542 N N . ASN A 1 189 ? -17.479 -7.434 4.541 1.00 84.94 189 ASN A N 1
ATOM 1543 C CA . ASN A 1 189 ? -17.712 -8.436 5.588 1.00 84.94 189 ASN A CA 1
ATOM 1544 C C . ASN A 1 189 ? -18.575 -9.611 5.086 1.00 84.94 189 ASN A C 1
ATOM 1546 O O . ASN A 1 189 ? -18.212 -10.760 5.341 1.00 84.94 189 ASN A O 1
ATOM 1550 N N . ARG A 1 190 ? -19.633 -9.343 4.294 1.00 85.81 190 ARG A N 1
ATOM 1551 C CA . ARG A 1 190 ? -20.379 -10.376 3.535 1.00 85.81 190 ARG A CA 1
ATOM 1552 C C . ARG A 1 190 ? -19.418 -11.184 2.650 1.00 85.81 190 ARG A C 1
ATOM 1554 O O . ARG A 1 190 ? -19.417 -12.409 2.682 1.00 85.81 190 ARG A O 1
ATOM 1561 N N . TYR A 1 191 ? -18.542 -10.498 1.909 1.00 87.06 191 TYR A N 1
ATOM 1562 C CA . TYR A 1 191 ? -17.615 -11.120 0.957 1.00 87.06 191 TYR A CA 1
ATOM 1563 C C . TYR A 1 191 ? -16.490 -11.928 1.609 1.00 87.06 191 TYR A C 1
ATOM 1565 O O . TYR A 1 191 ? -16.091 -12.971 1.082 1.00 87.06 191 TYR A O 1
ATOM 1573 N N . ARG A 1 192 ? -15.945 -11.477 2.743 1.00 86.31 192 ARG A N 1
ATOM 1574 C CA . ARG A 1 192 ? -14.889 -12.204 3.456 1.00 86.31 192 ARG A CA 1
ATOM 1575 C C . ARG A 1 192 ? -15.418 -13.535 3.990 1.00 86.31 192 ARG A C 1
ATOM 1577 O O . ARG A 1 192 ? -14.764 -14.558 3.762 1.00 86.31 192 ARG A O 1
ATOM 1584 N N . GLY A 1 193 ? -16.605 -13.506 4.600 1.00 78.38 193 GLY A N 1
ATOM 1585 C CA . GLY A 1 193 ? -17.178 -14.601 5.381 1.00 78.38 193 GLY A CA 1
ATOM 1586 C C . GLY A 1 193 ? -16.612 -14.659 6.806 1.00 78.38 193 GLY A C 1
ATOM 1587 O O . GLY A 1 193 ? -15.567 -14.077 7.100 1.00 78.38 193 GLY A O 1
ATOM 1588 N N . GLY A 1 194 ? -17.315 -15.366 7.690 1.00 68.00 194 GLY A N 1
ATOM 1589 C CA . GLY A 1 194 ? -16.952 -15.561 9.095 1.00 68.00 194 GLY A CA 1
ATOM 1590 C C . GLY A 1 194 ? -18.004 -16.395 9.829 1.00 68.00 194 GLY A C 1
ATOM 1591 O O . GLY A 1 194 ? -19.058 -16.695 9.261 1.00 68.00 194 GLY A O 1
ATOM 1592 N N . ASP A 1 195 ? -17.726 -16.767 11.077 1.00 47.56 195 ASP A N 1
ATOM 1593 C CA . ASP A 1 195 ? -18.628 -17.603 11.873 1.00 47.56 195 ASP A CA 1
ATOM 1594 C C . ASP A 1 195 ? -20.016 -16.956 12.026 1.00 47.56 195 ASP A C 1
ATOM 1596 O O . ASP A 1 195 ? -20.150 -15.768 12.323 1.00 47.56 195 ASP A O 1
ATOM 1600 N N . GLY A 1 196 ? -21.063 -17.745 11.773 1.00 58.31 196 GLY A N 1
ATOM 1601 C CA . GLY A 1 196 ? -22.459 -17.295 11.807 1.00 58.31 196 GLY A CA 1
ATOM 1602 C C . GLY A 1 196 ? -22.967 -16.554 10.559 1.00 58.31 196 GLY A C 1
ATOM 1603 O O . GLY A 1 196 ? -24.137 -16.176 10.542 1.00 58.31 196 GLY A O 1
ATOM 1604 N N . GLN A 1 197 ? -22.159 -16.352 9.508 1.00 58.47 197 GLN A N 1
ATOM 1605 C CA . GLN A 1 197 ? -22.639 -15.744 8.254 1.00 58.47 197 GLN A CA 1
ATOM 1606 C C . GLN A 1 197 ? -23.446 -16.732 7.392 1.00 58.47 197 GLN A C 1
ATOM 1608 O O . GLN A 1 197 ? -23.054 -17.880 7.178 1.00 58.47 197 GLN A O 1
ATOM 1613 N N . THR A 1 198 ? -24.582 -16.274 6.866 1.00 54.72 198 THR A N 1
ATOM 1614 C CA . THR A 1 198 ? -25.600 -17.106 6.208 1.00 54.72 198 THR A CA 1
ATOM 1615 C C . THR A 1 198 ? -25.421 -17.209 4.691 1.00 54.72 198 THR A C 1
ATOM 1617 O O . THR A 1 198 ? -26.029 -16.471 3.927 1.00 54.72 198 THR A O 1
ATOM 1620 N N . GLY A 1 199 ? -24.647 -18.201 4.240 1.00 52.69 199 GLY A N 1
ATOM 1621 C CA . GLY A 1 199 ? -24.829 -18.879 2.941 1.00 52.69 199 GLY A CA 1
ATOM 1622 C C . GLY A 1 199 ? -24.588 -18.105 1.630 1.00 52.69 199 GLY A C 1
ATOM 1623 O O . GLY A 1 199 ? -24.494 -18.748 0.584 1.00 52.69 199 GLY A O 1
ATOM 1624 N N . GLU A 1 200 ? -24.469 -16.776 1.636 1.00 67.94 200 GLU A N 1
ATOM 1625 C CA . GLU A 1 200 ? -24.217 -15.991 0.422 1.00 67.94 200 GLU A CA 1
ATOM 1626 C C . GLU A 1 200 ? -22.858 -16.345 -0.196 1.00 67.94 200 GLU A C 1
ATOM 1628 O O . GLU A 1 200 ? -21.803 -16.230 0.431 1.00 67.94 200 GLU A O 1
ATOM 1633 N N . THR A 1 201 ? -22.862 -16.780 -1.458 1.00 79.88 201 THR A N 1
ATOM 1634 C CA . THR A 1 201 ? -21.612 -17.127 -2.139 1.00 79.88 201 THR A CA 1
ATOM 1635 C C . THR A 1 201 ? -20.856 -15.864 -2.554 1.00 79.88 201 THR A C 1
ATOM 1637 O O . THR A 1 201 ? -21.456 -14.881 -2.996 1.00 79.88 201 THR A O 1
ATOM 1640 N N . LYS A 1 202 ? -19.517 -15.908 -2.534 1.00 86.50 202 LYS A N 1
ATOM 1641 C CA . LYS A 1 202 ? -18.674 -14.815 -3.064 1.00 86.50 202 LYS A CA 1
ATOM 1642 C C . LYS A 1 202 ? -18.985 -14.483 -4.531 1.00 86.50 202 LYS A C 1
ATOM 1644 O O . LYS A 1 202 ? -18.811 -13.345 -4.953 1.00 86.50 202 LYS A O 1
ATOM 1649 N N . GLN A 1 203 ? -19.495 -15.459 -5.288 1.00 86.94 203 GLN A N 1
ATOM 1650 C CA . GLN A 1 203 ? -19.954 -15.291 -6.667 1.00 86.94 203 GLN A CA 1
ATOM 1651 C C . GLN A 1 203 ? -21.269 -14.498 -6.768 1.00 86.94 203 GLN A C 1
ATOM 1653 O O . GLN A 1 203 ? -21.422 -13.739 -7.721 1.00 86.94 203 GLN A O 1
ATOM 1658 N N . THR A 1 204 ? -22.182 -14.625 -5.797 1.00 88.12 204 THR A N 1
ATOM 1659 C CA . THR A 1 204 ? -23.410 -13.812 -5.702 1.00 88.12 204 THR A CA 1
ATOM 1660 C C . THR A 1 204 ? -23.052 -12.341 -5.492 1.00 88.12 204 THR A C 1
ATOM 1662 O O . THR A 1 204 ? -23.452 -11.487 -6.277 1.00 88.12 204 THR A O 1
ATOM 1665 N N . LEU A 1 205 ? -22.195 -12.068 -4.505 1.00 89.25 205 LEU A N 1
ATOM 1666 C CA . LEU A 1 205 ? -21.728 -10.721 -4.154 1.00 89.25 205 LEU A CA 1
ATOM 1667 C C . LEU A 1 205 ? -20.916 -10.075 -5.287 1.00 89.25 205 LEU A C 1
ATOM 1669 O O . LEU A 1 205 ? -21.095 -8.907 -5.618 1.00 89.25 205 LEU A O 1
ATOM 1673 N N . ALA A 1 206 ? -20.064 -10.853 -5.958 1.00 91.38 206 ALA A N 1
ATOM 1674 C CA . ALA A 1 206 ? -19.382 -10.395 -7.165 1.00 91.38 206 ALA A CA 1
ATOM 1675 C C . ALA A 1 206 ? -20.346 -10.170 -8.351 1.00 91.38 206 ALA A C 1
ATOM 1677 O O . ALA A 1 206 ? -20.017 -9.412 -9.260 1.00 91.38 206 ALA A O 1
ATOM 1678 N N . GLY A 1 207 ? -21.529 -10.793 -8.344 1.00 91.25 207 GLY A N 1
ATOM 1679 C CA . GLY A 1 207 ? -22.634 -10.509 -9.261 1.00 91.25 207 GLY A CA 1
ATOM 1680 C C . GLY A 1 207 ? -23.308 -9.162 -8.983 1.00 91.25 207 GLY A C 1
ATOM 1681 O O . GLY A 1 207 ? -23.505 -8.398 -9.924 1.00 91.25 207 GLY A O 1
ATOM 1682 N N . GLU A 1 208 ? -23.573 -8.831 -7.712 1.00 92.25 208 GLU A N 1
ATOM 1683 C CA . GLU A 1 208 ? -24.071 -7.504 -7.294 1.00 92.25 208 GLU A CA 1
ATOM 1684 C C . GLU A 1 208 ? -23.135 -6.385 -7.784 1.00 92.25 208 GLU A C 1
ATOM 1686 O O . GLU A 1 208 ? -23.579 -5.404 -8.377 1.00 92.25 208 GLU A O 1
ATOM 1691 N N . VAL A 1 209 ? -21.819 -6.568 -7.624 1.00 92.31 209 VAL A N 1
ATOM 1692 C CA . VAL A 1 209 ? -20.816 -5.604 -8.106 1.00 92.31 209 VAL A CA 1
ATOM 1693 C C . VAL A 1 209 ? -20.773 -5.523 -9.638 1.00 92.31 209 VAL A C 1
ATOM 1695 O O . VAL A 1 209 ? -20.600 -4.434 -10.179 1.00 92.31 209 VAL A O 1
ATOM 1698 N N . VAL A 1 210 ? -20.957 -6.631 -10.368 1.00 93.38 210 VAL A N 1
ATOM 1699 C CA . VAL A 1 210 ? -21.046 -6.596 -11.843 1.00 93.38 210 VAL A CA 1
ATOM 1700 C C . VAL A 1 210 ? -22.282 -5.829 -12.320 1.00 93.38 210 VAL A C 1
ATOM 1702 O O . VAL A 1 210 ? -22.168 -5.072 -13.284 1.00 93.38 210 VAL A O 1
ATOM 1705 N N . ALA A 1 211 ? -23.425 -5.970 -11.640 1.00 92.88 211 ALA A N 1
ATOM 1706 C CA . ALA A 1 211 ? -24.613 -5.165 -11.923 1.00 92.88 211 ALA A CA 1
ATOM 1707 C C . ALA A 1 211 ? -24.329 -3.672 -11.688 1.00 92.88 211 ALA A C 1
ATOM 1709 O O . ALA A 1 211 ? -24.464 -2.880 -12.615 1.00 92.88 211 ALA A O 1
ATOM 1710 N N . ALA A 1 212 ? -23.780 -3.308 -10.523 1.00 91.69 212 ALA A N 1
ATOM 1711 C CA . ALA A 1 212 ? -23.415 -1.923 -10.216 1.00 91.69 212 ALA A CA 1
ATOM 1712 C C . ALA A 1 212 ? -22.411 -1.313 -11.220 1.00 91.69 212 ALA A C 1
ATOM 1714 O O . ALA A 1 212 ? -22.504 -0.129 -11.552 1.00 91.69 212 ALA A O 1
ATOM 1715 N N . ILE A 1 213 ? -21.463 -2.105 -11.742 1.00 92.25 213 ILE A N 1
ATOM 1716 C CA . ILE A 1 213 ? -20.546 -1.667 -12.808 1.00 92.25 213 ILE A CA 1
ATOM 1717 C C . ILE A 1 213 ? -21.325 -1.372 -14.101 1.00 92.25 213 ILE A C 1
ATOM 1719 O O . ILE A 1 213 ? -21.105 -0.321 -14.703 1.00 92.25 213 ILE A O 1
ATOM 1723 N N . ALA A 1 214 ? -22.263 -2.232 -14.507 1.00 90.62 214 ALA A N 1
ATOM 1724 C CA . ALA A 1 214 ? -23.100 -1.985 -15.683 1.00 90.62 214 ALA A CA 1
ATOM 1725 C C . ALA A 1 214 ? -24.001 -0.745 -15.509 1.00 90.62 214 ALA A C 1
ATOM 1727 O O . ALA A 1 214 ? -24.020 0.123 -16.385 1.00 90.62 214 ALA A O 1
ATOM 1728 N N . ASP A 1 215 ? -24.665 -0.617 -14.358 1.00 91.25 215 ASP A N 1
ATOM 1729 C CA . ASP A 1 215 ? -25.560 0.500 -14.023 1.00 91.25 215 ASP A CA 1
ATOM 1730 C C . ASP A 1 215 ? -24.821 1.851 -13.983 1.00 91.25 215 ASP A C 1
ATOM 1732 O O . ASP A 1 215 ? -25.389 2.894 -14.307 1.00 91.25 215 ASP A O 1
ATOM 1736 N N . SER A 1 216 ? -23.523 1.844 -13.655 1.00 87.38 216 SER A N 1
ATOM 1737 C CA . SER A 1 216 ? -22.662 3.035 -13.684 1.00 87.38 216 SER A CA 1
ATOM 1738 C C . SER A 1 216 ? -22.285 3.528 -15.094 1.00 87.38 216 SER A C 1
ATOM 1740 O O . SER A 1 216 ? -21.618 4.554 -15.233 1.00 87.38 216 SER A O 1
ATOM 1742 N N . GLY A 1 217 ? -22.683 2.812 -16.152 1.00 85.81 217 GLY A N 1
ATOM 1743 C CA . GLY A 1 217 ? -22.391 3.172 -17.543 1.00 85.81 217 GLY A CA 1
ATOM 1744 C C . GLY A 1 217 ? -20.996 2.766 -18.040 1.00 85.81 217 GLY A C 1
ATOM 1745 O O . GLY A 1 217 ? -20.586 3.190 -19.126 1.00 85.81 217 GLY A O 1
ATOM 1746 N N . VAL A 1 218 ? -20.258 1.944 -17.284 1.00 88.25 218 VAL A N 1
ATOM 1747 C CA . VAL A 1 218 ? -18.972 1.369 -17.712 1.00 88.25 218 VAL A CA 1
ATOM 1748 C C . VAL A 1 218 ? -19.197 0.420 -18.891 1.00 88.25 218 VAL A C 1
ATOM 1750 O O . VAL A 1 218 ? -19.882 -0.595 -18.789 1.00 88.25 218 VAL A O 1
ATOM 1753 N N . LYS A 1 219 ? -18.575 0.725 -20.036 1.00 81.19 219 LYS A N 1
ATOM 1754 C CA . LYS A 1 219 ? -18.781 -0.019 -21.296 1.00 81.19 219 LYS A CA 1
ATOM 1755 C C . LYS A 1 219 ? -17.991 -1.330 -21.383 1.00 81.19 219 LYS A C 1
ATOM 1757 O O . LYS A 1 219 ? -18.177 -2.093 -22.330 1.00 81.19 219 LYS A O 1
ATOM 1762 N N . THR A 1 220 ? -17.088 -1.589 -20.437 1.00 85.81 220 THR A N 1
ATOM 1763 C CA . THR A 1 220 ? -16.280 -2.816 -20.413 1.00 85.81 220 THR A CA 1
ATOM 1764 C C . THR A 1 220 ? -16.986 -3.901 -19.602 1.00 85.81 220 THR A C 1
ATOM 1766 O O . THR A 1 220 ? -17.105 -3.747 -18.388 1.00 85.81 220 THR A O 1
ATOM 1769 N N . PRO A 1 221 ? -17.404 -5.026 -20.211 1.00 85.31 221 PRO A N 1
ATOM 1770 C CA . PRO A 1 221 ? -18.009 -6.116 -19.459 1.00 85.31 221 PRO A CA 1
ATOM 1771 C C . PRO A 1 221 ? -16.981 -6.747 -18.510 1.00 85.31 221 PRO A C 1
ATOM 1773 O O . PRO A 1 221 ? -15.891 -7.151 -18.926 1.00 85.31 221 PRO A O 1
ATOM 1776 N N . ARG A 1 222 ? -17.349 -6.860 -17.232 1.00 90.88 222 ARG A N 1
ATOM 1777 C CA . ARG A 1 222 ? -16.621 -7.607 -16.197 1.00 90.88 222 ARG A CA 1
ATOM 1778 C C . ARG A 1 222 ? -17.459 -8.818 -15.796 1.00 90.88 222 ARG A C 1
ATOM 1780 O O . ARG A 1 222 ? -18.671 -8.696 -15.654 1.00 90.88 222 ARG A O 1
ATOM 1787 N N . SER A 1 223 ? -16.844 -9.985 -15.610 1.00 91.69 223 SER A N 1
ATOM 1788 C CA . SER A 1 223 ? -17.533 -11.141 -15.021 1.00 91.69 223 SER A CA 1
ATOM 1789 C C . SER A 1 223 ? -17.368 -11.166 -13.493 1.00 91.69 223 SER A C 1
ATOM 1791 O O . SER A 1 223 ? -16.397 -10.604 -12.975 1.00 91.69 223 SER A O 1
ATOM 1793 N N . PRO A 1 224 ? -18.225 -11.893 -12.748 1.00 92.06 224 PRO A N 1
ATOM 1794 C CA . PRO A 1 224 ? -18.035 -12.087 -11.307 1.00 92.06 224 PRO A CA 1
ATOM 1795 C C . PRO A 1 224 ? -16.672 -12.713 -10.967 1.00 92.06 224 PRO A C 1
ATOM 1797 O O . PRO A 1 224 ? -16.103 -12.450 -9.911 1.00 92.06 224 PRO A O 1
ATOM 1800 N N . LYS A 1 225 ? -16.095 -13.502 -11.886 1.00 91.31 225 LYS A N 1
ATOM 1801 C CA . LYS A 1 225 ? -14.748 -14.072 -11.742 1.00 91.31 225 LYS A CA 1
ATOM 1802 C C . LYS A 1 225 ? -13.647 -13.014 -11.865 1.00 91.31 225 LYS A C 1
ATOM 1804 O O . LYS A 1 225 ? -12.670 -13.082 -11.121 1.00 91.31 225 LYS A O 1
ATOM 1809 N N . ASP A 1 226 ? -13.810 -12.036 -12.755 1.00 91.69 226 ASP A N 1
ATOM 1810 C CA . ASP A 1 226 ? -12.883 -10.905 -12.877 1.00 91.69 226 ASP A CA 1
ATOM 1811 C C . ASP A 1 226 ? -12.932 -10.025 -11.621 1.00 91.69 226 ASP A C 1
ATOM 1813 O O . ASP A 1 226 ? -11.885 -9.631 -11.112 1.00 91.69 226 ASP A O 1
ATOM 1817 N N . VAL A 1 227 ? -14.136 -9.784 -11.084 1.00 92.56 227 VAL A N 1
ATOM 1818 C CA . VAL A 1 227 ? -14.351 -9.065 -9.818 1.00 92.56 227 VAL A CA 1
ATOM 1819 C C . VAL A 1 227 ? -13.682 -9.789 -8.649 1.00 92.56 227 VAL A C 1
ATOM 1821 O O . VAL A 1 227 ? -12.828 -9.192 -7.997 1.00 92.56 227 VAL A O 1
ATOM 1824 N N . MET A 1 228 ? -13.964 -11.080 -8.429 1.00 91.56 228 MET A N 1
ATOM 1825 C CA . MET A 1 228 ? -13.303 -11.864 -7.370 1.00 91.56 228 MET A CA 1
ATOM 1826 C C . MET A 1 228 ? -11.772 -11.846 -7.513 1.00 91.56 228 MET A C 1
ATOM 1828 O O . MET A 1 228 ? -11.055 -11.653 -6.532 1.00 91.56 228 MET A O 1
ATOM 1832 N N . SER A 1 229 ? -11.256 -11.971 -8.743 1.00 92.94 229 SER A N 1
ATOM 1833 C CA . SER A 1 229 ? -9.815 -11.912 -9.009 1.00 92.94 229 SER A CA 1
ATOM 1834 C C . SER A 1 229 ? -9.201 -10.531 -8.754 1.00 92.94 229 SER A C 1
ATOM 1836 O O . SER A 1 229 ? -8.038 -10.467 -8.355 1.00 92.94 229 SER A O 1
ATOM 1838 N N . LYS A 1 230 ? -9.930 -9.429 -8.988 1.00 94.38 230 LYS A N 1
ATOM 1839 C CA . LYS A 1 230 ? -9.451 -8.073 -8.676 1.00 94.38 230 LYS A CA 1
ATOM 1840 C C . LYS A 1 230 ? -9.523 -7.797 -7.176 1.00 94.38 230 LYS A C 1
ATOM 1842 O O . LYS A 1 230 ? -8.574 -7.211 -6.665 1.00 94.38 230 LYS A O 1
ATOM 1847 N N . ILE A 1 231 ? -10.552 -8.278 -6.468 1.00 92.75 231 ILE A N 1
ATOM 1848 C CA . ILE A 1 231 ? -10.636 -8.177 -5.001 1.00 92.75 231 ILE A CA 1
ATOM 1849 C C . ILE A 1 231 ? -9.428 -8.861 -4.356 1.00 92.75 231 ILE A C 1
ATOM 1851 O O . ILE A 1 231 ? -8.701 -8.198 -3.630 1.00 92.75 231 ILE A O 1
ATOM 1855 N N . SER A 1 232 ? -9.110 -10.117 -4.688 1.00 91.94 232 SER A N 1
ATOM 1856 C CA . SER A 1 232 ? -7.944 -10.780 -4.074 1.00 91.94 232 SER A CA 1
ATOM 1857 C C . SER A 1 232 ? -6.581 -10.226 -4.512 1.00 91.94 232 SER A C 1
ATOM 1859 O O . SER A 1 232 ? -5.591 -10.370 -3.789 1.00 91.94 232 SER A O 1
ATOM 1861 N N . GLY A 1 233 ? -6.525 -9.515 -5.642 1.00 92.50 233 GLY A N 1
ATOM 1862 C CA . GLY A 1 233 ? -5.386 -8.662 -5.990 1.00 92.50 233 GLY A CA 1
ATOM 1863 C C . GLY A 1 233 ? -5.261 -7.439 -5.071 1.00 92.50 233 GLY A C 1
ATOM 1864 O O . GLY A 1 233 ? -4.169 -7.153 -4.588 1.00 92.50 233 GLY A O 1
ATOM 1865 N N . LEU A 1 234 ? -6.376 -6.757 -4.780 1.00 93.50 234 LEU A N 1
ATOM 1866 C CA . LEU A 1 234 ? -6.434 -5.620 -3.852 1.00 93.50 234 LEU A CA 1
ATOM 1867 C C . LEU A 1 234 ? -6.147 -6.050 -2.403 1.00 93.50 234 LEU A C 1
ATOM 1869 O O . LEU A 1 234 ? -5.327 -5.418 -1.753 1.00 93.50 234 LEU A O 1
ATOM 1873 N N . GLU A 1 235 ? -6.726 -7.160 -1.927 1.00 92.12 235 GLU A N 1
ATOM 1874 C CA . GLU A 1 235 ? -6.425 -7.771 -0.616 1.00 92.12 235 GLU A CA 1
ATOM 1875 C C . GLU A 1 235 ? -4.919 -8.053 -0.457 1.00 92.12 235 GLU A C 1
ATOM 1877 O O . GLU A 1 235 ? -4.354 -7.891 0.623 1.00 92.12 235 GLU A O 1
ATOM 1882 N N . THR A 1 236 ? -4.252 -8.463 -1.542 1.00 89.75 236 THR A N 1
ATOM 1883 C CA . THR A 1 236 ? -2.817 -8.772 -1.534 1.00 89.75 236 THR A CA 1
ATOM 1884 C C . THR A 1 236 ? -1.950 -7.516 -1.592 1.00 89.75 236 THR A C 1
ATOM 1886 O O . THR A 1 236 ? -1.016 -7.421 -0.803 1.00 89.75 236 THR A O 1
ATOM 1889 N N . SER A 1 237 ? -2.268 -6.542 -2.452 1.00 88.75 237 SER A N 1
ATOM 1890 C CA . SER A 1 237 ? -1.568 -5.246 -2.504 1.00 88.75 237 SER A CA 1
ATOM 1891 C C . SER A 1 237 ? -1.727 -4.467 -1.191 1.00 88.75 237 SER A C 1
ATOM 1893 O O . SER A 1 237 ? -0.732 -4.007 -0.639 1.00 88.75 237 SER A O 1
ATOM 1895 N N . PHE A 1 238 ? -2.935 -4.427 -0.614 1.00 90.00 238 PHE A N 1
ATOM 1896 C CA . PHE A 1 238 ? -3.185 -3.816 0.695 1.00 90.00 238 PHE A CA 1
ATOM 1897 C C . PHE A 1 238 ? -2.375 -4.487 1.808 1.00 90.00 238 PHE A C 1
ATOM 1899 O O . PHE A 1 238 ? -1.762 -3.796 2.614 1.00 90.00 238 PHE A O 1
ATOM 1906 N N . ARG A 1 239 ? -2.323 -5.827 1.839 1.00 87.50 239 ARG A N 1
ATOM 1907 C CA . ARG A 1 239 ? -1.484 -6.558 2.799 1.00 87.50 239 ARG A CA 1
ATOM 1908 C C . ARG A 1 239 ? -0.001 -6.238 2.615 1.00 87.50 239 ARG A C 1
ATOM 1910 O O . ARG A 1 239 ? 0.643 -5.935 3.603 1.00 87.50 239 ARG A O 1
ATOM 1917 N N . VAL A 1 240 ? 0.523 -6.225 1.387 1.00 82.25 240 VAL A N 1
ATOM 1918 C CA . VAL A 1 240 ? 1.928 -5.852 1.125 1.00 82.25 240 VAL A CA 1
ATOM 1919 C C . VAL A 1 240 ? 2.221 -4.418 1.583 1.00 82.25 240 VAL A C 1
ATOM 1921 O O . VAL A 1 240 ? 3.241 -4.188 2.224 1.00 82.25 240 VAL A O 1
ATOM 1924 N N . ALA A 1 241 ? 1.316 -3.467 1.331 1.00 84.12 241 ALA A N 1
ATOM 1925 C CA . ALA A 1 241 ? 1.458 -2.086 1.791 1.00 84.12 241 ALA A CA 1
ATOM 1926 C C . ALA A 1 241 ? 1.374 -1.957 3.326 1.00 84.12 241 ALA A C 1
ATOM 1928 O O . ALA A 1 241 ? 2.144 -1.206 3.921 1.00 84.12 241 ALA A O 1
ATOM 1929 N N . ALA A 1 242 ? 0.483 -2.709 3.979 1.00 82.00 242 ALA A N 1
ATOM 1930 C CA . ALA A 1 242 ? 0.365 -2.749 5.435 1.00 82.00 242 ALA A CA 1
ATOM 1931 C C . ALA A 1 242 ? 1.579 -3.429 6.091 1.00 82.00 242 ALA A C 1
ATOM 1933 O O . ALA A 1 242 ? 2.107 -2.921 7.074 1.00 82.00 242 ALA A O 1
ATOM 1934 N N . ASP A 1 243 ? 2.064 -4.537 5.530 1.00 83.50 243 ASP A N 1
ATOM 1935 C CA . ASP A 1 243 ? 3.276 -5.224 5.977 1.00 83.50 243 ASP A CA 1
ATOM 1936 C C . ASP A 1 243 ? 4.506 -4.315 5.796 1.00 83.50 243 ASP A C 1
ATOM 1938 O O . ASP A 1 243 ? 5.343 -4.241 6.693 1.00 83.50 243 ASP A O 1
ATOM 1942 N N . TRP A 1 244 ? 4.598 -3.558 4.697 1.00 78.94 244 TRP A N 1
ATOM 1943 C CA . TRP A 1 244 ? 5.650 -2.556 4.481 1.00 78.94 244 TRP A CA 1
ATOM 1944 C C . TRP A 1 244 ? 5.586 -1.410 5.503 1.00 78.94 244 TRP A C 1
ATOM 1946 O O . TRP A 1 244 ? 6.602 -1.083 6.117 1.00 78.94 244 TRP A O 1
ATOM 1956 N N . LEU A 1 245 ? 4.391 -0.858 5.748 1.00 79.88 245 LEU A N 1
ATOM 1957 C CA . LEU A 1 245 ? 4.155 0.194 6.743 1.00 79.88 245 LEU A CA 1
ATOM 1958 C C . LEU A 1 245 ? 4.517 -0.271 8.164 1.00 79.88 245 LEU A C 1
ATOM 1960 O O . LEU A 1 245 ? 5.168 0.461 8.904 1.00 79.88 245 LEU A O 1
ATOM 1964 N N . ASN A 1 246 ? 4.154 -1.505 8.525 1.00 77.44 246 ASN A N 1
ATOM 1965 C CA . ASN A 1 246 ? 4.443 -2.101 9.833 1.00 77.44 246 ASN A CA 1
ATOM 1966 C C . ASN A 1 246 ? 5.925 -2.483 10.029 1.00 77.44 246 ASN A C 1
ATOM 1968 O O . ASN A 1 246 ? 6.350 -2.678 11.166 1.00 77.44 246 ASN A O 1
ATOM 1972 N N . ASN A 1 247 ? 6.714 -2.602 8.952 1.00 68.75 247 ASN A N 1
ATOM 1973 C CA . ASN A 1 247 ? 8.150 -2.919 8.997 1.00 68.75 247 ASN A CA 1
ATOM 1974 C C . ASN A 1 247 ? 9.063 -1.701 8.724 1.00 68.75 247 ASN A C 1
ATOM 1976 O O . ASN A 1 247 ? 10.275 -1.867 8.560 1.00 68.75 247 ASN A O 1
ATOM 1980 N N . THR A 1 248 ? 8.490 -0.490 8.683 1.00 57.34 248 THR A N 1
ATOM 1981 C CA . THR A 1 248 ? 9.156 0.830 8.698 1.00 57.34 248 THR A CA 1
ATOM 1982 C C . THR A 1 248 ? 10.497 0.887 7.952 1.00 57.34 248 THR A C 1
ATOM 1984 O O . THR A 1 248 ? 11.542 1.200 8.520 1.00 57.34 248 THR A O 1
ATOM 1987 N N . GLY A 1 249 ? 10.475 0.575 6.654 1.00 55.53 249 GLY A N 1
ATOM 1988 C CA . GLY A 1 249 ? 11.597 0.849 5.750 1.00 55.53 249 GLY A CA 1
ATOM 1989 C C . GLY A 1 249 ? 12.878 0.031 5.964 1.00 55.53 249 GLY A C 1
ATOM 1990 O O . GLY A 1 249 ? 13.916 0.425 5.429 1.00 55.53 249 GLY A O 1
ATOM 1991 N N . GLN A 1 250 ? 12.856 -1.101 6.685 1.00 46.97 250 GLN A N 1
ATOM 1992 C CA . GLN A 1 250 ? 14.035 -1.979 6.756 1.00 46.97 250 GLN A CA 1
ATOM 1993 C C . GLN A 1 250 ? 14.515 -2.385 5.349 1.00 46.97 250 GLN A C 1
ATOM 1995 O O . GLN A 1 250 ? 13.824 -3.086 4.615 1.00 46.97 250 GLN A O 1
ATOM 2000 N N . GLY A 1 251 ? 15.722 -1.937 4.988 1.00 55.44 251 GLY A N 1
ATOM 2001 C CA . GLY A 1 251 ? 16.358 -2.192 3.691 1.00 55.44 251 GLY A CA 1
ATOM 2002 C C . GLY A 1 251 ? 16.217 -1.075 2.650 1.00 55.44 251 GLY A C 1
ATOM 2003 O O . GLY A 1 251 ? 16.925 -1.119 1.651 1.00 55.44 251 GLY A O 1
ATOM 2004 N N . VAL A 1 252 ? 15.385 -0.054 2.876 1.00 56.62 252 VAL A N 1
ATOM 2005 C CA . VAL A 1 252 ? 15.202 1.062 1.931 1.00 56.62 252 VAL A CA 1
ATOM 2006 C C . VAL A 1 252 ? 16.219 2.166 2.239 1.00 56.62 252 VAL A C 1
ATOM 2008 O O . VAL A 1 252 ? 15.986 3.001 3.111 1.00 56.62 252 VAL A O 1
ATOM 2011 N N . GLN A 1 253 ? 17.374 2.157 1.563 1.00 56.97 253 GLN A N 1
ATOM 2012 C CA . GLN A 1 253 ? 18.501 3.044 1.907 1.00 56.97 253 GLN A CA 1
ATOM 2013 C C . GLN A 1 253 ? 18.679 4.244 0.969 1.00 56.97 253 GLN A C 1
ATOM 2015 O O . GLN A 1 253 ? 19.499 5.117 1.253 1.00 56.97 253 GLN A O 1
ATOM 2020 N N . ASN A 1 254 ? 17.941 4.318 -0.142 1.00 64.31 254 ASN A N 1
ATOM 2021 C CA . ASN A 1 254 ? 18.030 5.439 -1.078 1.00 64.31 254 ASN A CA 1
ATOM 2022 C C . ASN A 1 254 ? 16.721 5.695 -1.857 1.00 64.31 254 ASN A C 1
ATOM 2024 O O . ASN A 1 254 ? 15.763 4.924 -1.808 1.00 64.31 254 ASN A O 1
ATOM 2028 N N . GLU A 1 255 ? 16.697 6.803 -2.601 1.00 62.81 255 GLU A N 1
ATOM 2029 C CA . GLU A 1 255 ? 15.553 7.265 -3.400 1.00 62.81 255 GLU A CA 1
ATOM 2030 C C . GLU A 1 255 ? 15.174 6.307 -4.552 1.00 62.81 255 GLU A C 1
ATOM 2032 O O . GLU A 1 255 ? 14.013 6.241 -4.957 1.00 62.81 255 GLU A O 1
ATOM 2037 N N . THR A 1 256 ? 16.131 5.529 -5.067 1.00 71.31 256 THR A N 1
ATOM 2038 C CA . THR A 1 256 ? 15.893 4.507 -6.100 1.00 71.31 256 THR A CA 1
ATOM 2039 C C . THR A 1 256 ? 15.187 3.294 -5.506 1.00 71.31 256 THR A C 1
ATOM 2041 O O . THR A 1 256 ? 14.227 2.810 -6.100 1.00 71.31 256 THR A O 1
ATOM 2044 N N . ASP A 1 257 ? 15.590 2.855 -4.308 1.00 68.31 257 ASP A N 1
ATOM 2045 C CA . ASP A 1 257 ? 14.917 1.773 -3.577 1.00 68.31 257 ASP A CA 1
ATOM 2046 C C . ASP A 1 257 ? 13.483 2.179 -3.200 1.00 68.31 257 ASP A C 1
ATOM 2048 O O . ASP A 1 257 ? 12.562 1.377 -3.348 1.00 68.31 257 ASP A O 1
ATOM 2052 N N . LEU A 1 258 ? 13.271 3.439 -2.784 1.00 64.44 258 LEU A N 1
ATOM 2053 C CA . LEU A 1 258 ? 11.933 4.009 -2.569 1.00 64.44 258 LEU A CA 1
ATOM 2054 C C . LEU A 1 258 ? 11.088 3.933 -3.847 1.00 64.44 258 LEU A C 1
ATOM 2056 O O . LEU A 1 258 ? 9.993 3.373 -3.824 1.00 64.44 258 LEU A O 1
ATOM 2060 N N . ARG A 1 259 ? 11.597 4.450 -4.976 1.00 69.38 259 ARG A N 1
ATOM 2061 C CA . ARG A 1 259 ? 10.895 4.402 -6.271 1.00 69.38 259 ARG A CA 1
ATOM 2062 C C . ARG A 1 259 ? 10.582 2.965 -6.698 1.00 69.38 259 ARG A C 1
ATOM 2064 O O . ARG A 1 259 ? 9.458 2.698 -7.112 1.00 69.38 259 ARG A O 1
ATOM 2071 N N . ALA A 1 260 ? 11.528 2.039 -6.557 1.00 67.25 260 ALA A N 1
ATOM 2072 C CA . ALA A 1 260 ? 11.338 0.630 -6.897 1.00 67.25 260 ALA A CA 1
ATOM 2073 C C . ALA A 1 260 ? 10.296 -0.058 -5.995 1.00 67.25 260 ALA A C 1
ATOM 2075 O O . ALA A 1 260 ? 9.443 -0.787 -6.498 1.00 67.25 260 ALA A O 1
ATOM 2076 N N . ALA A 1 261 ? 10.310 0.205 -4.684 1.00 62.62 261 ALA A N 1
ATOM 2077 C CA . ALA A 1 261 ? 9.327 -0.334 -3.745 1.00 62.62 261 ALA A CA 1
ATOM 2078 C C . ALA A 1 261 ? 7.913 0.215 -4.006 1.00 62.62 261 ALA A C 1
ATOM 2080 O O . ALA A 1 261 ? 6.947 -0.549 -3.979 1.00 62.62 261 ALA A O 1
ATOM 2081 N N . ILE A 1 262 ? 7.788 1.509 -4.320 1.00 64.81 262 ILE A N 1
ATOM 2082 C CA . ILE A 1 262 ? 6.515 2.148 -4.690 1.00 64.81 262 ILE A CA 1
ATOM 2083 C C . ILE A 1 262 ? 5.972 1.538 -5.993 1.00 64.81 262 ILE A C 1
ATOM 2085 O O . ILE A 1 262 ? 4.828 1.087 -6.022 1.00 64.81 262 ILE A O 1
ATOM 2089 N N . LEU A 1 263 ? 6.805 1.434 -7.036 1.00 65.19 263 LEU A N 1
ATOM 2090 C CA . LEU A 1 263 ? 6.429 0.825 -8.321 1.00 65.19 263 LEU A CA 1
ATOM 2091 C C . LEU A 1 263 ? 6.066 -0.664 -8.199 1.00 65.19 263 LEU A C 1
ATOM 2093 O O . LEU A 1 263 ? 5.193 -1.136 -8.919 1.00 65.19 263 LEU A O 1
ATOM 2097 N N . HIS A 1 264 ? 6.686 -1.410 -7.279 1.00 62.06 264 HIS A N 1
ATOM 2098 C CA . HIS A 1 264 ? 6.304 -2.801 -7.020 1.00 62.06 264 HIS A CA 1
ATOM 2099 C C . HIS A 1 264 ? 4.993 -2.911 -6.209 1.00 62.06 264 HIS A C 1
ATOM 2101 O O . HIS A 1 264 ? 4.259 -3.894 -6.353 1.00 62.06 264 HIS A O 1
ATOM 2107 N N . SER A 1 265 ? 4.685 -1.916 -5.371 1.00 55.91 265 SER A N 1
ATOM 2108 C CA . SER A 1 265 ? 3.498 -1.903 -4.502 1.00 55.91 265 SER A CA 1
ATOM 2109 C C . SER A 1 265 ? 2.205 -1.502 -5.225 1.00 55.91 265 SER A C 1
ATOM 2111 O O . SER A 1 265 ? 1.127 -1.918 -4.789 1.00 55.91 265 SER A O 1
ATOM 2113 N N . ASP A 1 266 ? 2.301 -0.755 -6.335 1.00 47.97 266 ASP A N 1
ATOM 2114 C CA . ASP A 1 266 ? 1.179 -0.402 -7.220 1.00 47.97 266 ASP A CA 1
ATOM 2115 C C . ASP A 1 266 ? 1.234 -1.137 -8.583 1.00 47.97 266 ASP A C 1
ATOM 2117 O O . ASP A 1 266 ? 1.902 -0.683 -9.515 1.00 47.97 266 ASP A O 1
ATOM 2121 N N . PRO A 1 267 ? 0.448 -2.218 -8.773 1.00 44.50 267 PRO A N 1
ATOM 2122 C CA . PRO A 1 267 ? 0.308 -2.911 -10.059 1.00 44.50 267 PRO A CA 1
ATOM 2123 C C . PRO A 1 267 ? -0.475 -2.133 -11.143 1.00 44.50 267 PRO A C 1
ATOM 2125 O O . PRO A 1 267 ? -0.990 -2.749 -12.082 1.00 44.50 267 PRO A O 1
ATOM 2128 N N . GLY A 1 268 ? -0.672 -0.819 -10.990 1.00 45.44 268 GLY A N 1
ATOM 2129 C CA . GLY A 1 268 ? -1.495 0.023 -11.861 1.00 45.44 268 GLY A CA 1
ATOM 2130 C C . GLY A 1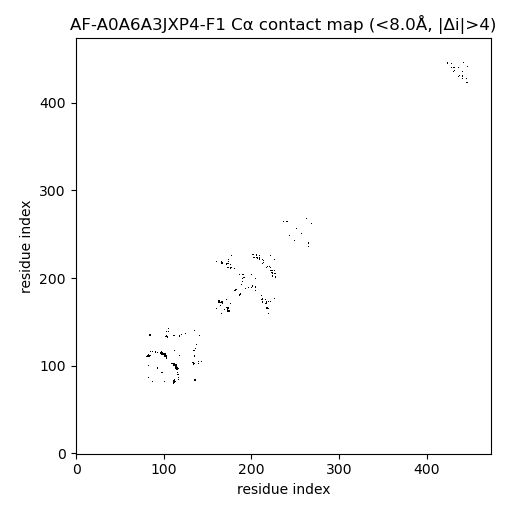 268 ? -0.770 0.732 -13.013 1.00 45.44 268 GLY A C 1
ATOM 2131 O O . GLY A 1 268 ? -1.438 1.127 -13.969 1.00 45.44 268 GLY A O 1
ATOM 2132 N N . SER A 1 269 ? 0.558 0.896 -12.956 1.00 41.12 269 SER A N 1
ATOM 2133 C CA . SER A 1 269 ? 1.286 1.889 -13.776 1.00 41.12 269 SER A CA 1
ATOM 2134 C C . SER A 1 269 ? 1.995 1.374 -15.045 1.00 41.12 269 SER A C 1
ATOM 2136 O O . SER A 1 269 ? 2.573 2.169 -15.788 1.00 41.12 269 SER A O 1
ATOM 2138 N N . GLU A 1 270 ? 1.924 0.078 -15.372 1.00 38.06 270 GLU A N 1
ATOM 2139 C CA . GLU A 1 270 ? 2.577 -0.484 -16.570 1.00 38.06 270 GLU A CA 1
ATOM 2140 C C . GLU A 1 270 ? 1.869 -0.115 -17.895 1.00 38.06 270 GLU A C 1
ATOM 2142 O O . GLU A 1 270 ? 1.135 -0.931 -18.457 1.00 38.06 270 GLU A O 1
ATOM 2147 N N . SER A 1 271 ? 2.109 1.092 -18.433 1.00 37.91 271 SER A N 1
ATOM 2148 C CA . SER A 1 271 ? 2.136 1.384 -19.888 1.00 37.91 271 SER A CA 1
ATOM 2149 C C . SER A 1 271 ? 2.506 2.841 -20.214 1.00 37.91 271 SER A C 1
ATOM 2151 O O . SER A 1 271 ? 1.618 3.677 -20.382 1.00 37.91 271 SER A O 1
ATOM 2153 N N . SER A 1 272 ? 3.798 3.127 -20.416 1.00 32.62 272 SER A N 1
ATOM 2154 C CA . SER A 1 272 ? 4.296 4.035 -21.476 1.00 32.62 272 SER A CA 1
ATOM 2155 C C . SER A 1 272 ? 5.823 4.000 -21.549 1.00 32.62 272 SER A C 1
ATOM 2157 O O . SER A 1 272 ? 6.521 4.658 -20.783 1.00 32.62 272 SER A O 1
ATOM 2159 N N . SER A 1 273 ? 6.350 3.230 -22.498 1.00 32.81 273 SER A N 1
ATOM 2160 C CA . SER A 1 273 ? 7.759 3.267 -22.894 1.00 32.81 273 SER A CA 1
ATOM 2161 C C . SER A 1 273 ? 7.821 3.001 -24.394 1.00 32.81 273 SER A C 1
ATOM 2163 O O . SER A 1 273 ? 7.662 1.866 -24.835 1.00 32.81 273 SER A O 1
ATOM 2165 N N . SER A 1 274 ? 7.955 4.069 -25.176 1.00 32.69 274 SER A N 1
ATOM 2166 C CA . SER A 1 274 ? 8.201 4.021 -26.619 1.00 32.69 274 SER A CA 1
ATOM 2167 C C . SER A 1 274 ? 9.664 4.369 -26.865 1.00 32.69 274 SER A C 1
ATOM 2169 O O . SER A 1 274 ? 10.110 5.441 -26.458 1.00 32.69 274 SER A O 1
ATOM 2171 N N . GLU A 1 275 ? 10.399 3.456 -27.489 1.00 42.34 275 GLU A N 1
ATOM 2172 C CA . GLU A 1 275 ? 11.821 3.615 -27.795 1.00 42.34 275 GLU A CA 1
ATOM 2173 C C . GLU A 1 275 ? 12.026 4.476 -29.049 1.00 42.34 275 GLU A C 1
ATOM 2175 O O . GLU A 1 275 ? 11.393 4.216 -30.065 1.00 42.34 275 GLU A O 1
ATOM 2180 N N . ASP A 1 276 ? 12.939 5.447 -28.971 1.00 30.12 276 ASP A N 1
ATOM 2181 C CA . ASP A 1 276 ? 13.681 6.061 -30.086 1.00 30.12 276 ASP A CA 1
ATOM 2182 C C . ASP A 1 276 ? 14.864 6.859 -29.468 1.00 30.12 276 ASP A C 1
ATOM 2184 O O . ASP A 1 276 ? 14.669 7.589 -28.500 1.00 30.12 276 ASP A O 1
ATOM 2188 N N . GLY A 1 277 ? 16.122 6.785 -29.926 1.00 31.58 277 GLY A N 1
ATOM 2189 C CA . GLY A 1 277 ? 16.651 5.881 -30.952 1.00 31.58 277 GLY A CA 1
ATOM 2190 C C . GLY A 1 277 ? 17.928 6.347 -31.675 1.00 31.58 277 GLY A C 1
ATOM 2191 O O . GLY A 1 277 ? 17.903 6.377 -32.901 1.00 31.58 277 GLY A O 1
ATOM 2192 N N . SER A 1 278 ? 19.037 6.715 -30.999 1.00 31.95 278 SER A N 1
ATOM 2193 C CA . SER A 1 278 ? 20.367 6.902 -31.650 1.00 31.95 278 SER A CA 1
ATOM 2194 C C . SER A 1 278 ? 21.578 7.027 -30.696 1.00 31.95 278 SER A C 1
ATOM 2196 O O . SER A 1 278 ? 21.460 7.648 -29.648 1.00 31.95 278 SER A O 1
ATOM 2198 N N . ALA A 1 279 ? 22.708 6.427 -31.121 1.00 32.75 279 ALA A N 1
ATOM 2199 C CA . ALA A 1 279 ? 24.124 6.884 -31.125 1.00 32.75 279 ALA A CA 1
ATOM 2200 C C . ALA A 1 279 ? 24.616 8.028 -30.185 1.00 32.75 279 ALA A C 1
ATOM 2202 O O . ALA A 1 279 ? 23.920 9.024 -30.028 1.00 32.75 279 ALA A O 1
ATOM 2203 N N . ASP A 1 280 ? 25.860 8.059 -29.668 1.00 28.17 280 ASP A N 1
ATOM 2204 C CA . ASP A 1 280 ? 27.046 7.154 -29.699 1.00 28.17 280 ASP A CA 1
ATOM 2205 C C . ASP A 1 280 ? 28.143 7.692 -28.717 1.00 28.17 280 ASP A C 1
ATOM 2207 O O . ASP A 1 280 ? 28.028 8.847 -28.327 1.00 28.17 280 ASP A O 1
ATOM 2211 N N . GLU A 1 281 ? 29.161 6.884 -28.342 1.00 31.42 281 GLU A N 1
ATOM 2212 C CA . GLU A 1 281 ? 30.404 7.163 -27.542 1.00 31.42 281 GLU A CA 1
ATOM 2213 C C . GLU A 1 281 ? 30.341 8.067 -26.260 1.00 31.42 281 GLU A C 1
ATOM 2215 O O . GLU A 1 281 ? 29.653 9.072 -26.180 1.00 31.42 281 GLU A O 1
ATOM 2220 N N . GLY A 1 282 ? 31.098 7.857 -25.168 1.00 28.12 282 GLY A N 1
ATOM 2221 C CA . GLY A 1 282 ? 32.059 6.814 -24.785 1.00 28.12 282 GLY A CA 1
ATOM 2222 C C . GLY A 1 282 ? 32.916 7.219 -23.550 1.00 28.12 282 GLY A C 1
ATOM 2223 O O . GLY A 1 282 ? 33.083 8.400 -23.268 1.00 28.12 282 GLY A O 1
ATOM 2224 N N . CYS A 1 283 ? 33.527 6.231 -22.869 1.00 27.58 283 CYS A N 1
ATOM 2225 C CA . CYS A 1 283 ? 34.663 6.340 -21.912 1.00 27.58 283 CYS A CA 1
ATOM 2226 C C . CYS A 1 283 ? 34.454 6.734 -20.405 1.00 27.58 283 CYS A C 1
ATOM 2228 O O . CYS A 1 283 ? 34.215 7.883 -20.062 1.00 27.58 283 CYS A O 1
ATOM 2230 N N . SER A 1 284 ? 34.783 5.772 -19.514 1.00 31.39 284 SER A N 1
ATOM 2231 C CA . SER A 1 284 ? 35.350 5.878 -18.133 1.00 31.39 284 SER A CA 1
ATOM 2232 C C . SER A 1 284 ? 34.574 6.443 -16.909 1.00 31.39 284 SER A C 1
ATOM 2234 O O . SER A 1 284 ? 34.239 7.618 -16.841 1.00 31.39 284 SER A O 1
ATOM 2236 N N . GLY A 1 285 ? 34.478 5.612 -15.848 1.00 26.55 285 GLY A N 1
ATOM 2237 C CA . GLY A 1 285 ? 34.371 5.997 -14.411 1.00 26.55 285 GLY A CA 1
ATOM 2238 C C . GLY A 1 285 ? 35.726 5.809 -13.680 1.00 26.55 285 GLY A C 1
ATOM 2239 O O . GLY A 1 285 ? 36.742 5.913 -14.376 1.00 26.55 285 GLY A O 1
ATOM 2240 N N . PRO A 1 286 ? 35.829 5.458 -12.365 1.00 55.12 286 PRO A N 1
ATOM 2241 C CA . PRO A 1 286 ? 34.830 5.197 -11.292 1.00 55.12 286 PRO A CA 1
ATOM 2242 C C . PRO A 1 286 ? 34.929 6.260 -10.143 1.00 55.12 286 PRO A C 1
ATOM 2244 O O . PRO A 1 286 ? 35.522 7.307 -10.378 1.00 55.12 286 PRO A O 1
ATOM 2247 N N . ASP A 1 287 ? 34.426 6.172 -8.896 1.00 27.83 287 ASP A N 1
ATOM 2248 C CA . ASP A 1 287 ? 33.843 5.135 -7.993 1.00 27.83 287 ASP A CA 1
ATOM 2249 C C . ASP A 1 287 ? 32.748 5.822 -7.098 1.00 27.83 287 ASP A C 1
ATOM 2251 O O . ASP A 1 287 ? 32.262 6.867 -7.523 1.00 27.83 287 ASP A O 1
ATOM 2255 N N . SER A 1 288 ? 32.234 5.445 -5.907 1.00 29.64 288 SER A N 1
ATOM 2256 C CA . SER A 1 288 ? 32.454 4.457 -4.812 1.00 29.64 288 SER A CA 1
ATOM 2257 C C . SER A 1 288 ? 31.091 4.321 -4.049 1.00 29.64 288 SER A C 1
ATOM 2259 O O . SER A 1 288 ? 30.298 5.256 -4.129 1.00 29.64 288 SER A O 1
ATOM 2261 N N . VAL A 1 289 ? 30.610 3.251 -3.381 1.00 30.77 289 VAL A N 1
ATOM 2262 C CA . VAL A 1 289 ? 31.169 2.189 -2.496 1.00 30.77 289 VAL A CA 1
ATOM 2263 C C . VAL A 1 289 ? 31.438 2.679 -1.048 1.00 30.77 289 VAL A C 1
ATOM 2265 O O . VAL A 1 289 ? 32.217 3.605 -0.874 1.00 30.77 289 VAL A O 1
ATOM 2268 N N . LEU A 1 290 ? 30.879 2.129 0.057 1.00 31.59 290 LEU A N 1
ATOM 2269 C CA . LEU A 1 290 ? 29.816 1.119 0.327 1.00 31.59 290 LEU A CA 1
ATOM 2270 C C . LEU A 1 290 ? 29.299 1.228 1.805 1.00 31.59 290 LEU A C 1
ATOM 2272 O O . LEU A 1 290 ? 30.080 1.574 2.682 1.00 31.59 290 LEU A O 1
ATOM 2276 N N . HIS A 1 291 ? 28.048 0.793 2.054 1.00 26.70 291 HIS A N 1
ATOM 2277 C CA . HIS A 1 291 ? 27.477 0.107 3.256 1.00 26.70 291 HIS A CA 1
ATOM 2278 C C . HIS A 1 291 ? 27.575 0.622 4.726 1.00 26.70 291 HIS A C 1
ATOM 2280 O O . HIS A 1 291 ? 28.566 1.176 5.186 1.00 26.70 291 HIS A O 1
ATOM 2286 N N . ALA A 1 292 ? 26.534 0.258 5.502 1.00 32.16 292 ALA A N 1
ATOM 2287 C CA . ALA A 1 292 ? 26.490 0.179 6.978 1.00 32.16 292 ALA A CA 1
ATOM 2288 C C . ALA A 1 292 ? 26.950 -1.214 7.502 1.00 32.16 292 ALA A C 1
ATOM 2290 O O . ALA A 1 292 ? 27.189 -2.112 6.689 1.00 32.16 292 ALA A O 1
ATOM 2291 N N . PRO A 1 293 ? 27.121 -1.425 8.828 1.00 47.12 293 PRO A N 1
ATOM 2292 C CA . PRO A 1 293 ? 26.020 -1.811 9.742 1.00 47.12 293 PRO A CA 1
ATOM 2293 C C . PRO A 1 293 ? 26.129 -1.066 11.107 1.00 47.12 293 PRO A C 1
ATOM 2295 O O . PRO A 1 293 ? 26.929 -0.143 11.211 1.00 47.12 293 PRO A O 1
ATOM 2298 N N . GLY A 1 294 ? 25.398 -1.346 12.196 1.00 29.08 294 GLY A N 1
ATOM 2299 C CA . GLY A 1 294 ? 24.357 -2.335 12.525 1.00 29.08 294 GLY A CA 1
ATOM 2300 C C . GLY A 1 294 ? 23.788 -2.058 13.935 1.00 29.08 294 GLY A C 1
ATOM 2301 O O . GLY A 1 294 ? 24.304 -1.192 14.638 1.00 29.08 294 GLY A O 1
ATOM 2302 N N . ASN A 1 295 ? 22.722 -2.754 14.338 1.00 37.09 295 ASN A N 1
ATOM 2303 C CA . ASN A 1 295 ? 21.944 -2.435 15.549 1.00 37.09 295 ASN A CA 1
ATOM 2304 C C . ASN A 1 295 ? 22.554 -2.990 16.850 1.00 37.09 295 ASN A C 1
ATOM 2306 O O . ASN A 1 295 ? 23.175 -4.046 16.818 1.00 37.09 295 ASN A O 1
ATOM 2310 N N . ASP A 1 296 ? 22.245 -2.349 17.983 1.00 28.27 296 ASP A N 1
ATOM 2311 C CA . ASP A 1 296 ? 21.568 -2.988 19.131 1.00 28.27 296 ASP A CA 1
ATOM 2312 C C . ASP A 1 296 ? 20.997 -1.907 20.081 1.00 28.27 296 ASP A C 1
ATOM 2314 O O . ASP A 1 296 ? 21.220 -0.713 19.865 1.00 28.27 296 ASP A O 1
ATOM 2318 N N . ALA A 1 297 ? 20.179 -2.287 21.071 1.00 32.56 297 ALA A N 1
ATOM 2319 C CA . ALA A 1 297 ? 19.316 -1.363 21.824 1.00 32.56 297 ALA A CA 1
ATOM 2320 C C . ALA A 1 297 ? 19.474 -1.451 23.354 1.00 32.56 297 ALA A C 1
ATOM 2322 O O . ALA A 1 297 ? 19.650 -2.547 23.867 1.00 32.56 297 ALA A O 1
ATOM 2323 N N . GLU A 1 298 ? 19.259 -0.335 24.078 1.00 27.75 298 GLU A N 1
ATOM 2324 C CA . GLU A 1 298 ? 18.398 -0.321 25.283 1.00 27.75 298 GLU A CA 1
ATOM 2325 C C . GLU A 1 298 ? 18.004 1.091 25.801 1.00 27.75 298 GLU A C 1
ATOM 2327 O O . GLU A 1 298 ? 18.827 1.928 26.157 1.00 27.75 298 GLU A O 1
ATOM 2332 N N . ARG A 1 299 ? 16.686 1.323 25.865 1.00 31.58 299 ARG A N 1
ATOM 2333 C CA . ARG A 1 299 ? 15.896 1.894 26.982 1.00 31.58 299 ARG A CA 1
ATOM 2334 C C . ARG A 1 299 ? 16.592 2.752 28.075 1.00 31.58 299 ARG A C 1
ATOM 2336 O O . ARG A 1 299 ? 17.131 2.188 29.022 1.00 31.58 299 ARG A O 1
ATOM 2343 N N . SER A 1 300 ? 16.347 4.080 28.094 1.00 29.80 300 SER A N 1
ATOM 2344 C CA . SER A 1 300 ? 15.750 4.854 29.234 1.00 29.80 300 SER A CA 1
ATOM 2345 C C . SER A 1 300 ? 15.823 6.397 29.086 1.00 29.80 300 SER A C 1
ATOM 2347 O O . SER A 1 300 ? 16.779 6.938 28.544 1.00 29.80 300 SER A O 1
ATOM 2349 N N . GLN A 1 301 ? 14.823 7.103 29.633 1.00 30.20 301 GLN A N 1
ATOM 2350 C CA . GLN A 1 301 ? 14.800 8.551 29.969 1.00 30.20 301 GLN A CA 1
ATOM 2351 C C . GLN A 1 301 ? 14.812 8.712 31.514 1.00 30.20 301 GLN A C 1
ATOM 2353 O O . GLN A 1 301 ? 14.672 7.681 32.179 1.00 30.20 301 GLN A O 1
ATOM 2358 N N . PRO A 1 302 ? 14.854 9.923 32.136 1.00 44.22 302 PRO A N 1
ATOM 2359 C CA . PRO A 1 302 ? 15.032 11.309 31.642 1.00 44.22 302 PRO A CA 1
ATOM 2360 C C . PRO A 1 302 ? 16.378 11.916 32.171 1.00 44.22 302 PRO A C 1
ATOM 2362 O O . PRO A 1 302 ? 17.214 11.150 32.632 1.00 44.22 302 PRO A O 1
ATOM 2365 N N . THR A 1 303 ? 16.766 13.203 32.089 1.00 28.81 303 THR A N 1
ATOM 2366 C CA . THR A 1 303 ? 16.127 14.484 32.493 1.00 28.81 303 THR A CA 1
ATOM 2367 C C . THR A 1 303 ? 16.725 15.709 31.772 1.00 28.81 303 THR A C 1
ATOM 2369 O O . THR A 1 303 ? 17.739 15.615 31.087 1.00 28.81 303 THR A O 1
ATOM 2372 N N . ALA A 1 304 ? 16.081 16.877 31.912 1.00 28.53 304 ALA A N 1
ATOM 2373 C CA . ALA A 1 304 ? 16.469 18.137 31.266 1.00 28.53 304 ALA A CA 1
ATOM 2374 C C . ALA A 1 304 ? 17.170 19.125 32.220 1.00 28.53 304 ALA A C 1
ATOM 2376 O O . ALA A 1 304 ? 16.828 19.161 33.400 1.00 28.53 304 ALA A O 1
ATOM 2377 N N . ALA A 1 305 ? 18.036 20.001 31.682 1.00 28.19 305 ALA A N 1
ATOM 2378 C CA . ALA A 1 305 ? 18.263 21.361 32.202 1.00 28.19 305 ALA A CA 1
ATOM 2379 C C . ALA A 1 305 ? 19.010 22.291 31.210 1.00 28.19 305 ALA A C 1
ATOM 2381 O O . ALA A 1 305 ? 20.107 21.983 30.761 1.00 28.19 305 ALA A O 1
ATOM 2382 N N . SER A 1 306 ? 18.407 23.457 30.962 1.00 29.19 306 SER A N 1
ATOM 2383 C CA . SER A 1 306 ? 19.008 24.804 30.844 1.00 29.19 306 SER A CA 1
ATOM 2384 C C . SER A 1 306 ? 20.224 25.116 29.942 1.00 29.19 306 SER A C 1
ATOM 2386 O O . SER A 1 306 ? 21.360 24.723 30.191 1.00 29.19 306 SER A O 1
ATOM 2388 N N . MET A 1 307 ? 19.986 26.062 29.021 1.00 30.83 307 MET A N 1
ATOM 2389 C CA . MET A 1 307 ? 20.966 27.049 28.522 1.00 30.83 307 MET A CA 1
ATOM 2390 C C . MET A 1 307 ? 21.573 27.882 29.684 1.00 30.83 307 MET A C 1
ATOM 2392 O O . MET A 1 307 ? 20.964 27.955 30.754 1.00 30.83 307 MET A O 1
ATOM 2396 N N . PRO A 1 308 ? 22.706 28.591 29.484 1.00 40.56 308 PRO A N 1
ATOM 2397 C CA . PRO A 1 308 ? 22.588 29.989 29.037 1.00 40.56 308 PRO A CA 1
ATOM 2398 C C . PRO A 1 308 ? 23.654 30.457 28.023 1.00 40.56 308 PRO A C 1
ATOM 2400 O O . PRO A 1 308 ? 24.721 29.871 27.863 1.00 40.56 308 PRO A O 1
ATOM 2403 N N . SER A 1 309 ? 23.357 31.577 27.361 1.00 31.62 309 SER A N 1
ATOM 2404 C CA . SER A 1 309 ? 24.182 32.234 26.339 1.00 31.62 309 SER A CA 1
ATOM 2405 C C . SER A 1 309 ? 25.072 33.363 26.880 1.00 31.62 309 SER A C 1
ATOM 2407 O O . SER A 1 309 ? 24.599 34.195 27.652 1.00 31.62 309 SER A O 1
ATOM 2409 N N . ASN A 1 310 ? 26.301 33.478 26.366 1.00 28.88 310 ASN A N 1
ATOM 2410 C CA . ASN A 1 310 ? 27.103 34.713 26.281 1.00 28.88 310 ASN A CA 1
ATOM 2411 C C . ASN A 1 310 ? 28.281 34.478 25.302 1.00 28.88 310 ASN A C 1
ATOM 2413 O O . ASN A 1 310 ? 28.703 33.341 25.132 1.00 28.88 310 ASN A O 1
ATOM 2417 N N . GLY A 1 311 ? 28.875 35.473 24.635 1.00 28.70 311 GLY A N 1
ATOM 2418 C CA . GLY A 1 311 ? 28.485 36.881 24.543 1.00 28.70 311 GLY A CA 1
ATOM 2419 C C . GLY A 1 311 ? 29.629 37.793 24.058 1.00 28.70 311 GLY A C 1
ATOM 2420 O O . GLY A 1 311 ? 30.601 37.976 24.777 1.00 28.70 311 GLY A O 1
ATOM 2421 N N . LYS A 1 312 ? 29.437 38.441 22.896 1.00 28.70 312 LYS A N 1
ATOM 2422 C CA . LYS A 1 312 ? 30.091 39.694 22.441 1.00 28.70 312 LYS A CA 1
ATOM 2423 C C . LYS A 1 312 ? 31.589 39.688 22.029 1.00 28.70 312 LYS A C 1
ATOM 2425 O O . LYS A 1 312 ? 32.496 39.690 22.845 1.00 28.70 312 LYS A O 1
ATOM 2430 N N . SER A 1 313 ? 31.783 39.840 20.715 1.00 26.97 313 SER A N 1
ATOM 2431 C CA . SER A 1 313 ? 32.760 40.677 19.982 1.00 26.97 313 SER A CA 1
ATOM 2432 C C . SER A 1 313 ? 34.109 41.096 20.604 1.00 26.97 313 SER A C 1
ATOM 2434 O O . SER A 1 313 ? 34.141 41.863 21.561 1.00 26.97 313 SER A O 1
ATOM 2436 N N . THR A 1 314 ? 35.204 40.886 19.857 1.00 29.11 314 THR A N 1
ATOM 2437 C CA . THR A 1 314 ? 35.979 41.989 19.221 1.00 29.11 314 THR A CA 1
ATOM 2438 C C . THR A 1 314 ? 37.014 41.481 18.204 1.00 29.11 314 THR A C 1
ATOM 2440 O O . THR A 1 314 ? 37.585 40.409 18.360 1.00 29.11 314 THR A O 1
ATOM 2443 N N . THR A 1 315 ? 37.283 42.287 17.172 1.00 32.97 315 THR A N 1
ATOM 2444 C CA . THR A 1 315 ? 38.526 42.257 16.373 1.00 32.97 315 THR A CA 1
ATOM 2445 C C . THR A 1 315 ? 39.455 43.378 16.859 1.00 32.97 315 THR A C 1
ATOM 2447 O O . THR A 1 315 ? 38.952 44.378 17.377 1.00 32.97 315 THR A O 1
ATOM 2450 N N . PRO A 1 316 ? 40.779 43.282 16.650 1.00 38.72 316 PRO A N 1
ATOM 2451 C CA . PRO A 1 316 ? 41.346 43.970 15.481 1.00 38.72 316 PRO A CA 1
ATOM 2452 C C . PRO A 1 316 ? 42.446 43.166 14.755 1.00 38.72 316 PRO A C 1
ATOM 2454 O O . PRO A 1 316 ? 42.885 42.116 15.214 1.00 38.72 316 PRO A O 1
ATOM 2457 N N . ALA A 1 317 ? 42.886 43.664 13.598 1.00 27.69 317 ALA A N 1
ATOM 2458 C CA . ALA A 1 317 ? 43.936 43.058 12.771 1.00 27.69 317 ALA A CA 1
ATOM 2459 C C . ALA A 1 317 ? 45.315 43.709 12.995 1.00 27.69 317 ALA A C 1
ATOM 2461 O O . ALA A 1 317 ? 45.364 44.861 13.427 1.00 27.69 317 ALA A O 1
ATOM 2462 N N . SER A 1 318 ? 46.408 43.037 12.584 1.00 30.17 318 SER A N 1
ATOM 2463 C CA . SER A 1 318 ? 47.391 43.587 11.612 1.00 30.17 318 SER A CA 1
ATOM 2464 C C . SER A 1 318 ? 48.641 42.711 11.362 1.00 30.17 318 SER A C 1
ATOM 2466 O O . SER A 1 318 ? 49.242 42.182 12.286 1.00 30.17 318 SER A O 1
ATOM 2468 N N . ASN A 1 319 ? 49.078 42.714 10.096 1.00 28.48 319 ASN A N 1
ATOM 2469 C CA . ASN A 1 319 ? 50.467 42.784 9.600 1.00 28.48 319 ASN A CA 1
ATOM 2470 C C . ASN A 1 319 ? 51.525 41.658 9.800 1.00 28.48 319 ASN A C 1
ATOM 2472 O O . ASN A 1 319 ? 52.294 41.653 10.753 1.00 28.48 319 ASN A O 1
ATOM 2476 N N . SER A 1 320 ? 51.744 40.930 8.691 1.00 28.61 320 SER A N 1
ATOM 2477 C CA . SER A 1 320 ? 52.942 41.064 7.814 1.00 28.61 320 SER A CA 1
ATOM 2478 C C . SER A 1 320 ? 54.217 40.201 7.974 1.00 28.61 320 SER A C 1
ATOM 2480 O O . SER A 1 320 ? 54.879 40.168 9.002 1.00 28.61 320 SER A O 1
ATOM 2482 N N . THR A 1 321 ? 54.690 39.761 6.793 1.00 27.72 321 THR A N 1
ATOM 2483 C CA . THR A 1 321 ? 56.082 39.427 6.375 1.00 27.72 321 THR A CA 1
ATOM 2484 C C . THR A 1 321 ? 56.737 38.105 6.811 1.00 27.72 321 THR A C 1
ATOM 2486 O O . THR A 1 321 ? 57.166 37.972 7.948 1.00 27.72 321 THR A O 1
ATOM 2489 N N . ALA A 1 322 ? 57.017 37.223 5.832 1.00 27.88 322 ALA A N 1
ATOM 2490 C CA . ALA A 1 322 ? 58.320 36.544 5.664 1.00 27.88 322 ALA A CA 1
ATOM 2491 C C . ALA A 1 322 ? 58.471 35.850 4.281 1.00 27.88 322 ALA A C 1
ATOM 2493 O O . ALA A 1 322 ? 57.505 35.378 3.687 1.00 27.88 322 ALA A O 1
ATOM 2494 N N . ARG A 1 323 ? 59.713 35.787 3.780 1.00 29.77 323 ARG A N 1
ATOM 2495 C CA . ARG A 1 323 ? 60.245 35.080 2.580 1.00 29.77 323 ARG A CA 1
ATOM 2496 C C . ARG A 1 323 ? 61.793 35.026 2.769 1.00 29.77 323 ARG A C 1
ATOM 2498 O O . ARG A 1 323 ? 62.255 35.779 3.628 1.00 29.77 323 ARG A O 1
ATOM 2505 N N . PRO A 1 324 ? 62.641 34.323 1.974 1.00 48.25 324 PRO A N 1
ATOM 2506 C CA . PRO A 1 324 ? 62.422 33.271 0.962 1.00 48.25 324 PRO A CA 1
ATOM 2507 C C . PRO A 1 324 ? 63.396 32.045 1.059 1.00 48.25 324 PRO A C 1
ATOM 2509 O O . PRO A 1 324 ? 64.352 32.055 1.826 1.00 48.25 324 PRO A O 1
ATOM 2512 N N . GLY A 1 325 ? 63.265 31.066 0.142 1.00 29.31 325 GLY A N 1
ATOM 2513 C CA . GLY A 1 325 ? 64.371 30.183 -0.316 1.00 29.31 325 GLY A CA 1
ATOM 2514 C C . GLY A 1 325 ? 64.381 28.726 0.203 1.00 29.31 325 GLY A C 1
ATOM 2515 O O . GLY A 1 325 ? 63.736 28.433 1.198 1.00 29.31 325 GLY A O 1
ATOM 2516 N N . ASN A 1 326 ? 65.094 27.761 -0.411 1.00 32.12 326 ASN A N 1
ATOM 2517 C CA . ASN A 1 326 ? 65.862 27.748 -1.680 1.00 32.12 326 ASN A CA 1
ATOM 2518 C C . ASN A 1 326 ? 66.180 26.281 -2.142 1.00 32.12 326 ASN A C 1
ATOM 2520 O O . ASN A 1 326 ? 65.905 25.351 -1.389 1.00 32.12 326 ASN A O 1
ATOM 2524 N N . LYS A 1 327 ? 66.871 26.112 -3.295 1.00 34.75 327 LYS A N 1
ATOM 2525 C CA . LYS A 1 327 ? 67.319 24.885 -4.038 1.00 34.75 327 LYS A CA 1
ATOM 2526 C C . LYS A 1 327 ? 66.303 24.416 -5.105 1.00 34.75 327 LYS A C 1
ATOM 2528 O O . LYS A 1 327 ? 65.144 24.247 -4.760 1.00 34.75 327 LYS A O 1
ATOM 2533 N N . ARG A 1 328 ? 66.564 24.287 -6.425 1.00 35.03 328 ARG A N 1
ATOM 2534 C CA . ARG A 1 328 ? 67.713 23.977 -7.343 1.00 35.03 328 ARG A CA 1
ATOM 2535 C C . ARG A 1 328 ? 67.994 22.486 -7.620 1.00 35.03 328 ARG A C 1
ATOM 2537 O O . ARG A 1 328 ? 68.408 21.771 -6.718 1.00 35.03 328 ARG A O 1
ATOM 2544 N N . GLY A 1 329 ? 67.966 22.120 -8.912 1.00 27.94 329 GLY A N 1
ATOM 2545 C CA . GLY A 1 329 ? 68.626 20.941 -9.502 1.00 27.94 329 GLY A CA 1
ATOM 2546 C C . GLY A 1 329 ? 68.118 20.611 -10.921 1.00 27.94 329 GLY A C 1
ATOM 2547 O O . GLY A 1 329 ? 66.924 20.390 -11.076 1.00 27.94 329 GLY A O 1
ATOM 2548 N N . GLY A 1 330 ? 68.999 20.571 -11.936 1.00 29.42 330 GLY A N 1
ATOM 2549 C CA . GLY A 1 330 ? 68.685 20.087 -13.301 1.00 29.42 330 GLY A CA 1
ATOM 2550 C C . GLY A 1 330 ? 68.974 21.069 -14.456 1.00 29.42 330 GLY A C 1
ATOM 2551 O O . GLY A 1 330 ? 68.261 22.050 -14.634 1.00 29.42 330 GLY A O 1
ATOM 2552 N N . GLN A 1 331 ? 69.995 20.770 -15.266 1.00 36.62 331 GLN A N 1
ATOM 2553 C CA . GLN A 1 331 ? 70.315 21.391 -16.570 1.00 36.62 331 GLN A CA 1
ATOM 2554 C C . GLN A 1 331 ? 70.250 20.280 -17.645 1.00 36.62 331 GLN A C 1
ATOM 2556 O O . GLN A 1 331 ? 70.584 19.140 -17.337 1.00 36.62 331 GLN A O 1
ATOM 2561 N N . LEU A 1 332 ? 69.613 20.468 -18.809 1.00 31.89 332 LEU A N 1
ATOM 2562 C CA . LEU A 1 332 ? 69.978 21.297 -19.979 1.00 31.89 332 LEU A CA 1
ATOM 2563 C C . LEU A 1 332 ? 71.048 20.618 -20.860 1.00 31.89 332 LEU A C 1
ATOM 2565 O O . LEU A 1 332 ? 72.194 20.471 -20.453 1.00 31.89 332 LEU A O 1
ATOM 2569 N N . MET A 1 333 ? 70.656 20.265 -22.089 1.00 29.50 333 MET A N 1
ATOM 2570 C CA . MET A 1 333 ? 71.535 19.892 -23.205 1.00 29.50 333 MET A CA 1
ATOM 2571 C C . MET A 1 333 ? 71.064 20.594 -24.483 1.00 29.50 333 MET A C 1
ATOM 2573 O O . MET A 1 333 ? 69.866 20.822 -24.657 1.00 29.50 333 MET A O 1
ATOM 2577 N N . THR A 1 334 ? 72.003 20.935 -25.368 1.00 30.55 334 THR A N 1
ATOM 2578 C CA . THR A 1 334 ? 71.768 21.785 -26.546 1.00 30.55 334 THR A CA 1
ATOM 2579 C C . THR A 1 334 ? 72.226 21.084 -27.819 1.00 30.55 334 THR A C 1
ATOM 2581 O O . THR A 1 334 ? 73.383 20.682 -27.906 1.00 30.55 334 THR A O 1
ATOM 2584 N N . ILE A 1 335 ? 71.367 21.032 -28.839 1.00 31.34 335 ILE A N 1
ATOM 2585 C CA . ILE A 1 335 ? 71.768 20.795 -30.234 1.00 31.34 335 ILE A CA 1
ATOM 2586 C C . ILE A 1 335 ? 71.078 21.847 -31.108 1.00 31.34 335 ILE A C 1
ATOM 2588 O O . ILE A 1 335 ? 69.888 22.110 -30.952 1.00 31.34 335 ILE A O 1
ATOM 2592 N N . VAL A 1 336 ? 71.839 22.460 -32.016 1.00 34.97 336 VAL A N 1
ATOM 2593 C CA . VAL A 1 336 ? 71.368 23.462 -32.982 1.00 34.97 336 VAL A CA 1
ATOM 2594 C C . VAL A 1 336 ? 71.711 22.992 -34.388 1.00 34.97 336 VAL A C 1
ATOM 2596 O O . VAL A 1 336 ? 72.877 22.726 -34.665 1.00 34.97 336 VAL A O 1
ATOM 2599 N N . THR A 1 337 ? 70.723 22.947 -35.283 1.00 34.09 337 THR A N 1
ATOM 2600 C CA . THR A 1 337 ? 70.823 23.267 -36.726 1.00 34.09 337 THR A CA 1
ATOM 2601 C C . THR A 1 337 ? 69.448 23.105 -37.387 1.00 34.09 337 THR A C 1
ATOM 2603 O O . THR A 1 337 ? 68.601 22.378 -36.876 1.00 34.09 337 THR A O 1
ATOM 2606 N N . GLY A 1 338 ? 69.217 23.784 -38.518 1.00 29.28 338 GLY A N 1
ATOM 2607 C CA . GLY A 1 338 ? 67.984 23.659 -39.311 1.00 29.28 338 GLY A CA 1
ATOM 2608 C C . GLY A 1 338 ? 67.229 24.978 -39.487 1.00 29.28 338 GLY A C 1
ATOM 2609 O O . GLY A 1 338 ? 66.424 25.372 -38.650 1.00 29.28 338 GLY A O 1
ATOM 2610 N N . GLN A 1 339 ? 67.474 25.666 -40.602 1.00 36.78 339 GLN A N 1
ATOM 2611 C CA . GLN A 1 339 ? 66.683 26.822 -41.034 1.00 36.78 339 GLN A CA 1
ATOM 2612 C C . GLN A 1 339 ? 65.502 26.349 -41.896 1.00 36.78 339 GLN A C 1
ATOM 2614 O O . GLN A 1 339 ? 65.704 25.492 -42.750 1.00 36.78 339 GLN A O 1
ATOM 2619 N N . THR A 1 340 ? 64.320 26.973 -41.794 1.00 35.78 340 THR A N 1
ATOM 2620 C CA . THR A 1 340 ? 63.737 27.790 -42.892 1.00 35.78 340 THR A CA 1
ATOM 2621 C C . THR A 1 340 ? 62.331 28.347 -42.595 1.00 35.78 340 THR A C 1
ATOM 2623 O O . THR A 1 340 ? 61.545 27.787 -41.843 1.00 35.78 340 THR A O 1
ATOM 2626 N N . ARG A 1 341 ? 62.059 29.501 -43.224 1.00 38.69 341 ARG A N 1
ATOM 2627 C CA . ARG A 1 341 ? 60.774 30.179 -43.514 1.00 38.69 341 ARG A CA 1
ATOM 2628 C C . ARG A 1 341 ? 59.449 29.517 -43.068 1.00 38.69 341 ARG A C 1
ATOM 2630 O O . ARG A 1 341 ? 59.026 28.523 -43.643 1.00 38.69 341 ARG A O 1
ATOM 2637 N N . GLY A 1 342 ? 58.665 30.261 -42.281 1.00 35.81 342 GLY A N 1
ATOM 2638 C CA . GLY A 1 342 ? 57.203 30.118 -42.188 1.00 35.81 342 GLY A CA 1
ATOM 2639 C C . GLY A 1 342 ? 56.557 31.346 -41.533 1.00 35.81 342 GLY A C 1
ATOM 2640 O O . GLY A 1 342 ? 56.922 31.705 -40.417 1.00 35.81 342 GLY A O 1
ATOM 2641 N N . LYS A 1 343 ? 55.632 32.035 -42.221 1.00 50.28 343 LYS A N 1
ATOM 2642 C CA . LYS A 1 343 ? 54.895 33.181 -41.649 1.00 50.28 343 LYS A CA 1
ATOM 2643 C C . LYS A 1 343 ? 53.696 32.668 -40.842 1.00 50.28 343 LYS A C 1
ATOM 2645 O O . LYS A 1 343 ? 52.690 32.327 -41.454 1.00 50.28 343 LYS A O 1
ATOM 2650 N N . ASN A 1 344 ? 53.749 32.712 -39.512 1.00 37.59 344 ASN A N 1
ATOM 2651 C CA . ASN A 1 344 ? 52.534 32.600 -38.697 1.00 37.59 344 ASN A CA 1
ATOM 2652 C C . ASN A 1 344 ? 52.027 33.993 -38.318 1.00 37.59 344 ASN A C 1
ATOM 2654 O O . ASN A 1 344 ? 52.721 34.766 -37.658 1.00 37.59 344 ASN A O 1
ATOM 2658 N N . GLN A 1 345 ? 50.807 34.312 -38.754 1.00 42.62 345 GLN A N 1
ATOM 2659 C CA . GLN A 1 345 ? 50.092 35.500 -38.301 1.00 42.62 345 GLN A CA 1
ATOM 2660 C C . GLN A 1 345 ? 49.763 35.351 -36.814 1.00 42.62 345 GLN A C 1
ATOM 2662 O O . GLN A 1 345 ? 49.259 34.319 -36.379 1.00 42.62 345 GLN A O 1
ATOM 2667 N N . ARG A 1 346 ? 50.014 36.402 -36.031 1.00 50.06 346 ARG A N 1
ATOM 2668 C CA . ARG A 1 346 ? 49.603 36.470 -34.627 1.00 50.06 346 ARG A CA 1
ATOM 2669 C C . ARG A 1 346 ? 48.180 37.025 -34.550 1.00 50.06 346 ARG A C 1
ATOM 2671 O O . ARG A 1 346 ? 47.985 38.158 -34.120 1.00 50.06 346 ARG A O 1
ATOM 2678 N N . THR A 1 347 ? 47.203 36.258 -35.033 1.00 45.16 347 THR A N 1
ATOM 2679 C CA . THR A 1 347 ? 45.784 36.623 -34.926 1.00 45.16 347 THR A CA 1
ATOM 2680 C C . THR A 1 347 ? 45.389 36.708 -33.456 1.00 45.16 347 THR A C 1
ATOM 2682 O O . THR A 1 347 ? 45.622 35.777 -32.683 1.00 45.16 347 THR A O 1
ATOM 2685 N N . SER A 1 348 ? 44.826 37.849 -33.069 1.00 51.59 348 SER A N 1
ATOM 2686 C CA . SER A 1 348 ? 44.345 38.095 -31.714 1.00 51.59 348 SER A CA 1
ATOM 2687 C C . SER A 1 348 ? 43.177 37.161 -31.389 1.00 51.59 348 SER A C 1
ATOM 2689 O O . SER A 1 348 ? 42.215 37.057 -32.145 1.00 51.59 348 SER A O 1
ATOM 2691 N N . LEU A 1 349 ? 43.263 36.485 -30.242 1.00 51.88 349 LEU A N 1
ATOM 2692 C CA . LEU A 1 349 ? 42.248 35.544 -29.753 1.00 51.88 349 LEU A CA 1
ATOM 2693 C C . LEU A 1 349 ? 41.067 36.260 -29.056 1.00 51.88 349 LEU A C 1
ATOM 2695 O O . LEU A 1 349 ? 40.275 35.619 -28.372 1.00 51.88 349 LEU A O 1
ATOM 2699 N N . ALA A 1 350 ? 40.964 37.587 -29.207 1.00 54.44 350 ALA A N 1
ATOM 2700 C CA . ALA A 1 350 ? 39.890 38.417 -28.659 1.00 54.44 350 ALA A CA 1
ATOM 2701 C C . ALA A 1 350 ? 38.847 38.850 -29.713 1.00 54.44 350 ALA A C 1
ATOM 2703 O O . ALA A 1 350 ? 37.729 39.209 -29.356 1.00 54.44 350 ALA A O 1
ATOM 2704 N N . ASP A 1 351 ? 39.175 38.784 -31.008 1.00 55.34 351 ASP A N 1
ATOM 2705 C CA . ASP A 1 351 ? 38.410 39.433 -32.085 1.00 55.34 351 ASP A CA 1
ATOM 2706 C C . ASP A 1 351 ? 37.391 38.499 -32.772 1.00 55.34 351 ASP A C 1
ATOM 2708 O O . ASP A 1 351 ? 37.248 38.473 -33.996 1.00 55.34 351 ASP A O 1
ATOM 2712 N N . HIS A 1 352 ? 36.662 37.711 -31.977 1.00 65.56 352 HIS A N 1
ATOM 2713 C CA . HIS A 1 352 ? 35.502 36.934 -32.434 1.00 65.56 352 HIS A CA 1
ATOM 2714 C C . HIS A 1 352 ? 34.267 37.250 -31.571 1.00 65.56 352 HIS A C 1
ATOM 2716 O O . HIS A 1 352 ? 34.043 36.586 -30.555 1.00 65.56 352 HIS A O 1
ATOM 2722 N N . PRO A 1 353 ? 33.415 38.219 -31.973 1.00 76.06 353 PRO A N 1
ATOM 2723 C CA . PRO A 1 353 ? 32.226 38.595 -31.200 1.00 76.06 353 PRO A CA 1
ATOM 2724 C C . PRO A 1 353 ? 31.221 37.442 -31.045 1.00 76.06 353 PRO A C 1
ATOM 2726 O O . PRO A 1 353 ? 30.540 37.358 -30.028 1.00 76.06 353 PRO A O 1
ATOM 2729 N N . MET A 1 354 ? 31.191 36.494 -31.991 1.00 73.94 354 MET A N 1
ATOM 2730 C CA . MET A 1 354 ? 30.408 35.255 -31.880 1.00 73.94 354 MET A CA 1
ATOM 2731 C C . MET A 1 354 ? 30.829 34.400 -30.668 1.00 73.94 354 MET A C 1
ATOM 2733 O O . MET A 1 354 ? 29.979 33.813 -30.008 1.00 73.94 354 MET A O 1
ATOM 2737 N N . LEU A 1 355 ? 32.125 34.361 -30.339 1.00 80.38 355 LEU A N 1
ATOM 2738 C CA . LEU A 1 355 ? 32.671 33.604 -29.203 1.00 80.38 355 LEU A CA 1
ATOM 2739 C C . LEU A 1 355 ? 32.372 34.286 -27.860 1.00 80.38 355 LEU A C 1
ATOM 2741 O O . LEU A 1 355 ? 32.143 33.606 -26.861 1.00 80.38 355 LEU A O 1
ATOM 2745 N N . ILE A 1 356 ? 32.331 35.622 -27.847 1.00 83.00 356 ILE A N 1
ATOM 2746 C CA . ILE A 1 356 ? 31.908 36.417 -26.686 1.00 83.00 356 ILE A CA 1
ATOM 2747 C C . ILE A 1 356 ? 30.411 36.196 -26.434 1.00 83.00 356 ILE A C 1
ATOM 2749 O O . ILE A 1 356 ? 30.043 35.739 -25.355 1.00 83.00 356 ILE A O 1
ATOM 2753 N N . SER A 1 357 ? 29.571 36.386 -27.457 1.00 86.75 357 SER A N 1
ATOM 2754 C CA . SER A 1 357 ? 28.117 36.185 -27.380 1.00 86.75 357 SER A CA 1
ATOM 2755 C C . SER A 1 357 ? 27.729 34.749 -26.989 1.00 86.75 357 SER A C 1
ATOM 2757 O O . SER A 1 357 ? 26.836 34.550 -26.162 1.00 86.75 357 SER A O 1
ATOM 2759 N N . LEU A 1 358 ? 28.441 33.734 -27.496 1.00 89.94 358 LEU A N 1
ATOM 2760 C CA . LEU A 1 358 ? 28.256 32.338 -27.085 1.00 89.94 358 LEU A CA 1
ATOM 2761 C C . LEU A 1 358 ? 28.557 32.138 -25.590 1.00 89.94 358 LEU A C 1
ATOM 2763 O O . LEU A 1 358 ? 27.801 31.468 -24.890 1.00 89.94 358 LEU A O 1
ATOM 2767 N N . LYS A 1 359 ? 29.636 32.745 -25.083 1.00 91.44 359 LYS A N 1
ATOM 2768 C CA . LYS A 1 359 ? 30.038 32.644 -23.673 1.00 91.44 359 LYS A CA 1
ATOM 2769 C C . LYS A 1 359 ? 29.104 33.416 -22.734 1.00 91.44 359 LYS A C 1
ATOM 2771 O O . LYS A 1 359 ? 28.839 32.956 -21.626 1.00 91.44 359 LYS A O 1
ATOM 2776 N N . GLU A 1 360 ? 28.576 34.554 -23.176 1.00 92.19 360 GLU A N 1
ATOM 2777 C CA . GLU A 1 360 ? 27.526 35.300 -22.471 1.00 92.19 360 GLU A CA 1
ATOM 2778 C C . GLU A 1 360 ? 26.226 34.487 -22.397 1.00 92.19 360 GLU A C 1
ATOM 2780 O O . GLU A 1 360 ? 25.638 34.371 -21.322 1.00 92.19 360 GLU A O 1
ATOM 2785 N N . THR A 1 361 ? 25.835 33.841 -23.501 1.00 91.19 361 THR A N 1
ATOM 2786 C CA . THR A 1 361 ? 24.674 32.935 -23.561 1.00 91.19 361 THR A CA 1
ATOM 2787 C C . THR A 1 361 ? 24.848 31.743 -22.616 1.00 91.19 361 THR A C 1
ATOM 2789 O O . THR A 1 361 ? 23.952 31.445 -21.829 1.00 91.19 361 THR A O 1
ATOM 2792 N N . GLN A 1 362 ? 26.024 31.107 -22.619 1.00 93.75 362 GLN A N 1
ATOM 2793 C CA . GLN A 1 362 ? 26.346 29.995 -21.719 1.00 93.75 362 GLN A CA 1
ATOM 2794 C C . GLN A 1 362 ? 26.289 30.415 -20.238 1.00 93.75 362 GLN A C 1
ATOM 2796 O O . GLN A 1 362 ? 25.764 29.680 -19.403 1.00 93.75 362 GLN A O 1
ATOM 2801 N N . LEU A 1 363 ? 26.777 31.617 -19.903 1.00 95.38 363 LEU A N 1
ATOM 2802 C CA . LEU A 1 363 ? 26.706 32.163 -18.544 1.00 95.38 363 LEU A CA 1
ATOM 2803 C C . LEU A 1 363 ? 25.268 32.526 -18.131 1.00 95.38 363 LEU A C 1
ATOM 2805 O O . LEU A 1 363 ? 24.917 32.383 -16.959 1.00 95.38 363 LEU A O 1
ATOM 2809 N N . ALA A 1 364 ? 24.433 32.989 -19.066 1.00 94.06 364 ALA A N 1
ATOM 2810 C CA . ALA A 1 364 ? 23.016 33.244 -18.819 1.00 94.06 364 ALA A CA 1
ATOM 2811 C C . ALA A 1 364 ? 22.258 31.938 -18.524 1.00 94.06 364 ALA A C 1
ATOM 2813 O O . ALA A 1 364 ? 21.601 31.845 -17.489 1.00 94.06 364 ALA A O 1
ATOM 2814 N N . GLN A 1 365 ? 22.446 30.907 -19.355 1.00 96.06 365 GLN A N 1
ATOM 2815 C CA . GLN A 1 365 ? 21.882 29.568 -19.140 1.00 96.06 365 GLN A CA 1
ATOM 2816 C C . GLN A 1 365 ? 22.327 28.961 -17.802 1.00 96.06 365 GLN A C 1
ATOM 2818 O O . GLN A 1 365 ? 21.513 28.401 -17.073 1.00 96.06 365 GLN A O 1
ATOM 2823 N N . GLN A 1 366 ? 23.602 29.114 -17.426 1.00 95.44 366 GLN A N 1
ATOM 2824 C CA . GLN A 1 366 ? 24.104 28.613 -16.144 1.00 95.44 366 GLN A CA 1
ATOM 2825 C C . GLN A 1 366 ? 23.410 29.278 -14.941 1.00 95.44 366 GLN A C 1
ATOM 2827 O O . GLN A 1 366 ? 23.053 28.588 -13.986 1.00 95.44 366 GLN A O 1
ATOM 2832 N N . LYS A 1 367 ? 23.165 30.595 -15.001 1.00 96.81 367 LYS A N 1
ATOM 2833 C CA . LYS A 1 367 ? 22.407 31.328 -13.970 1.00 96.81 367 LYS A CA 1
ATOM 2834 C C . LYS A 1 367 ? 20.931 30.938 -13.942 1.00 96.81 367 LYS A C 1
ATOM 2836 O O . LYS A 1 367 ? 20.347 30.866 -12.866 1.00 96.81 367 LYS A O 1
ATOM 2841 N N . GLU A 1 368 ? 20.326 30.688 -15.100 1.00 96.94 368 GLU A N 1
ATOM 2842 C CA . GLU A 1 368 ? 18.938 30.232 -15.188 1.00 96.94 368 GLU A CA 1
ATOM 2843 C C . GLU A 1 368 ? 18.763 28.860 -14.520 1.00 96.94 368 GLU A C 1
ATOM 2845 O O . GLU A 1 368 ? 17.882 28.700 -13.678 1.00 96.94 368 GLU A O 1
ATOM 2850 N N . ILE A 1 369 ? 19.661 27.908 -14.796 1.00 97.25 369 ILE A N 1
ATOM 2851 C CA . ILE A 1 369 ? 19.686 26.584 -14.151 1.00 97.25 369 ILE A CA 1
ATOM 2852 C C . ILE A 1 369 ? 19.880 26.708 -12.628 1.00 97.25 369 ILE A C 1
ATOM 2854 O O . ILE A 1 369 ? 19.228 26.003 -11.857 1.00 97.25 369 ILE A O 1
ATOM 2858 N N . GLU A 1 370 ? 20.746 27.617 -12.169 1.00 96.38 370 GLU A N 1
ATOM 2859 C CA . GLU A 1 370 ? 20.962 27.868 -10.738 1.00 96.38 370 GLU A CA 1
ATOM 2860 C C . GLU A 1 370 ? 19.714 28.461 -10.053 1.00 96.38 370 GLU A C 1
ATOM 2862 O O . GLU A 1 370 ? 19.319 27.999 -8.980 1.00 96.38 370 GLU A O 1
ATOM 2867 N N . LEU A 1 371 ? 19.029 29.411 -10.699 1.00 97.62 371 LEU A N 1
ATOM 2868 C CA . LEU A 1 371 ? 17.764 29.976 -10.215 1.00 97.62 371 LEU A CA 1
ATOM 2869 C C . LEU A 1 371 ? 16.627 28.942 -10.202 1.00 97.62 371 LEU A C 1
ATOM 2871 O O . LEU A 1 371 ? 15.889 28.870 -9.219 1.00 97.62 371 LEU A O 1
ATOM 2875 N N . GLN A 1 372 ? 16.509 28.108 -11.240 1.00 96.81 372 GLN A N 1
ATOM 2876 C CA . GLN A 1 372 ? 15.545 27.003 -11.278 1.00 96.81 372 GLN A CA 1
ATOM 2877 C C . GLN A 1 372 ? 15.799 26.013 -10.132 1.00 96.81 372 GLN A C 1
ATOM 2879 O O . GLN A 1 372 ? 14.867 25.650 -9.415 1.00 96.81 372 GLN A O 1
ATOM 2884 N N . LYS A 1 373 ? 17.063 25.644 -9.881 1.00 96.81 373 LYS A N 1
ATOM 2885 C CA . LYS A 1 373 ? 17.444 24.769 -8.762 1.00 96.81 373 LYS A CA 1
ATOM 2886 C C . LYS A 1 373 ? 17.058 25.360 -7.400 1.00 96.81 373 LYS A C 1
ATOM 2888 O O . LYS A 1 373 ? 16.497 24.646 -6.572 1.00 96.81 373 LYS A O 1
ATOM 2893 N N . LEU A 1 374 ? 17.312 26.651 -7.176 1.00 96.69 374 LEU A N 1
ATOM 2894 C CA . LEU A 1 374 ? 16.913 27.348 -5.945 1.00 96.69 374 LEU A CA 1
ATOM 2895 C C . LEU A 1 374 ? 15.385 27.446 -5.798 1.00 96.69 374 LEU A C 1
ATOM 2897 O O . LEU A 1 374 ? 14.872 27.336 -4.684 1.00 96.69 374 LEU A O 1
ATOM 2901 N N . SER A 1 375 ? 14.651 27.606 -6.904 1.00 97.69 375 SER A N 1
ATOM 2902 C CA . SER A 1 375 ? 13.183 27.582 -6.905 1.00 97.69 375 SER A CA 1
ATOM 2903 C C . SER A 1 375 ? 12.638 26.215 -6.483 1.00 97.69 375 SER A C 1
ATOM 2905 O O . SER A 1 375 ? 11.808 26.145 -5.579 1.00 97.69 375 SER A O 1
ATOM 2907 N N . ILE A 1 376 ? 13.162 25.131 -7.068 1.00 97.56 376 ILE A N 1
ATOM 2908 C CA . ILE A 1 376 ? 12.783 23.748 -6.735 1.00 97.56 376 ILE A CA 1
ATOM 2909 C C . ILE A 1 376 ? 13.090 23.440 -5.262 1.00 97.56 376 ILE A C 1
ATOM 2911 O O . ILE A 1 376 ? 12.232 22.921 -4.555 1.00 97.56 376 ILE A O 1
ATOM 2915 N N . GLN A 1 377 ? 14.268 23.823 -4.755 1.00 97.06 377 GLN A N 1
ATOM 2916 C CA . GLN A 1 377 ? 14.616 23.633 -3.338 1.00 97.06 377 GLN A CA 1
ATOM 2917 C C . GLN A 1 377 ? 13.678 24.393 -2.385 1.00 97.06 377 GLN A C 1
ATOM 2919 O O . GLN A 1 377 ? 13.377 23.908 -1.293 1.00 97.06 377 GLN A O 1
ATOM 2924 N N . ARG A 1 378 ? 13.192 25.577 -2.780 1.00 97.88 378 ARG A N 1
ATOM 2925 C CA . ARG A 1 378 ? 12.216 26.339 -1.989 1.00 97.88 378 ARG A CA 1
ATOM 2926 C C . ARG A 1 378 ? 10.843 25.666 -1.975 1.00 97.88 378 ARG A C 1
ATOM 2928 O O . ARG A 1 378 ? 10.212 25.619 -0.922 1.00 97.88 378 ARG A O 1
ATOM 2935 N N . GLU A 1 379 ? 10.390 25.156 -3.115 1.00 97.56 379 GLU A N 1
ATOM 2936 C CA . GLU A 1 379 ? 9.128 24.419 -3.235 1.00 97.56 379 GLU A CA 1
ATOM 2937 C C . GLU A 1 379 ? 9.172 23.101 -2.447 1.00 97.56 379 GLU A C 1
ATOM 2939 O O . GLU A 1 379 ? 8.268 22.818 -1.664 1.00 97.56 379 GLU A O 1
ATOM 2944 N N . GLU A 1 380 ? 10.277 22.357 -2.536 1.00 97.25 380 GLU A N 1
ATOM 2945 C CA . GLU A 1 380 ? 10.504 21.132 -1.766 1.00 97.25 380 GLU A CA 1
ATOM 2946 C C . GLU A 1 380 ? 10.446 21.377 -0.246 1.00 97.25 380 GLU A C 1
ATOM 2948 O O . GLU A 1 380 ? 9.826 20.608 0.491 1.00 97.25 380 GLU A O 1
ATOM 2953 N N . LEU A 1 381 ? 11.044 22.471 0.242 1.00 97.75 381 LEU A N 1
ATOM 2954 C CA . LEU A 1 381 ? 10.975 22.855 1.657 1.00 97.75 381 LEU A CA 1
ATOM 2955 C C . LEU A 1 381 ? 9.549 23.209 2.108 1.00 97.75 381 LEU A C 1
ATOM 2957 O O . LEU A 1 381 ? 9.162 22.848 3.221 1.00 97.75 381 LEU A O 1
ATOM 2961 N N . LEU A 1 382 ? 8.758 23.871 1.256 1.00 98.12 382 LEU A N 1
ATOM 2962 C CA . LEU A 1 382 ? 7.352 24.175 1.542 1.00 98.12 382 LEU A CA 1
ATOM 2963 C C . LEU A 1 382 ? 6.496 22.901 1.577 1.00 98.12 382 LEU A C 1
ATOM 2965 O O . LEU A 1 382 ? 5.706 22.732 2.504 1.00 98.12 382 LEU A O 1
ATOM 2969 N N . LEU A 1 383 ? 6.700 21.973 0.638 1.00 97.75 383 LEU A N 1
ATOM 2970 C CA . LEU A 1 383 ? 6.012 20.678 0.618 1.00 97.75 383 LEU A CA 1
ATOM 2971 C C . LEU A 1 383 ? 6.363 19.825 1.848 1.00 97.75 383 LEU A C 1
ATOM 2973 O O . LEU A 1 383 ? 5.467 19.268 2.480 1.00 97.75 383 LEU A O 1
ATOM 2977 N N . ARG A 1 384 ? 7.640 19.781 2.254 1.00 97.06 384 ARG A N 1
ATOM 2978 C CA . ARG A 1 384 ? 8.081 19.112 3.495 1.00 97.06 384 ARG A CA 1
ATOM 2979 C C . ARG A 1 384 ? 7.440 19.733 4.745 1.00 97.06 384 ARG A C 1
ATOM 2981 O O . ARG A 1 384 ? 7.009 19.003 5.635 1.00 97.06 384 ARG A O 1
ATOM 2988 N N . GLN A 1 385 ? 7.331 21.064 4.810 1.00 97.75 385 GLN A N 1
ATOM 2989 C CA . GLN A 1 385 ? 6.639 21.753 5.906 1.00 97.75 385 GLN A CA 1
ATOM 2990 C C . GLN A 1 385 ? 5.134 21.442 5.917 1.00 97.75 385 GLN A C 1
ATOM 2992 O O . GLN A 1 385 ? 4.583 21.145 6.975 1.00 97.75 385 GLN A O 1
ATOM 2997 N N . GLN A 1 386 ? 4.474 21.463 4.757 1.00 97.38 386 GLN A N 1
ATOM 2998 C CA . GLN A 1 386 ? 3.051 21.143 4.637 1.00 97.38 386 GLN A CA 1
ATOM 2999 C C . GLN A 1 386 ? 2.757 19.686 5.023 1.00 97.38 386 GLN A C 1
ATOM 3001 O O . GLN A 1 386 ? 1.793 19.435 5.740 1.00 97.38 386 GLN A O 1
ATOM 3006 N N . HIS A 1 387 ? 3.609 18.739 4.617 1.00 96.88 387 HIS A N 1
ATOM 3007 C CA . HIS A 1 387 ? 3.507 17.334 5.016 1.00 96.88 387 HIS A CA 1
ATOM 3008 C C . HIS A 1 387 ? 3.559 17.186 6.544 1.00 96.88 387 HIS A C 1
ATOM 3010 O O . HIS A 1 387 ? 2.644 16.620 7.135 1.00 96.88 387 HIS A O 1
ATOM 3016 N N . SER A 1 388 ? 4.552 17.805 7.193 1.00 97.06 388 SER A N 1
ATOM 3017 C CA . SER A 1 388 ? 4.698 17.773 8.654 1.00 97.06 388 SER A CA 1
ATOM 3018 C C . SER A 1 388 ? 3.504 18.396 9.396 1.00 97.06 388 SER A C 1
ATOM 3020 O O . SER A 1 388 ? 3.089 17.882 10.437 1.00 97.06 388 SER A O 1
ATOM 3022 N N . LEU A 1 389 ? 2.905 19.465 8.857 1.00 97.38 389 LEU A N 1
ATOM 3023 C CA . LEU A 1 389 ? 1.681 20.062 9.408 1.00 97.38 389 LEU A CA 1
ATOM 3024 C C . LEU A 1 389 ? 0.458 19.145 9.240 1.00 97.38 389 LEU A C 1
ATOM 3026 O O . LEU A 1 389 ? -0.343 19.031 10.169 1.00 97.38 389 LEU A O 1
ATOM 3030 N N . ASN A 1 390 ? 0.333 18.458 8.102 1.00 96.31 390 ASN A N 1
ATOM 3031 C CA . ASN A 1 390 ? -0.734 17.484 7.866 1.00 96.31 390 ASN A CA 1
ATOM 3032 C C . ASN A 1 390 ? -0.600 16.273 8.809 1.00 96.31 390 ASN A C 1
ATOM 3034 O O . ASN A 1 390 ? -1.573 15.896 9.458 1.00 96.31 390 ASN A O 1
ATOM 3038 N N . GLU A 1 391 ? 0.606 15.716 8.964 1.00 97.00 391 GLU A N 1
ATOM 3039 C CA . GLU A 1 391 ? 0.896 14.622 9.905 1.00 97.00 391 GLU A CA 1
ATOM 3040 C C . GLU A 1 391 ? 0.585 15.012 11.357 1.00 97.00 391 GLU A C 1
ATOM 3042 O O . GLU A 1 391 ? -0.009 14.229 12.105 1.00 97.00 391 GLU A O 1
ATOM 3047 N N . ALA A 1 392 ? 0.940 16.238 11.760 1.00 96.31 392 ALA A N 1
ATOM 3048 C CA . ALA A 1 392 ? 0.617 16.771 13.080 1.00 96.31 392 ALA A CA 1
ATOM 3049 C C . ALA A 1 392 ? -0.901 16.927 13.285 1.00 96.31 392 ALA A C 1
ATOM 3051 O O . ALA A 1 392 ? -1.415 16.558 14.343 1.00 96.31 392 ALA A O 1
ATOM 3052 N N . HIS A 1 393 ? -1.626 17.410 12.271 1.00 97.19 393 HIS A N 1
ATOM 3053 C CA . HIS A 1 393 ? -3.084 17.537 12.300 1.00 97.19 393 HIS A CA 1
ATOM 3054 C C . HIS A 1 393 ? -3.783 16.170 12.387 1.00 97.19 393 HIS A C 1
ATOM 3056 O O . HIS A 1 393 ? -4.663 15.980 13.225 1.00 97.19 393 HIS A O 1
ATOM 3062 N N . GLU A 1 394 ? -3.362 15.183 11.590 1.00 96.25 394 GLU A N 1
ATOM 3063 C CA . GLU A 1 394 ? -3.875 13.814 11.698 1.00 96.25 394 GLU A CA 1
ATOM 3064 C C . GLU A 1 394 ? -3.572 13.177 13.061 1.00 96.25 394 GLU A C 1
ATOM 3066 O O . GLU A 1 394 ? -4.412 12.477 13.625 1.00 96.25 394 GLU A O 1
ATOM 3071 N N . SER A 1 395 ? -2.371 13.404 13.602 1.00 95.81 395 SER A N 1
ATOM 3072 C CA . SER A 1 395 ? -1.988 12.910 14.927 1.00 95.81 395 SER A CA 1
ATOM 3073 C C . SER A 1 395 ? -2.886 13.506 16.017 1.00 95.81 395 SER A C 1
ATOM 3075 O O . SER A 1 395 ? -3.434 12.770 16.840 1.00 95.81 395 SER A O 1
ATOM 3077 N N . ALA A 1 396 ? -3.132 14.819 15.965 1.00 97.25 396 ALA A N 1
ATOM 3078 C CA . ALA A 1 3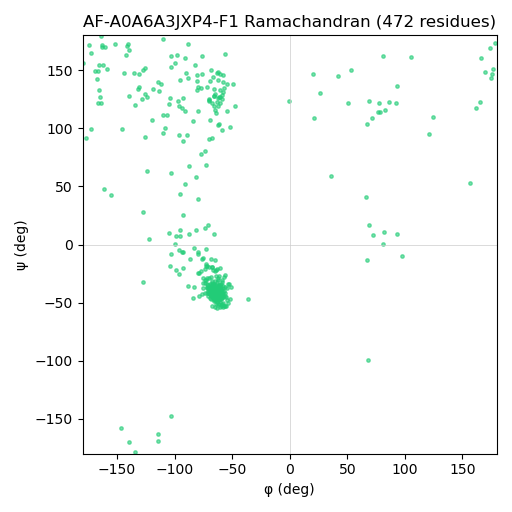96 ? -4.061 15.501 16.860 1.00 97.25 396 ALA A CA 1
ATOM 3079 C C . ALA A 1 396 ? -5.501 14.970 16.727 1.00 97.25 396 ALA A C 1
ATOM 3081 O O . ALA A 1 396 ? -6.157 14.745 17.744 1.00 97.25 396 ALA A O 1
ATOM 3082 N N . ALA A 1 397 ? -5.972 14.696 15.505 1.00 97.00 397 ALA A N 1
ATOM 3083 C CA . ALA A 1 397 ? -7.289 14.104 15.265 1.00 97.00 397 ALA A CA 1
ATOM 3084 C C . ALA A 1 397 ? -7.412 12.691 15.868 1.00 97.00 397 ALA A C 1
ATOM 3086 O O . ALA A 1 397 ? -8.373 12.416 16.587 1.00 97.00 397 ALA A O 1
ATOM 3087 N N . ARG A 1 398 ? -6.407 11.823 15.667 1.00 96.81 398 ARG A N 1
ATOM 3088 C CA . ARG A 1 398 ? -6.350 10.474 16.267 1.00 96.81 398 ARG A CA 1
ATOM 3089 C C . ARG A 1 398 ? -6.336 10.520 17.803 1.00 96.81 398 ARG A C 1
ATOM 3091 O O . ARG A 1 398 ? -6.994 9.707 18.451 1.00 96.81 398 ARG A O 1
ATOM 3098 N N . ILE A 1 399 ? -5.630 11.485 18.398 1.00 96.81 399 ILE A N 1
ATOM 3099 C CA . ILE A 1 399 ? -5.637 11.710 19.855 1.00 96.81 399 ILE A CA 1
ATOM 3100 C C . ILE A 1 399 ? -7.018 12.189 20.334 1.00 96.81 399 ILE A C 1
ATOM 3102 O O . ILE A 1 399 ? -7.523 11.682 21.335 1.00 96.81 399 ILE A O 1
ATOM 3106 N N . ALA A 1 400 ? -7.656 13.122 19.621 1.00 97.12 400 ALA A N 1
ATOM 3107 C CA . ALA A 1 400 ? -8.984 13.627 19.969 1.00 97.12 400 ALA A CA 1
ATOM 3108 C C . ALA A 1 400 ? -10.064 12.530 19.909 1.00 97.12 400 ALA A C 1
ATOM 3110 O O . ALA A 1 400 ? -10.872 12.421 20.831 1.00 97.12 400 ALA A O 1
ATOM 3111 N N . GLU A 1 401 ? -10.041 11.676 18.881 1.00 97.31 401 GLU A N 1
ATOM 3112 C CA . GLU A 1 401 ? -10.935 10.517 18.761 1.00 97.31 401 GLU A CA 1
ATOM 3113 C C . GLU A 1 401 ? -10.714 9.502 19.895 1.00 97.31 401 GLU A C 1
ATOM 3115 O O . GLU A 1 401 ? -11.673 9.044 20.519 1.00 97.31 401 GLU A O 1
ATOM 3120 N N . SER A 1 402 ? -9.454 9.185 20.216 1.00 96.06 402 SER A N 1
ATOM 3121 C CA . SER A 1 402 ? -9.109 8.305 21.342 1.00 96.06 402 SER A CA 1
ATOM 3122 C C . SER A 1 402 ? -9.648 8.845 22.675 1.00 96.06 402 SER A C 1
ATOM 3124 O O . SER A 1 402 ? -10.294 8.118 23.433 1.00 96.06 402 SER A O 1
ATOM 3126 N N . ASN A 1 403 ? -9.480 10.148 22.923 1.00 96.56 403 ASN A N 1
ATOM 3127 C CA . ASN A 1 403 ? -9.986 10.815 24.123 1.00 96.56 403 ASN A CA 1
ATOM 3128 C C . ASN A 1 403 ? -11.525 10.821 24.186 1.00 96.56 403 ASN A C 1
ATOM 3130 O O . ASN A 1 403 ? -12.090 10.559 25.246 1.00 96.56 403 ASN A O 1
ATOM 3134 N N . ALA A 1 404 ? -12.214 11.065 23.066 1.00 97.06 404 ALA A N 1
ATOM 3135 C CA . ALA A 1 404 ? -13.676 11.014 23.001 1.00 97.06 404 ALA A CA 1
ATOM 3136 C C . ALA A 1 404 ? -14.219 9.601 23.290 1.00 97.06 404 ALA A C 1
ATOM 3138 O O . ALA A 1 404 ? -15.172 9.442 24.054 1.00 97.06 404 ALA A O 1
ATOM 3139 N N . ASN A 1 405 ? -13.571 8.565 22.749 1.00 96.62 405 ASN A N 1
ATOM 3140 C CA . ASN A 1 405 ? -13.914 7.172 23.037 1.00 96.62 405 ASN A CA 1
ATOM 3141 C C . ASN A 1 405 ? -13.651 6.798 24.509 1.00 96.62 405 ASN A C 1
ATOM 3143 O O . ASN A 1 405 ? -14.467 6.108 25.120 1.00 96.62 405 ASN A O 1
ATOM 3147 N N . ALA A 1 406 ? -12.560 7.288 25.107 1.00 95.50 406 ALA A N 1
ATOM 3148 C CA . ALA A 1 406 ? -12.263 7.085 26.526 1.00 95.50 406 ALA A CA 1
ATOM 3149 C C . ALA A 1 406 ? -13.294 7.763 27.450 1.00 95.50 406 ALA A C 1
ATOM 3151 O O . ALA A 1 406 ? -13.737 7.149 28.423 1.00 95.50 406 ALA A O 1
ATOM 3152 N N . LEU A 1 407 ? -13.727 8.988 27.125 1.00 96.69 407 LEU A N 1
ATOM 3153 C CA . LEU A 1 407 ? -14.801 9.686 27.844 1.00 96.69 407 LEU A CA 1
ATOM 3154 C C . LEU A 1 407 ? -16.124 8.914 27.759 1.00 96.69 407 LEU A C 1
ATOM 3156 O O . LEU A 1 407 ? -16.730 8.638 28.791 1.00 96.69 407 LEU A O 1
ATOM 3160 N N . LYS A 1 408 ? -16.519 8.468 26.560 1.00 97.25 408 LYS A N 1
ATOM 3161 C CA . LYS A 1 408 ? -17.737 7.669 26.353 1.00 97.25 408 LYS A CA 1
ATOM 3162 C C . LYS A 1 408 ? -17.729 6.364 27.161 1.00 97.25 408 LYS A C 1
ATOM 3164 O O . LYS A 1 408 ? -18.733 6.014 27.776 1.00 97.25 408 LYS A O 1
ATOM 3169 N N . LEU A 1 409 ? -16.593 5.662 27.216 1.00 95.81 409 LEU A N 1
ATOM 3170 C CA . LEU A 1 409 ? -16.434 4.465 28.053 1.00 95.81 409 LEU A CA 1
ATOM 3171 C C . LEU A 1 409 ? -16.520 4.784 29.556 1.00 95.81 409 LEU A C 1
ATOM 3173 O O . LEU A 1 409 ? -17.061 3.982 30.319 1.00 95.81 409 LEU A O 1
ATOM 3177 N N . HIS A 1 410 ? -16.030 5.948 29.993 1.00 94.88 410 HIS A N 1
ATOM 3178 C CA . HIS A 1 410 ? -16.179 6.397 31.378 1.00 94.88 410 HIS A CA 1
ATOM 3179 C C . HIS A 1 410 ? -17.644 6.717 31.723 1.00 94.88 410 HIS A C 1
ATOM 3181 O O . HIS A 1 410 ? -18.133 6.284 32.767 1.00 94.88 410 HIS A O 1
ATOM 3187 N N . GLU A 1 411 ? -18.360 7.419 30.842 1.00 95.75 411 GLU A N 1
ATOM 3188 C CA . GLU A 1 411 ? -19.790 7.728 30.985 1.00 95.75 411 GLU A CA 1
ATOM 3189 C C . GLU A 1 411 ? -20.651 6.458 31.024 1.00 95.75 411 GLU A C 1
ATOM 3191 O O . GLU A 1 411 ? -21.485 6.305 31.918 1.00 95.75 411 GLU A O 1
ATOM 3196 N N . GLU A 1 412 ? -20.402 5.496 30.130 1.00 96.06 412 GLU A N 1
ATOM 3197 C CA . GLU A 1 412 ? -21.048 4.179 30.169 1.00 96.06 412 GLU A CA 1
ATOM 3198 C C . GLU A 1 412 ? -20.749 3.449 31.489 1.00 96.06 412 GLU A C 1
ATOM 3200 O O . GLU A 1 412 ? -21.657 2.900 32.119 1.00 96.06 412 GLU A O 1
ATOM 3205 N N . ALA A 1 413 ? -19.501 3.485 31.968 1.00 94.12 413 ALA A N 1
ATOM 3206 C CA . ALA A 1 413 ? -19.123 2.878 33.241 1.00 94.12 413 ALA A CA 1
ATOM 3207 C C . ALA A 1 413 ? -19.764 3.568 34.465 1.00 94.12 413 ALA A C 1
ATOM 3209 O O . ALA A 1 413 ? -20.066 2.882 35.444 1.00 94.12 413 ALA A O 1
ATOM 3210 N N . GLU A 1 414 ? -19.978 4.889 34.454 1.00 94.94 414 GLU A N 1
ATOM 3211 C CA . GLU A 1 414 ? -20.751 5.601 35.493 1.00 94.94 414 GLU A CA 1
ATOM 3212 C C . GLU A 1 414 ? -22.250 5.283 35.414 1.00 94.94 414 GLU A C 1
ATOM 3214 O O . GLU A 1 414 ? -22.892 5.053 36.444 1.00 94.94 414 GLU A O 1
ATOM 3219 N N . HIS A 1 415 ? -22.814 5.194 34.205 1.00 95.62 415 HIS A N 1
ATOM 3220 C CA . HIS A 1 415 ? -24.204 4.791 33.992 1.00 95.62 415 HIS A CA 1
ATOM 3221 C C . HIS A 1 415 ? -24.466 3.391 34.568 1.00 95.62 415 HIS A C 1
ATOM 3223 O O . HIS A 1 415 ? -25.370 3.221 35.388 1.00 95.62 415 HIS A O 1
ATOM 3229 N N . TRP A 1 416 ? -23.637 2.395 34.230 1.00 95.56 416 TRP A N 1
ATOM 3230 C CA . TRP A 1 416 ? -23.772 1.037 34.774 1.00 95.56 416 TRP A CA 1
ATOM 3231 C C . TRP A 1 416 ? -23.565 0.980 36.297 1.00 95.56 416 TRP A C 1
ATOM 3233 O O . TRP A 1 416 ? -24.277 0.238 36.980 1.00 95.56 416 TRP A O 1
ATOM 3243 N N . ARG A 1 417 ? -22.651 1.785 36.863 1.00 94.38 417 ARG A N 1
ATOM 3244 C CA . ARG A 1 417 ? -22.479 1.908 38.325 1.00 94.38 417 ARG A CA 1
ATOM 3245 C C . ARG A 1 417 ? -23.727 2.483 38.995 1.00 94.38 417 ARG A C 1
ATOM 3247 O O . ARG A 1 417 ? -24.208 1.911 39.975 1.00 94.38 417 ARG A O 1
ATOM 3254 N N . THR A 1 418 ? -24.294 3.544 38.429 1.00 92.38 418 THR A N 1
ATOM 3255 C CA . THR A 1 418 ? -25.506 4.207 38.929 1.00 92.38 418 THR A CA 1
ATOM 3256 C C . THR A 1 418 ? -26.726 3.290 38.820 1.00 92.38 418 THR A C 1
ATOM 3258 O O . THR A 1 418 ? -27.479 3.146 39.782 1.00 92.38 418 THR A O 1
ATOM 3261 N N . GLN A 1 419 ? -26.898 2.590 37.696 1.00 95.31 419 GLN A N 1
ATOM 3262 C CA . GLN A 1 419 ? -27.990 1.636 37.494 1.00 95.31 419 GLN A CA 1
ATOM 3263 C C . GLN A 1 419 ? -27.887 0.429 38.443 1.00 95.31 419 GLN A C 1
ATOM 3265 O O . GLN A 1 419 ? -28.901 -0.018 38.990 1.00 95.31 419 GLN A O 1
ATOM 3270 N N . ARG A 1 420 ? -26.670 -0.074 38.707 1.00 94.75 420 ARG A N 1
ATOM 3271 C CA . ARG A 1 420 ? -26.435 -1.125 39.709 1.00 94.75 420 ARG A CA 1
ATOM 3272 C C . ARG A 1 420 ? -26.768 -0.636 41.120 1.00 94.75 420 ARG A C 1
ATOM 3274 O O . ARG A 1 420 ? -27.487 -1.331 41.834 1.00 94.75 420 ARG A O 1
ATOM 3281 N N . LEU A 1 421 ? -26.326 0.565 41.501 1.00 94.31 421 LEU A N 1
ATOM 3282 C CA . LEU A 1 421 ? -26.637 1.171 42.800 1.00 94.31 421 LEU A CA 1
ATOM 3283 C C . LEU A 1 421 ? -28.149 1.388 42.985 1.00 94.31 421 LEU A C 1
ATOM 3285 O O . LEU A 1 421 ? -28.711 0.963 43.990 1.00 94.31 421 LEU A O 1
ATOM 3289 N N . ALA A 1 422 ? -28.833 1.949 41.985 1.00 94.75 422 ALA A N 1
ATOM 3290 C CA . ALA A 1 422 ? -30.285 2.133 41.990 1.00 94.75 422 ALA A CA 1
ATOM 3291 C C . ALA A 1 422 ? -31.067 0.805 42.029 1.00 94.75 422 ALA A C 1
ATOM 3293 O O . ALA A 1 422 ? -32.235 0.778 42.411 1.00 94.75 422 ALA A O 1
ATOM 3294 N N . THR A 1 423 ? -30.451 -0.312 41.637 1.00 95.19 423 THR A N 1
ATOM 3295 C CA . THR A 1 423 ? -31.038 -1.656 41.760 1.00 95.19 423 THR A CA 1
ATOM 3296 C C . THR A 1 423 ? -30.813 -2.235 43.156 1.00 95.19 423 THR A C 1
ATOM 3298 O O . THR A 1 423 ? -31.777 -2.665 43.783 1.00 95.19 423 THR A O 1
ATOM 3301 N N . LEU A 1 424 ? -29.593 -2.135 43.700 1.00 94.88 424 LEU A N 1
ATOM 3302 C CA . LEU A 1 424 ? -29.292 -2.514 45.088 1.00 94.88 424 LEU A CA 1
ATOM 3303 C C . LEU A 1 424 ? -30.176 -1.762 46.093 1.00 94.88 424 LEU A C 1
ATOM 3305 O O . LEU A 1 424 ? -30.723 -2.374 47.004 1.00 94.88 424 LEU A O 1
ATOM 3309 N N . LEU A 1 425 ? -30.368 -0.452 45.911 1.00 94.69 425 LEU A N 1
ATOM 3310 C CA . LEU A 1 425 ? -31.223 0.356 46.786 1.00 94.69 425 LEU A CA 1
ATOM 3311 C C . LEU A 1 425 ? -32.692 -0.097 46.754 1.00 94.69 425 LEU A C 1
ATOM 3313 O O . LEU A 1 425 ? -33.323 -0.151 47.807 1.00 94.69 425 LEU A O 1
ATOM 3317 N N . ARG A 1 426 ? -33.224 -0.489 45.585 1.00 96.12 426 ARG A N 1
ATOM 3318 C CA . ARG A 1 426 ? -34.598 -1.009 45.462 1.00 96.12 426 ARG A CA 1
ATOM 3319 C C . ARG A 1 426 ? -34.779 -2.346 46.182 1.00 96.12 426 ARG A C 1
ATOM 3321 O O . ARG A 1 426 ? -35.730 -2.477 46.947 1.00 96.12 426 ARG A O 1
ATOM 3328 N N . GLU A 1 427 ? -33.855 -3.294 46.017 1.00 96.00 427 GLU A N 1
ATOM 3329 C CA . GLU A 1 427 ? -33.916 -4.572 46.746 1.00 96.00 427 GLU A CA 1
ATOM 3330 C C . GLU A 1 427 ? -33.731 -4.381 48.262 1.00 96.00 427 GLU A C 1
ATOM 3332 O O . GLU A 1 427 ? -34.460 -4.979 49.050 1.00 96.00 427 GLU A O 1
ATOM 3337 N N . ARG A 1 428 ? -32.845 -3.473 48.702 1.00 95.31 428 ARG A N 1
ATOM 3338 C CA . ARG A 1 428 ? -32.707 -3.122 50.129 1.00 95.31 428 ARG A CA 1
ATOM 3339 C C . ARG A 1 428 ? -33.993 -2.518 50.708 1.00 95.31 428 ARG A C 1
ATOM 3341 O O . ARG A 1 428 ? -34.383 -2.881 51.815 1.00 95.31 428 ARG A O 1
ATOM 3348 N N . SER A 1 429 ? -34.676 -1.632 49.976 1.00 95.44 429 SER A N 1
ATOM 3349 C CA . SER A 1 429 ? -35.990 -1.105 50.381 1.00 95.44 429 SER A CA 1
ATOM 3350 C C . SER A 1 429 ? -37.063 -2.195 50.448 1.00 95.44 429 SER A C 1
ATOM 3352 O O . SER A 1 429 ? -37.879 -2.179 51.368 1.00 95.44 429 SER A O 1
ATOM 3354 N N . LYS A 1 430 ? -37.044 -3.153 49.516 1.00 96.50 430 LYS A N 1
ATOM 3355 C CA . LYS A 1 430 ? -37.971 -4.289 49.479 1.00 96.50 430 LYS A CA 1
ATOM 3356 C C . LYS A 1 430 ? -37.782 -5.217 50.684 1.00 96.50 430 LYS A C 1
ATOM 3358 O O . LYS A 1 430 ? -38.733 -5.391 51.441 1.00 96.50 430 LYS A O 1
ATOM 3363 N N . LEU A 1 431 ? -36.564 -5.705 50.940 1.00 94.88 431 LEU A N 1
ATOM 3364 C CA . LEU A 1 431 ? -36.259 -6.551 52.108 1.00 94.88 431 LEU A CA 1
ATOM 3365 C C . LEU A 1 431 ? -36.635 -5.863 53.432 1.00 94.88 431 LEU A C 1
ATOM 3367 O O . LEU A 1 431 ? -37.168 -6.493 54.343 1.00 94.88 431 LEU A O 1
ATOM 3371 N N . LYS A 1 432 ? -36.438 -4.540 53.517 1.00 94.25 432 LYS A N 1
ATOM 3372 C CA . LYS A 1 432 ? -36.850 -3.739 54.678 1.00 94.25 432 LYS A CA 1
ATOM 3373 C C . LYS A 1 432 ? -38.372 -3.648 54.845 1.00 94.25 432 LYS A C 1
ATOM 3375 O O . LYS A 1 432 ? -38.848 -3.577 55.973 1.00 94.25 432 LYS A O 1
ATOM 3380 N N . SER A 1 433 ? -39.141 -3.672 53.752 1.00 95.62 433 SER A N 1
ATOM 3381 C CA . SER A 1 433 ? -40.610 -3.772 53.800 1.00 95.62 433 SER A CA 1
ATOM 3382 C C . SER A 1 433 ? -41.119 -5.188 54.105 1.00 95.62 433 SER A C 1
ATOM 3384 O O . SER A 1 433 ? -42.214 -5.338 54.635 1.00 95.62 433 SER A O 1
ATOM 3386 N N . GLU A 1 434 ? -40.304 -6.212 53.835 1.00 95.56 434 GLU A N 1
ATOM 3387 C CA . GLU A 1 434 ? -40.558 -7.621 54.176 1.00 95.56 434 GLU A CA 1
ATOM 3388 C C . GLU A 1 434 ? -40.165 -7.961 55.634 1.00 95.56 434 GLU A C 1
ATOM 3390 O O . GLU A 1 434 ? -40.420 -9.069 56.098 1.00 95.56 434 GLU A O 1
ATOM 3395 N N . GLY A 1 435 ? -39.600 -7.000 56.380 1.00 94.38 435 GLY A N 1
ATOM 3396 C CA . GLY A 1 435 ? -39.304 -7.114 57.814 1.00 94.38 435 GLY A CA 1
ATOM 3397 C C . GLY A 1 435 ? -37.895 -7.601 58.171 1.00 94.38 435 GLY A C 1
ATOM 3398 O O . GLY A 1 435 ? -37.636 -7.864 59.343 1.00 94.38 435 GLY A O 1
ATOM 3399 N N . VAL A 1 436 ? -36.984 -7.710 57.198 1.00 95.50 436 VAL A N 1
ATOM 3400 C CA . VAL A 1 436 ? -35.589 -8.135 57.424 1.00 95.50 436 VAL A CA 1
ATOM 3401 C C . VAL A 1 436 ? -34.809 -7.057 58.194 1.00 95.50 436 VAL A C 1
ATOM 3403 O O . VAL A 1 436 ? -34.973 -5.859 57.934 1.00 95.50 436 VAL A O 1
ATOM 3406 N N . PHE A 1 437 ? -33.948 -7.465 59.135 1.00 93.94 437 PHE A N 1
ATOM 3407 C CA . PHE A 1 437 ? -33.172 -6.533 59.961 1.00 93.94 437 PHE A CA 1
ATOM 3408 C C . PHE A 1 437 ? -32.118 -5.774 59.143 1.00 93.94 437 PHE A C 1
ATOM 3410 O O . PHE A 1 437 ? -31.593 -6.266 58.141 1.00 93.94 437 PHE A O 1
ATOM 3417 N N . GLN A 1 438 ? -31.795 -4.546 59.561 1.00 91.06 438 GLN A N 1
ATOM 3418 C CA . GLN A 1 438 ? -30.923 -3.658 58.785 1.00 91.06 438 GLN A CA 1
ATOM 3419 C C . GLN A 1 438 ? -29.508 -4.238 58.655 1.00 91.06 438 GLN A C 1
ATOM 3421 O O . GLN A 1 438 ? -28.911 -4.175 57.585 1.00 91.06 438 GLN A O 1
ATOM 3426 N N . GLU A 1 439 ? -29.022 -4.866 59.719 1.00 91.31 439 GLU A N 1
ATOM 3427 C CA . GLU A 1 439 ? -27.736 -5.545 59.826 1.00 91.31 439 GLU A CA 1
ATOM 3428 C C . GLU A 1 439 ? -27.631 -6.721 58.839 1.00 91.31 439 GLU A C 1
ATOM 3430 O O . GLU A 1 439 ? -26.606 -6.895 58.182 1.00 91.31 439 GLU A O 1
ATOM 3435 N N . GLU A 1 440 ? -28.706 -7.496 58.671 1.00 90.62 440 GLU A N 1
ATOM 3436 C CA . GLU A 1 440 ? -28.771 -8.610 57.715 1.00 90.62 440 GLU A CA 1
ATOM 3437 C C . GLU A 1 440 ? -28.796 -8.101 56.266 1.00 90.62 440 GLU A C 1
ATOM 3439 O O . GLU A 1 440 ? -28.071 -8.613 55.410 1.00 90.62 440 GLU A O 1
ATOM 3444 N N . ILE A 1 441 ? -29.562 -7.036 55.999 1.00 91.19 441 ILE A N 1
ATOM 3445 C CA . ILE A 1 441 ? -29.584 -6.356 54.695 1.00 91.19 441 ILE A CA 1
ATOM 3446 C C . ILE A 1 441 ? -28.195 -5.795 54.345 1.00 91.19 441 ILE A C 1
ATOM 3448 O O . ILE A 1 441 ? -27.783 -5.865 53.186 1.00 91.19 441 ILE A O 1
ATOM 3452 N N . ASP A 1 442 ? -27.456 -5.259 55.319 1.00 91.38 442 ASP A N 1
ATOM 3453 C CA . ASP A 1 442 ? -26.105 -4.729 55.114 1.00 91.38 442 ASP A CA 1
ATOM 3454 C C . ASP A 1 442 ? -25.034 -5.814 54.923 1.00 91.38 442 ASP A C 1
ATOM 3456 O O . ASP A 1 442 ? -24.105 -5.603 54.141 1.00 91.38 442 ASP A O 1
ATOM 3460 N N . MET A 1 443 ? -25.190 -6.994 55.534 1.00 90.00 443 MET A N 1
ATOM 3461 C CA . MET A 1 443 ? -24.336 -8.156 55.248 1.00 90.00 443 MET A CA 1
ATOM 3462 C C . MET A 1 443 ? -24.573 -8.741 53.846 1.00 90.00 443 MET A C 1
ATOM 3464 O O . MET A 1 443 ? -23.616 -9.129 53.177 1.00 90.00 443 MET A O 1
ATOM 3468 N N . VAL A 1 444 ? -25.831 -8.827 53.395 1.00 88.88 444 VAL A N 1
ATOM 3469 C CA . VAL A 1 444 ? -26.196 -9.509 52.135 1.00 88.88 444 VAL A CA 1
ATOM 3470 C C . VAL A 1 444 ? -26.139 -8.581 50.914 1.00 88.88 444 VAL A C 1
ATOM 3472 O O . VAL A 1 444 ? -25.749 -9.016 49.830 1.00 88.88 444 VAL A O 1
ATOM 3475 N N . LEU A 1 445 ? -26.494 -7.301 51.068 1.00 90.88 445 LEU A N 1
ATOM 3476 C CA . LEU A 1 445 ? -26.491 -6.291 50.001 1.00 90.88 445 LEU A CA 1
ATOM 3477 C C . LEU A 1 445 ? -25.617 -5.075 50.378 1.00 90.88 445 LEU A C 1
ATOM 3479 O O . LEU A 1 445 ? -26.141 -3.958 50.491 1.00 90.88 445 LEU A O 1
ATOM 3483 N N . PRO A 1 446 ? -24.293 -5.246 50.566 1.00 87.75 446 PRO A N 1
ATOM 3484 C CA . PRO A 1 446 ? -23.399 -4.152 50.932 1.00 87.75 446 PRO A CA 1
ATOM 3485 C C . PRO A 1 446 ? -23.390 -3.052 49.862 1.00 87.75 446 PRO A C 1
ATOM 3487 O O . PRO A 1 446 ? -23.264 -3.314 48.661 1.00 87.75 446 PRO A O 1
ATOM 3490 N N . LEU A 1 447 ? -23.515 -1.797 50.299 1.00 86.56 447 LEU A N 1
ATOM 3491 C CA . LEU A 1 447 ? -23.435 -0.638 49.411 1.00 86.56 447 LEU A CA 1
ATOM 3492 C C . LEU A 1 447 ? -21.964 -0.305 49.096 1.00 86.56 447 LEU A C 1
ATOM 3494 O O . LEU A 1 447 ? -21.144 -0.272 50.015 1.00 86.56 447 LEU A O 1
ATOM 3498 N N . PRO A 1 448 ? -21.605 -0.017 47.829 1.00 80.12 448 PRO A N 1
ATOM 3499 C CA . PRO A 1 448 ? -20.267 0.455 47.490 1.00 80.12 448 PRO A CA 1
ATOM 3500 C C . PRO A 1 448 ? -19.934 1.757 48.229 1.00 80.12 448 PRO A C 1
ATOM 3502 O O . PRO A 1 448 ? -20.691 2.725 48.154 1.00 80.12 448 PRO A O 1
ATOM 3505 N N . LEU A 1 449 ? -18.785 1.798 48.908 1.00 68.06 449 LEU A N 1
ATOM 3506 C CA . LEU A 1 449 ? -18.299 3.018 49.550 1.00 68.06 449 LEU A CA 1
ATOM 3507 C C . LEU A 1 449 ? -17.976 4.073 48.482 1.00 68.06 449 LEU A C 1
ATOM 3509 O O . LEU A 1 449 ? -17.066 3.893 47.668 1.00 68.06 449 LEU A O 1
ATOM 3513 N N . LEU A 1 450 ? -18.715 5.184 48.504 1.00 56.38 450 LEU A N 1
ATOM 3514 C CA . LEU A 1 450 ? -18.448 6.356 47.672 1.00 56.38 450 LEU A CA 1
ATOM 3515 C C . LEU A 1 450 ? -17.071 6.926 48.036 1.00 56.38 450 LEU A C 1
ATOM 3517 O O . LEU A 1 450 ? -16.897 7.574 49.066 1.00 56.38 450 LEU A O 1
ATOM 3521 N N . SER A 1 451 ? -16.082 6.651 47.188 1.00 45.50 451 SER A N 1
ATOM 3522 C CA . SER A 1 451 ? -14.714 7.137 47.366 1.00 45.50 451 SER A CA 1
ATOM 3523 C C . SER A 1 451 ? -14.672 8.655 47.125 1.00 45.50 451 SER A C 1
ATOM 3525 O O . SER A 1 451 ? -15.070 9.077 46.040 1.00 45.50 451 SER A O 1
ATOM 3527 N N . PRO A 1 452 ? -14.168 9.494 48.057 1.00 45.19 452 PRO A N 1
ATOM 3528 C CA . PRO A 1 452 ? -14.225 10.963 47.937 1.00 45.19 452 PRO A CA 1
ATOM 3529 C C . PRO A 1 452 ? -13.407 11.606 46.796 1.00 45.19 452 PRO A C 1
ATOM 3531 O O . PRO A 1 452 ? -13.244 12.822 46.773 1.00 45.19 452 PRO A O 1
ATOM 3534 N N . ALA A 1 453 ? -12.844 10.819 45.877 1.00 45.19 453 ALA A N 1
ATOM 3535 C CA . ALA A 1 453 ? -11.809 11.248 44.936 1.00 45.19 453 ALA A CA 1
ATOM 3536 C C . ALA A 1 453 ? -12.329 11.889 43.631 1.00 45.19 453 ALA A C 1
ATOM 3538 O O . ALA A 1 453 ? -11.539 12.477 42.898 1.00 45.19 453 ALA A O 1
ATOM 3539 N N . THR A 1 454 ? -13.628 11.794 43.325 1.00 43.59 454 THR A N 1
ATOM 3540 C CA . THR A 1 454 ? -14.184 12.196 42.010 1.00 43.59 454 THR A CA 1
ATOM 3541 C C . THR A 1 454 ? -14.757 13.623 41.970 1.00 43.59 454 THR A C 1
ATOM 3543 O O . THR A 1 454 ? -15.396 14.005 40.996 1.00 43.59 454 THR A O 1
ATOM 3546 N N . LEU A 1 455 ? -14.496 14.448 42.991 1.00 40.53 455 LEU A N 1
ATOM 3547 C CA . LEU A 1 455 ? -14.639 15.910 42.910 1.00 40.53 455 LEU A CA 1
ATOM 3548 C C . LEU A 1 455 ? -13.259 16.566 42.769 1.00 40.53 455 LEU A C 1
ATOM 3550 O O . LEU A 1 455 ? -12.820 17.348 43.612 1.00 40.53 455 LEU A O 1
ATOM 3554 N N . GLY A 1 456 ? -12.573 16.235 41.673 1.00 36.59 456 GLY A N 1
ATOM 3555 C CA . GLY A 1 456 ? -11.423 17.010 41.218 1.00 36.59 456 GLY A CA 1
ATOM 3556 C C . GLY A 1 456 ? -11.875 18.432 40.884 1.00 36.59 456 GLY A C 1
ATOM 3557 O O . GLY A 1 456 ? -12.748 18.619 40.037 1.00 36.59 456 GLY A O 1
ATOM 3558 N N . ALA A 1 457 ? -11.318 19.427 41.575 1.00 34.91 457 ALA A N 1
ATOM 3559 C CA . ALA A 1 457 ? -11.671 20.826 41.358 1.00 34.91 457 ALA A CA 1
ATOM 3560 C C . ALA A 1 457 ? -11.366 21.259 39.907 1.00 34.91 457 ALA A C 1
ATOM 3562 O O . ALA A 1 457 ? -10.375 20.791 39.335 1.00 34.91 457 ALA A O 1
ATOM 3563 N N . PRO A 1 458 ? -12.160 22.170 39.309 1.00 38.44 458 PRO A N 1
ATOM 3564 C CA . PRO A 1 458 ? -11.844 22.716 37.995 1.00 38.44 458 PRO A CA 1
ATOM 3565 C C . PRO A 1 458 ? -10.472 23.398 38.041 1.00 38.44 458 PRO A C 1
ATOM 3567 O O . PRO A 1 458 ? -10.228 24.271 38.877 1.00 38.44 458 PRO A O 1
ATOM 3570 N N . ALA A 1 459 ? -9.566 22.991 37.150 1.00 39.12 459 ALA A N 1
ATOM 3571 C CA . ALA A 1 459 ? -8.246 23.597 37.047 1.00 39.12 459 ALA A CA 1
ATOM 3572 C C . ALA A 1 459 ? -8.390 25.089 36.702 1.00 39.12 459 ALA A C 1
ATOM 3574 O O . ALA A 1 459 ? -9.078 25.447 35.747 1.00 39.12 459 ALA A O 1
ATOM 3575 N N . ASN A 1 460 ? -7.761 25.958 37.497 1.00 36.69 460 ASN A N 1
ATOM 3576 C CA . ASN A 1 460 ? -7.960 27.404 37.421 1.00 36.69 460 ASN A CA 1
ATOM 3577 C C . ASN A 1 460 ? -7.362 28.005 36.135 1.00 36.69 460 ASN A C 1
ATOM 3579 O O . ASN A 1 460 ? -6.208 28.430 36.125 1.00 36.69 460 ASN A O 1
ATOM 3583 N N . THR A 1 461 ? -8.146 28.088 35.058 1.00 39.69 461 THR A N 1
ATOM 3584 C CA . THR A 1 461 ? -7.768 28.782 33.815 1.00 39.69 461 THR A CA 1
ATOM 3585 C C . THR A 1 461 ? -7.981 30.297 33.916 1.00 39.69 461 THR A C 1
ATOM 3587 O O . THR A 1 461 ? -8.697 30.902 33.119 1.00 39.69 461 THR A O 1
ATOM 3590 N N . GLN A 1 462 ? -7.323 30.915 34.896 1.00 35.91 462 GLN A N 1
ATOM 3591 C CA . GLN A 1 462 ? -6.948 32.328 34.861 1.00 35.91 462 GLN A CA 1
ATOM 3592 C C . GLN A 1 462 ? -5.526 32.418 34.282 1.00 35.91 462 GLN A C 1
ATOM 3594 O O . GLN A 1 462 ? -4.618 31.775 34.797 1.00 35.91 462 GLN A O 1
ATOM 3599 N N . GLY A 1 463 ? -5.243 33.189 33.236 1.00 31.31 463 GLY A N 1
ATOM 3600 C CA . GLY A 1 463 ? -6.133 33.951 32.359 1.00 31.31 463 GLY A CA 1
ATOM 3601 C C . GLY A 1 463 ? -5.288 34.754 31.364 1.00 31.31 463 GLY A C 1
ATOM 3602 O O . GLY A 1 463 ? -4.180 35.160 31.706 1.00 31.31 463 GLY A O 1
ATOM 3603 N N . ALA A 1 464 ? -5.773 34.951 30.135 1.00 34.69 464 ALA A N 1
ATOM 3604 C CA . ALA A 1 464 ? -5.028 35.671 29.095 1.00 34.69 464 ALA A CA 1
ATOM 3605 C C . ALA A 1 464 ? -5.936 36.300 28.018 1.00 34.69 464 ALA A C 1
ATOM 3607 O O . ALA A 1 464 ? -5.617 36.241 26.833 1.00 34.69 464 ALA A O 1
ATOM 3608 N N . ASP A 1 465 ? -7.058 36.911 28.416 1.00 32.62 465 ASP A N 1
ATOM 3609 C CA . ASP A 1 465 ? -7.713 37.904 27.555 1.00 32.62 465 ASP A CA 1
ATOM 3610 C C . ASP A 1 465 ? -7.210 39.305 27.926 1.00 32.62 465 ASP A C 1
ATOM 3612 O O . ASP A 1 465 ? -7.348 39.758 29.063 1.00 32.62 465 ASP A O 1
ATOM 3616 N N . SER A 1 466 ? -6.558 39.957 26.966 1.00 35.09 466 SER A N 1
ATOM 3617 C CA . SER A 1 466 ? -6.157 41.369 26.980 1.00 35.09 466 SER A CA 1
ATOM 3618 C C . SER A 1 466 ? -5.856 41.824 25.545 1.00 35.09 466 SER A C 1
ATOM 3620 O O . SER A 1 466 ? -4.815 42.412 25.262 1.00 35.09 466 SER A O 1
ATOM 3622 N N . GLY A 1 467 ? -6.767 41.512 24.617 1.00 32.44 467 GLY A N 1
ATOM 3623 C CA . GLY A 1 467 ? -6.666 41.853 23.189 1.00 32.44 467 GLY A CA 1
ATOM 3624 C C . GLY A 1 467 ? -7.333 43.178 22.791 1.00 32.44 467 GLY A C 1
ATOM 3625 O O . GLY A 1 467 ? -7.788 43.312 21.656 1.00 32.44 467 GLY A O 1
ATOM 3626 N N . ALA A 1 468 ? -7.468 44.133 23.716 1.00 35.69 468 ALA A N 1
ATOM 3627 C CA . ALA A 1 468 ? -8.241 45.356 23.494 1.00 35.69 468 ALA A CA 1
ATOM 3628 C C . ALA A 1 468 ? -7.619 46.262 22.413 1.00 35.69 468 ALA A C 1
ATOM 3630 O O . ALA A 1 468 ? -6.447 46.630 22.475 1.00 35.69 468 ALA A O 1
ATOM 3631 N N . SER A 1 469 ? -8.428 46.652 21.427 1.00 37.62 469 SER A N 1
ATOM 3632 C CA . SER A 1 469 ? -7.990 47.473 20.297 1.00 37.62 469 SER A CA 1
ATOM 3633 C C . SER A 1 469 ? -7.594 48.892 20.714 1.00 37.62 469 SER A C 1
ATOM 3635 O O . SER A 1 469 ? -8.281 49.530 21.515 1.00 37.62 469 SER A O 1
ATOM 3637 N N . HIS A 1 470 ? -6.570 49.445 20.061 1.00 39.25 470 HIS A N 1
ATOM 3638 C CA . HIS A 1 470 ? -6.413 50.893 19.947 1.00 39.25 470 HIS A CA 1
ATOM 3639 C C . HIS A 1 470 ? -6.069 51.299 18.516 1.00 39.25 470 HIS A C 1
ATOM 3641 O O . HIS A 1 470 ? -5.044 50.906 17.964 1.00 39.25 470 HIS A O 1
ATOM 3647 N N . HIS A 1 471 ? -6.942 52.120 17.933 1.00 36.84 471 HIS A N 1
ATOM 3648 C CA . HIS A 1 471 ? -6.580 52.973 16.810 1.00 36.84 471 HIS A CA 1
ATOM 3649 C C . HIS A 1 471 ? -5.494 53.954 17.258 1.00 36.84 471 HIS A C 1
ATOM 3651 O O . HIS A 1 471 ? -5.619 54.573 18.315 1.00 36.84 471 HIS A O 1
ATOM 3657 N N . GLN A 1 472 ? -4.530 54.224 16.384 1.00 42.03 472 GLN A N 1
ATOM 3658 C CA . GLN A 1 472 ? -3.959 55.561 16.300 1.00 42.03 472 GLN A CA 1
ATOM 3659 C C . GLN A 1 472 ? -3.735 55.923 14.837 1.00 42.03 472 GLN A C 1
ATOM 3661 O O . GLN A 1 472 ? -3.147 55.157 14.079 1.00 42.03 472 GLN A O 1
ATOM 3666 N N . SER A 1 473 ? -4.258 57.083 14.455 1.00 39.81 473 SER A N 1
ATOM 3667 C CA . SER A 1 473 ? -4.062 57.677 13.137 1.00 39.81 473 SER A CA 1
ATOM 3668 C C . SER A 1 473 ? -3.051 58.806 13.271 1.00 39.81 473 SER A C 1
ATOM 3670 O O . SER A 1 473 ? -3.289 59.722 14.063 1.00 39.81 473 SER A O 1
ATOM 3672 N N . GLN A 1 474 ? -1.986 58.764 12.473 1.00 47.94 474 GLN A N 1
ATOM 3673 C CA . GLN A 1 474 ? -1.270 59.927 11.942 1.00 47.94 474 GLN A CA 1
ATOM 3674 C C . GLN A 1 474 ? -0.445 59.497 10.727 1.00 47.94 474 GLN A C 1
ATOM 3676 O O . GLN A 1 474 ? 0.078 58.361 10.765 1.00 47.94 474 GLN A O 1
#

Radius of gyration: 45.12 Å; Cα contacts (8 Å, |Δi|>4): 184; chains: 1; bounding box: 112×105×122 Å

Foldseek 3Di:
DVVVVVVVVVVVVVVVVVVVVVVVVVVVVVVVVVVVVVVVVVVVVVVVVVVVVVVVVVVVVVVVVVVVVVVVVVVVVPDPQDQLQPCLVVQDDDDPQQQDKDAFPQPPGRHIHRPSSQVVQCVVVVHDPPPPGDHRHPVSVVVVVVVVVVVVDPDPPPPPDDQQGLAPDNCQGLVNLLVCLCPPDCLVVLLVDDPPRPDDYNQNSLVVSQVSSVVRVRPDRDHSVNSVVVVVVVVVLVVLVVVCVVVPCVPPDDPVSVVVSVPVSDPRDPDDDDDDDDDDDDDDDDDDDDDDDDDDDDDDDDDDDDDDDDDDDDDDDDDDDDDDYDDDDDDDDDDDDDDDDDDDDPDDPPPDVVVVVVVVVVVVVVVVVVVVVVVVVVVVVVVVVVVVVVVVVVVVVVVVVVVVVVVVVVVVVVVVLVVVQVVLVVVLVVVVVVPDDNVVSCVVRPHDPDDPPPPDDPDDPDDDPDPDDDDDDD

Organism: NCBI:txid129364

Sequence (474 aa):
HQQQDHVRRHQQGDQVRHHQQQDQVRRHQQEDQGRHQQQDQVRHQQQDQVRRHQQQDQVRHHQQQDQVRRHQQAATSTAMATCKLKSCRRVKKVSAEDFAMLQCENSGCSQIVHRVCLTRMLSTFGADEQFKKNICGKRCYNAMVKAQHQDHTVQPAKKRIPWHNDGPSSSVSSLSVLIKGMTDGKNYNRYRGGDGQTGETKQTLAGEVVAAIADSGVKTPRSPKDVMSKISGLETSFRVAADWLNNTGQGVQNETDLRAAILHSDPGSESSSSEDGSADEGCSGPDSVLHAPGNDAERSQPTAASMPSNGKSTTPASNSTARPGNKRGGQLMTIVTGQTRGKNQRTSLADHPMLISLKETQLAQQKEIELQKLSIQREELLLRQQHSLNEAHESAARIAESNANALKLHEEAEHWRTQRLATLLRERSKLKSEGVFQEEIDMVLPLPLLSPATLGAPANTQGADSGASHHQSQ